Protein AF-0000000078525673 (afdb_homodimer)

Nearest PDB structures (foldseek):
  7bpu-assembly2_B  TM=7.284E-01  e=9.288E-07  Methanocaldococcus jannaschii DSM 2661
  8djm-assembly1_B  TM=7.743E-01  e=5.820E-06  Cricetulus griseus
  4tq6-assembly2_B  TM=6.697E-01  e=2.592E-05  Archaeoglobus fulgidus DSM 4304
  4tq5-assembly1_A  TM=7.007E-01  e=2.010E-04  Archaeoglobus fulgidus DSM 4304
  7bpu-assembly2_B  TM=7.283E-01  e=8.105E-07  Methanocaldococcus jannaschii DSM 2661

Secondary structure (DSSP, 8-state):
-HHHHHHHTGGGGHHHHHHHHHHHHHHHHTT----HHHHHHHHHHHHHHHHHHHHHHHHHHHHHS-PPPSS-HHHHHHHHHHHHHHHHHHHHHHHHHS-HHHHHHHHHHHHHHHHHHSSSS-GGGSTTHHHHHIIIIIIIHHHHHHHHHSPTTSSEEEEE-SSEEEEEEEHHHHHHHHHHHHHHHHHHHHHHHHHHHHTHHHHHHTT---HHHHHTTHHHHHHHHHHHHHHHHHHHHHHTTSS-GGGGGGGGGHHHHHHHHHHHHH---HHHHHHHHHHHHHHHHHHHHHHHHHHHHH-/-HHHHHHHTGGGGHHHHHHHHHHHHHHHHTT----HHHHHHHHHHHHHHHHHHHHHHHHHHHHHS-PPPSS-HHHHHHHHHHHHHHHHHHHHHHHHHS-HHHHHHHHHHHHHHHHHHSSSS-GGGSTTHHHHHIIIIIIIHHHHHHHHHSPTTSSEEEEE-SSEEEEEEEHHHHHHHHHHHHHHHHHHHHHHHHHHHHTHHHHHHTT---HHHHHTTHHHHHHHHHHHHHHHHHHHHHHTTSS-GGGGGGGGGHHHHHHHHHHHHH---HHHHHHHHHHHHHHHHHHHHHHHHHHHHH-

Solvent-accessible surface area (backbone atoms only — not comparable to full-atom values): 29750 Å² total; per-residue (Å²): 105,68,55,52,41,60,48,30,42,62,81,65,45,53,59,54,47,49,36,46,51,30,38,52,21,46,33,48,44,67,70,44,68,74,54,61,66,60,49,50,36,48,50,52,15,53,53,34,36,52,35,23,40,39,30,48,36,50,60,53,40,30,75,73,69,68,44,81,65,83,46,60,66,72,56,45,50,49,51,36,50,50,32,40,52,53,17,48,54,35,43,51,51,42,17,71,75,64,40,68,65,50,39,52,52,50,47,46,51,54,51,48,46,48,37,32,56,40,70,98,72,23,39,58,43,31,55,51,31,34,58,50,48,6,43,53,32,16,40,48,44,29,45,53,54,46,58,76,40,44,67,86,57,55,44,46,44,78,45,76,58,91,58,35,39,34,38,36,38,27,43,63,52,45,50,51,49,51,36,72,26,34,40,40,19,32,36,46,16,35,36,47,46,45,51,43,54,38,37,42,72,64,31,52,77,71,73,32,51,35,50,37,70,76,44,48,80,51,34,59,52,52,51,48,47,38,57,54,47,26,53,53,35,47,53,47,30,32,75,72,63,76,39,53,75,62,41,58,62,44,58,63,49,51,58,64,42,50,53,40,48,52,51,32,70,74,44,56,44,55,95,76,29,40,61,43,37,54,49,40,32,49,52,52,43,47,35,48,26,49,29,37,36,51,40,28,69,76,98,104,69,55,53,41,60,48,30,41,62,78,66,45,54,59,54,47,50,36,45,50,30,37,51,21,45,33,48,44,65,70,44,69,74,55,64,66,61,49,50,35,48,48,51,15,53,52,35,35,52,35,21,40,39,30,48,36,49,59,53,39,30,77,72,71,70,45,83,67,87,47,61,68,71,55,47,50,50,51,34,50,50,32,41,50,53,17,47,53,34,44,52,50,42,18,70,75,66,40,67,66,51,40,52,54,51,47,47,51,52,51,50,45,48,37,32,56,40,69,98,74,23,39,58,43,31,55,51,32,35,59,50,49,7,42,55,33,16,39,47,44,27,45,54,53,45,58,74,40,43,66,86,58,56,44,46,43,78,46,75,58,91,56,33,40,35,37,36,38,26,42,63,51,45,51,50,48,50,34,72,25,35,40,40,18,32,35,46,17,36,36,47,46,45,52,44,53,37,38,42,72,64,29,52,75,70,72,33,51,34,48,38,69,76,45,48,80,50,35,58,53,50,52,49,46,37,55,52,49,28,52,53,35,46,52,47,29,33,74,71,62,75,41,54,76,63,39,58,62,44,58,62,50,50,58,64,42,50,53,40,46,54,50,31,70,76,42,58,43,55,94,74,28,39,61,43,37,54,49,40,32,50,53,53,43,46,35,47,28,48,29,37,36,51,39,28,69,75,97

Structure (mmCIF, N/CA/C/O backbone):
data_AF-0000000078525673-model_v1
#
loop_
_entity.id
_entity.type
_entity.pdbx_description
1 polymer 'Ubiquinone biosynthesis protein UbiA'
#
loop_
_atom_site.group_PDB
_atom_site.id
_atom_site.type_symbol
_atom_site.label_atom_id
_atom_site.label_alt_id
_atom_site.label_comp_id
_atom_site.label_asym_id
_atom_site.label_entity_id
_atom_site.label_seq_id
_atom_site.pdbx_PDB_ins_code
_atom_site.Cartn_x
_atom_site.Cartn_y
_atom_site.Cartn_z
_atom_site.occupancy
_atom_site.B_iso_or_equiv
_atom_site.auth_seq_id
_atom_site.auth_comp_id
_atom_site.auth_asym_id
_atom_site.auth_atom_id
_atom_site.pdbx_PDB_model_num
ATOM 1 N N . MET A 1 1 ? -6.973 -37.656 10.141 1 72.75 1 MET A N 1
ATOM 2 C CA . MET A 1 1 ? -6.18 -37.281 8.984 1 72.75 1 MET A CA 1
ATOM 3 C C . MET A 1 1 ? -7.074 -36.781 7.848 1 72.75 1 MET A C 1
ATOM 5 O O . MET A 1 1 ? -6.855 -35.719 7.289 1 72.75 1 MET A O 1
ATOM 9 N N . LYS A 1 2 ? -8.016 -37.625 7.539 1 72.88 2 LYS A N 1
ATOM 10 C CA . LYS A 1 2 ? -8.922 -37.25 6.457 1 72.88 2 LYS A CA 1
ATOM 11 C C . LYS A 1 2 ? -9.625 -35.938 6.77 1 72.88 2 LYS A C 1
ATOM 13 O O . LYS A 1 2 ? -9.734 -35.062 5.902 1 72.88 2 LYS A O 1
ATOM 18 N N . LYS A 1 3 ? -10.039 -35.812 7.934 1 75 3 LYS A N 1
ATOM 19 C CA . LYS A 1 3 ? -10.742 -34.594 8.352 1 75 3 LYS A CA 1
ATOM 20 C C . LYS A 1 3 ? -9.836 -33.375 8.242 1 75 3 LYS A C 1
ATOM 22 O O . LYS A 1 3 ? -10.281 -32.281 7.84 1 75 3 LYS A O 1
ATOM 27 N N . PHE A 1 4 ? -8.672 -33.656 8.555 1 80.31 4 PHE A N 1
ATOM 28 C CA . PHE A 1 4 ? -7.695 -32.594 8.484 1 80.31 4 PHE A CA 1
ATOM 29 C C . PHE A 1 4 ? -7.477 -32.156 7.047 1 80.31 4 PHE A C 1
ATOM 31 O O . PHE A 1 4 ? -7.441 -30.953 6.754 1 80.31 4 PHE A O 1
ATOM 38 N N . LEU A 1 5 ? -7.348 -33.125 6.223 1 77.5 5 LEU A N 1
ATOM 39 C CA . LEU A 1 5 ? -7.117 -32.844 4.809 1 77.5 5 LEU A CA 1
ATOM 40 C C . LEU A 1 5 ? -8.305 -32.094 4.199 1 77.5 5 LEU A C 1
ATOM 42 O O . LEU A 1 5 ? -8.125 -31.234 3.342 1 77.5 5 LEU A O 1
ATOM 46 N N . GLU A 1 6 ? -9.398 -32.469 4.645 1 73.56 6 GLU A N 1
ATOM 47 C CA . GLU A 1 6 ? -10.602 -31.781 4.184 1 73.56 6 GLU A CA 1
ATOM 48 C C . GLU A 1 6 ? -10.68 -30.359 4.742 1 73.56 6 GLU A C 1
ATOM 50 O O . GLU A 1 6 ? -10.984 -29.422 4.008 1 73.56 6 GLU A O 1
ATOM 55 N N . PHE A 1 7 ? -10.359 -30.281 5.941 1 76.31 7 PHE A N 1
ATOM 56 C CA . PHE A 1 7 ? -10.414 -29 6.633 1 76.31 7 PHE A CA 1
ATOM 57 C C . PHE A 1 7 ? -9.422 -28.016 6.031 1 76.31 7 PHE A C 1
ATOM 59 O O . PHE A 1 7 ? -9.719 -26.812 5.91 1 76.31 7 PHE A O 1
ATOM 66 N N . THR A 1 8 ? -8.359 -28.562 5.562 1 78 8 THR A N 1
ATOM 67 C CA . THR A 1 8 ? -7.301 -27.703 5.039 1 78 8 THR A CA 1
ATOM 68 C C . THR A 1 8 ? -7.289 -27.734 3.516 1 78 8 THR A C 1
ATOM 70 O O . THR A 1 8 ? -6.5 -27.016 2.885 1 78 8 THR A O 1
ATOM 73 N N . GLU A 1 9 ? -8.047 -28.422 2.871 1 75.38 9 GLU A N 1
ATOM 74 C CA . GLU A 1 9 ? -8.188 -28.547 1.424 1 75.38 9 GLU A CA 1
ATOM 75 C C . GLU A 1 9 ? -6.824 -28.75 0.758 1 75.38 9 GLU A C 1
ATOM 77 O O . GLU A 1 9 ? -6.418 -27.938 -0.083 1 75.38 9 GLU A O 1
ATOM 82 N N . ILE A 1 10 ? -6.246 -29.75 1.002 1 74.94 10 ILE A N 1
ATOM 83 C CA . ILE A 1 10 ? -4.883 -30.047 0.576 1 74.94 10 ILE A CA 1
ATOM 84 C C . ILE A 1 10 ? -4.801 -30.016 -0.949 1 74.94 10 ILE A C 1
ATOM 86 O O . ILE A 1 10 ? -3.746 -29.719 -1.513 1 74.94 10 ILE A O 1
ATOM 90 N N . ARG A 1 11 ? -5.855 -30.141 -1.593 1 69.44 11 ARG A N 1
ATOM 91 C CA . ARG A 1 11 ? -5.887 -30.188 -3.051 1 69.44 11 ARG A CA 1
ATOM 92 C C . ARG A 1 11 ? -5.645 -28.797 -3.645 1 69.44 11 ARG A C 1
ATOM 94 O O . ARG A 1 11 ? -5.172 -28.672 -4.773 1 69.44 11 ARG A O 1
ATOM 101 N N . THR A 1 12 ? -5.895 -27.891 -2.922 1 76.06 12 THR A N 1
ATOM 102 C CA . THR A 1 12 ? -5.785 -26.531 -3.428 1 76.06 12 THR A CA 1
ATOM 103 C C . THR A 1 12 ? -4.383 -25.969 -3.184 1 76.06 12 THR A C 1
ATOM 105 O O . THR A 1 12 ? -4.074 -24.859 -3.596 1 76.06 12 THR A O 1
ATOM 108 N N . LYS A 1 13 ? -3.539 -26.828 -2.607 1 88.75 13 LYS A N 1
ATOM 109 C CA . LYS A 1 13 ? -2.211 -26.359 -2.227 1 88.75 13 LYS A CA 1
ATOM 110 C C . LYS A 1 13 ? -1.258 -26.375 -3.418 1 88.75 13 LYS A C 1
ATOM 112 O O . LYS A 1 13 ? -0.112 -25.938 -3.311 1 88.75 13 LYS A O 1
ATOM 117 N N . ILE A 1 14 ? -1.783 -26.75 -4.516 1 89.38 14 ILE A N 1
ATOM 118 C CA . ILE A 1 14 ? -0.993 -26.781 -5.738 1 89.38 14 ILE A CA 1
ATOM 119 C C . ILE A 1 14 ? -0.55 -25.359 -6.098 1 89.38 14 ILE A C 1
ATOM 121 O O . ILE A 1 14 ? 0.515 -25.172 -6.688 1 89.38 14 ILE A O 1
ATOM 125 N N . THR A 1 15 ? -1.274 -24.344 -5.668 1 90.69 15 THR A N 1
ATOM 126 C CA . THR A 1 15 ? -0.985 -22.953 -6.004 1 90.69 15 THR A CA 1
ATOM 127 C C . THR A 1 15 ? 0.237 -22.453 -5.238 1 90.69 15 THR A C 1
ATOM 129 O O . THR A 1 15 ? 0.893 -21.5 -5.664 1 90.69 15 THR A O 1
ATOM 132 N N . SER A 1 16 ? 0.536 -23.062 -4.176 1 94.62 16 SER A N 1
ATOM 133 C CA . SER A 1 16 ? 1.76 -22.703 -3.461 1 94.62 16 SER A CA 1
ATOM 134 C C . SER A 1 16 ? 2.9 -23.656 -3.818 1 94.62 16 SER A C 1
ATOM 136 O O . SER A 1 16 ? 4.051 -23.234 -3.932 1 94.62 16 SER A O 1
ATOM 138 N N . LEU A 1 17 ? 2.627 -24.859 -4.109 1 96 17 LEU A N 1
ATOM 139 C CA . LEU A 1 17 ? 3.637 -25.891 -4.328 1 96 17 LEU A CA 1
ATOM 140 C C . LEU A 1 17 ? 4.301 -25.719 -5.688 1 96 17 LEU A C 1
ATOM 142 O O . LEU A 1 17 ? 5.527 -25.797 -5.801 1 96 17 LEU A O 1
ATOM 146 N N . LEU A 1 18 ? 3.543 -25.484 -6.648 1 97.19 18 LEU A N 1
ATOM 147 C CA . LEU A 1 18 ? 4.102 -25.469 -7.996 1 97.19 18 LEU A CA 1
ATOM 148 C C . LEU A 1 18 ? 5.047 -24.281 -8.172 1 97.19 18 LEU A C 1
ATOM 150 O O . LEU A 1 18 ? 6.145 -24.422 -8.719 1 97.19 18 LEU A O 1
ATOM 154 N N . PRO A 1 19 ? 4.672 -23.078 -7.707 1 97.88 19 PRO A N 1
ATOM 155 C CA . PRO A 1 19 ? 5.641 -21.984 -7.781 1 97.88 19 PRO A CA 1
ATOM 156 C C . PRO A 1 19 ? 6.922 -22.266 -6.996 1 97.88 19 PRO A C 1
ATOM 158 O O . PRO A 1 19 ? 8.008 -21.844 -7.398 1 97.88 19 PRO A O 1
ATOM 161 N N . PHE A 1 20 ? 6.801 -22.922 -5.93 1 98.06 20 PHE A N 1
ATOM 162 C CA . PHE A 1 20 ? 7.961 -23.344 -5.148 1 98.06 20 PHE A CA 1
ATOM 163 C C . PHE A 1 20 ? 8.867 -24.25 -5.965 1 98.06 20 PHE A C 1
ATOM 165 O O . PHE A 1 20 ? 10.062 -24 -6.086 1 98.06 20 PHE A O 1
ATOM 172 N N . PHE A 1 21 ? 8.258 -25.25 -6.586 1 98.25 21 PHE A N 1
ATOM 173 C CA . PHE A 1 21 ? 9.031 -26.203 -7.379 1 98.25 21 PHE A CA 1
ATOM 174 C C . PHE A 1 21 ? 9.586 -25.531 -8.633 1 98.25 21 PHE A C 1
ATOM 176 O O . PHE A 1 21 ? 10.68 -25.875 -9.086 1 98.25 21 PHE A O 1
ATOM 183 N N . MET A 1 22 ? 8.844 -24.641 -9.164 1 98.5 22 MET A N 1
ATOM 184 C CA . MET A 1 22 ? 9.344 -23.906 -10.32 1 98.5 22 MET A CA 1
ATOM 185 C C . MET A 1 22 ? 10.602 -23.125 -9.969 1 98.5 22 MET A C 1
ATOM 187 O O . MET A 1 22 ? 11.547 -23.078 -10.758 1 98.5 22 MET A O 1
ATOM 191 N N . SER A 1 23 ? 10.609 -22.531 -8.805 1 98.5 23 SER A N 1
ATOM 192 C CA . SER A 1 23 ? 11.766 -21.781 -8.344 1 98.5 23 SER A CA 1
ATOM 193 C C . SER A 1 23 ? 12.969 -22.688 -8.133 1 98.5 23 SER A C 1
ATOM 195 O O . SER A 1 23 ? 14.102 -22.328 -8.453 1 98.5 23 SER A O 1
ATOM 197 N N . LEU A 1 24 ? 12.695 -23.875 -7.613 1 98.19 24 LEU A N 1
ATOM 198 C CA . LEU A 1 24 ? 13.758 -24.859 -7.453 1 98.19 24 LEU A CA 1
ATOM 199 C C . LEU A 1 24 ? 14.32 -25.281 -8.812 1 98.19 24 LEU A C 1
ATOM 201 O O . LEU A 1 24 ? 15.539 -25.391 -8.969 1 98.19 24 LEU A O 1
ATOM 205 N N . ALA A 1 25 ? 13.438 -25.5 -9.727 1 98.31 25 ALA A N 1
ATOM 206 C CA . ALA A 1 25 ? 13.859 -25.859 -11.086 1 98.31 25 ALA A CA 1
ATOM 207 C C . ALA A 1 25 ? 14.711 -24.75 -11.703 1 98.31 25 ALA A C 1
ATOM 209 O O . ALA A 1 25 ? 15.703 -25.031 -12.383 1 98.31 25 ALA A O 1
ATOM 210 N N . TYR A 1 26 ? 14.336 -23.547 -11.453 1 98.38 26 TYR A N 1
ATOM 211 C CA . TYR A 1 26 ? 15.07 -22.422 -12.008 1 98.38 26 TYR A CA 1
ATOM 212 C C . TYR A 1 26 ? 16.469 -22.344 -11.406 1 98.38 26 TYR A C 1
ATOM 214 O O . TYR A 1 26 ? 17.438 -22.062 -12.117 1 98.38 26 TYR A O 1
ATOM 222 N N . LEU A 1 27 ? 16.594 -22.516 -10.086 1 98.25 27 LEU A N 1
ATOM 223 C CA . LEU A 1 27 ? 17.891 -22.531 -9.438 1 98.25 27 LEU A CA 1
ATOM 224 C C . LEU A 1 27 ? 18.766 -23.641 -10.008 1 98.25 27 LEU A C 1
ATOM 226 O O . LEU A 1 27 ? 19.969 -23.438 -10.227 1 98.25 27 LEU A O 1
ATOM 230 N N . PHE A 1 28 ? 18.125 -24.75 -10.281 1 97.62 28 PHE A N 1
ATOM 231 C CA . PHE A 1 28 ? 18.828 -25.875 -10.891 1 97.62 28 PHE A CA 1
ATOM 232 C C . PHE A 1 28 ? 19.281 -25.516 -12.297 1 97.62 28 PHE A C 1
ATOM 234 O O . PHE A 1 28 ? 20.438 -25.75 -12.656 1 97.62 28 PHE A O 1
ATOM 241 N N . TYR A 1 29 ? 18.422 -24.938 -13.055 1 97.38 29 TYR A N 1
ATOM 242 C CA . TYR A 1 29 ? 18.719 -24.516 -14.414 1 97.38 29 TYR A CA 1
ATOM 243 C C . TYR A 1 29 ? 19.891 -23.531 -14.438 1 97.38 29 TYR A C 1
ATOM 245 O O . TYR A 1 29 ? 20.75 -23.609 -15.32 1 97.38 29 TYR A O 1
ATOM 253 N N . ARG A 1 30 ? 19.969 -22.703 -13.438 1 96.19 30 ARG A N 1
ATOM 254 C CA . ARG A 1 30 ? 21 -21.688 -13.367 1 96.19 30 ARG A CA 1
ATOM 255 C C . ARG A 1 30 ? 22.25 -22.203 -12.664 1 96.19 30 ARG A C 1
ATOM 257 O O . ARG A 1 30 ? 23.188 -21.453 -12.43 1 96.19 30 ARG A O 1
ATOM 264 N N . ARG A 1 31 ? 22.25 -23.438 -12.25 1 96.5 31 ARG A N 1
ATOM 265 C CA . ARG A 1 31 ? 23.344 -24.078 -11.539 1 96.5 31 ARG A CA 1
ATOM 266 C C . ARG A 1 31 ? 23.672 -23.328 -10.25 1 96.5 31 ARG A C 1
ATOM 268 O O . ARG A 1 31 ? 24.859 -23.156 -9.914 1 96.5 31 ARG A O 1
ATOM 275 N N . GLN A 1 32 ? 22.656 -22.766 -9.688 1 96.25 32 GLN A N 1
ATOM 276 C CA . GLN A 1 32 ? 22.797 -22.078 -8.406 1 96.25 32 GLN A CA 1
ATOM 277 C C . GLN A 1 32 ? 22.641 -23.047 -7.242 1 96.25 32 GLN A C 1
ATOM 279 O O . GLN A 1 32 ? 21.609 -23.734 -7.137 1 96.25 32 GLN A O 1
ATOM 284 N N . PRO A 1 33 ? 23.688 -23.125 -6.406 1 96.75 33 PRO A N 1
ATOM 285 C CA . PRO A 1 33 ? 23.531 -24.016 -5.242 1 96.75 33 PRO A CA 1
ATOM 286 C C . PRO A 1 33 ? 22.359 -23.594 -4.348 1 96.75 33 PRO A C 1
ATOM 288 O O . PRO A 1 33 ? 22.125 -22.406 -4.164 1 96.75 33 PRO A O 1
ATOM 291 N N . VAL A 1 34 ? 21.688 -24.594 -3.803 1 97.62 34 VAL A N 1
ATOM 292 C CA . VAL A 1 34 ? 20.516 -24.359 -2.961 1 97.62 34 VAL A CA 1
ATOM 293 C C . VAL A 1 34 ? 20.891 -24.594 -1.495 1 97.62 34 VAL A C 1
ATOM 295 O O . VAL A 1 34 ? 21.453 -25.625 -1.15 1 97.62 34 VAL A O 1
ATOM 298 N N . ASN A 1 35 ? 20.656 -23.578 -0.648 1 98 35 ASN A N 1
ATOM 299 C CA . ASN A 1 35 ? 20.766 -23.781 0.793 1 98 35 ASN A CA 1
ATOM 300 C C . ASN A 1 35 ? 19.609 -24.625 1.324 1 98 35 ASN A C 1
ATOM 302 O O . ASN A 1 35 ? 18.484 -24.141 1.452 1 98 35 ASN A O 1
ATOM 306 N N . ALA A 1 36 ? 19.875 -25.891 1.687 1 97.69 36 ALA A N 1
ATOM 307 C CA . ALA A 1 36 ? 18.844 -26.859 2.061 1 97.69 36 ALA A CA 1
ATOM 308 C C . ALA A 1 36 ? 18.109 -26.422 3.324 1 97.69 36 ALA A C 1
ATOM 310 O O . ALA A 1 36 ? 16.891 -26.562 3.424 1 97.69 36 ALA A O 1
ATOM 311 N N . GLU A 1 37 ? 18.828 -25.891 4.234 1 97.81 37 GLU A N 1
ATOM 312 C CA . GLU A 1 37 ? 18.219 -25.469 5.496 1 97.81 37 GLU A CA 1
ATOM 313 C C . GLU A 1 37 ? 17.188 -24.359 5.273 1 97.81 37 GLU A C 1
ATOM 315 O O . GLU A 1 37 ? 16.031 -24.484 5.695 1 97.81 37 GLU A O 1
ATOM 320 N N . ARG A 1 38 ? 17.625 -23.312 4.582 1 97.81 38 ARG A N 1
ATOM 321 C CA . ARG A 1 38 ? 16.719 -22.203 4.32 1 97.81 38 ARG A CA 1
ATOM 322 C C . ARG A 1 38 ? 15.523 -22.641 3.486 1 97.81 38 ARG A C 1
ATOM 324 O O . ARG A 1 38 ? 14.391 -22.234 3.742 1 97.81 38 ARG A O 1
ATOM 331 N N . THR A 1 39 ? 15.812 -23.484 2.562 1 98.31 39 THR A N 1
ATOM 332 C CA . THR A 1 39 ? 14.773 -23.938 1.648 1 98.31 39 THR A CA 1
ATOM 333 C C . THR A 1 39 ? 13.742 -24.797 2.385 1 98.31 39 THR A C 1
ATOM 335 O O . THR A 1 39 ? 12.531 -24.625 2.189 1 98.31 39 THR A O 1
ATOM 338 N N . ILE A 1 40 ? 14.156 -25.656 3.215 1 98.25 40 ILE A N 1
ATOM 339 C CA . ILE A 1 40 ? 13.258 -26.516 3.973 1 98.25 40 ILE A CA 1
ATOM 340 C C . ILE A 1 40 ? 12.461 -25.688 4.973 1 98.25 40 ILE A C 1
ATOM 342 O O . ILE A 1 40 ? 11.25 -25.891 5.129 1 98.25 40 ILE A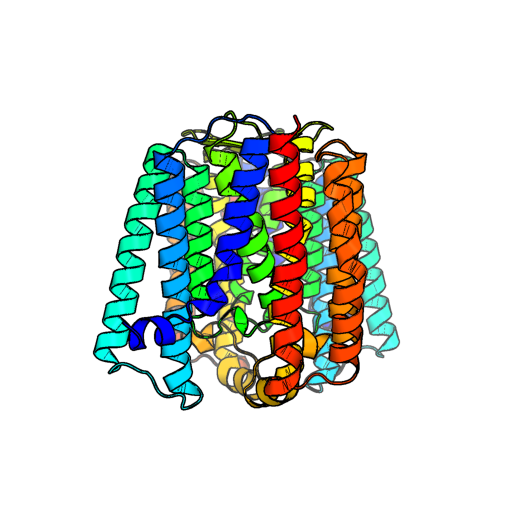 O 1
ATOM 346 N N . LEU A 1 41 ? 13.102 -24.766 5.66 1 98.25 41 LEU A N 1
ATOM 347 C CA . LEU A 1 41 ? 12.406 -23.875 6.582 1 98.25 41 LEU A CA 1
ATOM 348 C C . LEU A 1 41 ? 11.32 -23.094 5.859 1 98.25 41 LEU A C 1
ATOM 350 O O . LEU A 1 41 ? 10.195 -22.969 6.363 1 98.25 41 LEU A O 1
ATOM 354 N N . PHE A 1 42 ? 11.734 -22.594 4.703 1 98.31 42 PHE A N 1
ATOM 355 C CA . PHE A 1 42 ? 10.766 -21.812 3.936 1 98.31 42 PHE A CA 1
ATOM 356 C C . PHE A 1 42 ? 9.594 -22.688 3.512 1 98.31 42 PHE A C 1
ATOM 358 O O . PHE A 1 42 ? 8.43 -22.297 3.678 1 98.31 42 PHE A O 1
ATOM 365 N N . PHE A 1 43 ? 9.867 -23.844 3.004 1 98.19 43 PHE A N 1
ATOM 366 C CA . PHE A 1 43 ? 8.836 -24.75 2.527 1 98.19 43 PHE A CA 1
ATOM 367 C C . PHE A 1 43 ? 7.859 -25.094 3.646 1 98.19 43 PHE A C 1
ATOM 369 O O . PHE A 1 43 ? 6.641 -25 3.469 1 98.19 43 PHE A O 1
ATOM 376 N N . CYS A 1 44 ? 8.367 -25.453 4.723 1 98.12 44 CYS A N 1
ATOM 377 C CA . CYS A 1 44 ? 7.523 -25.859 5.844 1 98.12 44 CYS A CA 1
ATOM 378 C C . CYS A 1 44 ? 6.68 -24.688 6.336 1 98.12 44 CYS A C 1
ATOM 380 O O . CYS A 1 44 ? 5.48 -24.844 6.574 1 98.12 44 CYS A O 1
ATOM 382 N N . SER A 1 45 ? 7.273 -23.547 6.445 1 97.94 45 SER A N 1
ATOM 383 C CA . SER A 1 45 ? 6.555 -22.359 6.906 1 97.94 45 SER A CA 1
ATOM 384 C C . SER A 1 45 ? 5.441 -21.984 5.934 1 97.94 45 SER A C 1
ATOM 386 O O . SER A 1 45 ? 4.289 -21.797 6.34 1 97.94 45 SER A O 1
ATOM 388 N N . MET A 1 46 ? 5.848 -21.922 4.688 1 96.44 46 MET A N 1
ATOM 389 C CA . MET A 1 46 ? 4.875 -21.5 3.686 1 96.44 46 MET A CA 1
ATOM 390 C C . MET A 1 46 ? 3.732 -22.5 3.578 1 96.44 46 MET A C 1
ATOM 392 O O . MET A 1 46 ? 2.566 -22.109 3.484 1 96.44 46 MET A O 1
ATOM 396 N N . PHE A 1 47 ? 4.047 -23.766 3.588 1 95.81 47 PHE A N 1
ATOM 397 C CA . PHE A 1 47 ? 3.047 -24.812 3.424 1 95.81 47 PHE A CA 1
ATOM 398 C C . PHE A 1 47 ? 2.098 -24.844 4.613 1 95.81 47 PHE A C 1
ATOM 400 O O . PHE A 1 47 ? 0.877 -24.875 4.441 1 95.81 47 PHE A O 1
ATOM 407 N N . LEU A 1 48 ? 2.625 -24.812 5.777 1 95.62 48 LEU A N 1
ATOM 408 C CA . LEU A 1 48 ? 1.803 -24.828 6.984 1 95.62 48 LEU A CA 1
ATOM 409 C C . LEU A 1 48 ? 0.948 -23.562 7.074 1 95.62 48 LEU A C 1
ATOM 411 O O . LEU A 1 48 ? -0.201 -23.625 7.52 1 95.62 48 LEU A O 1
ATOM 415 N N . PHE A 1 49 ? 1.51 -22.5 6.715 1 95.38 49 PHE A N 1
ATOM 416 C CA . PHE A 1 49 ? 0.742 -21.25 6.758 1 95.38 49 PHE A CA 1
ATOM 417 C C . PHE A 1 49 ? -0.388 -21.281 5.738 1 95.38 49 PHE A C 1
ATOM 419 O O . PHE A 1 49 ? -1.478 -20.766 5.996 1 95.38 49 PHE A O 1
ATOM 426 N N . ASP A 1 50 ? -0.036 -21.797 4.609 1 93.44 50 ASP A N 1
ATOM 427 C CA . ASP A 1 50 ? -1.076 -21.953 3.598 1 93.44 50 ASP A CA 1
ATOM 428 C C . ASP A 1 50 ? -2.238 -22.797 4.129 1 93.44 50 ASP A C 1
ATOM 430 O O . ASP A 1 50 ? -3.404 -22.453 3.916 1 93.44 50 ASP A O 1
ATOM 434 N N . LEU A 1 51 ? -1.976 -23.828 4.789 1 92.38 51 LEU A N 1
ATOM 435 C CA . LEU A 1 51 ? -2.996 -24.656 5.434 1 92.38 51 LEU A CA 1
ATOM 436 C C . LEU A 1 51 ? -3.777 -23.844 6.461 1 92.38 51 LEU A C 1
ATOM 438 O O . LEU A 1 51 ? -4.996 -23.984 6.586 1 92.38 51 LEU A O 1
ATOM 442 N N . THR A 1 52 ? -3.088 -23 7.184 1 92.44 52 THR A N 1
ATOM 443 C CA . THR A 1 52 ? -3.697 -22.156 8.203 1 92.44 52 THR A CA 1
ATOM 444 C C . THR A 1 52 ? -4.766 -21.25 7.59 1 92.44 52 THR A C 1
ATOM 446 O O . THR A 1 52 ? -5.891 -21.188 8.094 1 92.44 52 THR A O 1
ATOM 449 N N . THR A 1 53 ? -4.391 -20.625 6.523 1 89.69 53 THR A N 1
ATOM 450 C CA . THR A 1 53 ? -5.301 -19.656 5.91 1 89.69 53 THR A CA 1
ATOM 451 C C . THR A 1 53 ? -6.551 -20.359 5.387 1 89.69 53 THR A C 1
ATOM 453 O O . THR A 1 53 ? -7.66 -19.828 5.504 1 89.69 53 THR A O 1
ATOM 456 N N . THR A 1 54 ? -6.391 -21.531 4.852 1 85.56 54 THR A N 1
ATOM 457 C CA . THR A 1 54 ? -7.531 -22.312 4.383 1 85.56 54 THR A CA 1
ATOM 458 C C . THR A 1 54 ? -8.406 -22.75 5.555 1 85.56 54 THR A C 1
ATOM 460 O O . THR A 1 54 ? -9.641 -22.703 5.469 1 85.56 54 THR A O 1
ATOM 463 N N . ALA A 1 55 ? -7.801 -23.141 6.551 1 87.62 55 ALA A N 1
ATOM 464 C CA . ALA A 1 55 ? -8.531 -23.547 7.75 1 87.62 55 ALA A CA 1
ATOM 465 C C . ALA A 1 55 ? -9.32 -22.391 8.328 1 87.62 55 ALA A C 1
ATOM 467 O O . ALA A 1 55 ? -10.469 -22.547 8.75 1 87.62 55 ALA A O 1
ATOM 468 N N . ILE A 1 56 ? -8.719 -21.266 8.344 1 86.69 56 ILE A N 1
ATOM 469 C CA . ILE A 1 56 ? -9.406 -20.062 8.82 1 86.69 56 ILE A CA 1
ATOM 470 C C . ILE A 1 56 ? -10.633 -19.781 7.961 1 86.69 56 ILE A C 1
ATOM 472 O O . ILE A 1 56 ? -11.719 -19.531 8.484 1 86.69 56 ILE A O 1
ATOM 476 N N . ASN A 1 57 ? -10.445 -19.828 6.727 1 80.56 57 ASN A N 1
ATOM 477 C CA . ASN A 1 57 ? -11.539 -19.594 5.793 1 80.56 57 ASN A CA 1
ATOM 478 C C . ASN A 1 57 ? -12.711 -20.547 6.047 1 80.56 57 ASN A C 1
ATOM 480 O O . ASN A 1 57 ? -13.859 -20.109 6.121 1 80.56 57 ASN A O 1
ATOM 484 N N . ASN A 1 58 ? -12.422 -21.75 6.211 1 79.75 58 ASN A N 1
ATOM 485 C CA . ASN A 1 58 ? -13.453 -22.75 6.449 1 79.75 58 ASN A CA 1
ATOM 486 C C . ASN A 1 58 ? -14.117 -22.562 7.809 1 79.75 58 ASN A C 1
ATOM 488 O O . ASN A 1 58 ? -15.32 -22.781 7.949 1 79.75 58 ASN A O 1
ATOM 492 N N . TYR A 1 59 ? -13.328 -22.172 8.719 1 83.56 59 TYR A N 1
ATOM 493 C CA . TYR A 1 59 ? -13.852 -21.906 10.055 1 83.56 59 TYR A CA 1
ATOM 494 C C . TYR A 1 59 ? -14.844 -20.75 10.031 1 83.56 59 TYR A C 1
ATOM 496 O O . TYR A 1 59 ? -15.914 -20.828 10.648 1 83.56 59 TYR A O 1
ATOM 504 N N . ILE A 1 60 ? -14.609 -19.75 9.305 1 77.06 60 ILE A N 1
ATOM 505 C CA . ILE A 1 60 ? -15.445 -18.547 9.242 1 77.06 60 ILE A CA 1
ATOM 506 C C . ILE A 1 60 ? -16.672 -18.828 8.391 1 77.06 60 ILE A C 1
ATOM 508 O O . ILE A 1 60 ? -17.781 -18.375 8.719 1 77.06 60 ILE A O 1
ATOM 512 N N . ASP A 1 61 ? -16.469 -19.531 7.328 1 71.81 61 ASP A N 1
ATOM 513 C CA . ASP A 1 61 ? -17.562 -19.812 6.41 1 71.81 61 ASP A CA 1
ATOM 514 C C . ASP A 1 61 ? -18.656 -20.625 7.102 1 71.81 61 ASP A C 1
ATOM 516 O O . ASP A 1 61 ? -19.828 -20.531 6.742 1 71.81 61 ASP A O 1
ATOM 520 N N . THR A 1 62 ? -18.328 -21.438 7.957 1 70.81 62 THR A N 1
ATOM 521 C CA . THR A 1 62 ? -19.344 -22.219 8.664 1 70.81 62 THR A CA 1
ATOM 522 C C . THR A 1 62 ? -20.234 -21.312 9.508 1 70.81 62 THR A C 1
ATOM 524 O O . THR A 1 62 ? -21.375 -21.656 9.797 1 70.81 62 THR A O 1
ATOM 527 N N . LYS A 1 63 ? -19.781 -20.219 9.891 1 63 63 LYS A N 1
ATOM 528 C CA . LYS A 1 63 ? -20.578 -19.281 10.664 1 63 63 LYS A CA 1
ATOM 529 C C . LYS A 1 63 ? -21.531 -18.5 9.758 1 63 63 LYS A C 1
ATOM 531 O O . LYS A 1 63 ? -22.625 -18.125 10.18 1 63 63 LYS A O 1
ATOM 536 N N . THR A 1 64 ? -21.141 -18.422 8.469 1 58.12 64 THR A N 1
ATOM 537 C CA . THR A 1 64 ? -21.891 -17.484 7.625 1 58.12 64 THR A CA 1
ATOM 538 C C . THR A 1 64 ? -22.766 -18.25 6.633 1 58.12 64 THR A C 1
ATOM 540 O O . THR A 1 64 ? -23.828 -17.75 6.23 1 58.12 64 THR A O 1
ATOM 543 N N . ASN A 1 65 ? -22.266 -19.375 6.121 1 58.69 65 ASN A N 1
ATOM 544 C CA . ASN A 1 65 ? -22.969 -20.016 5.02 1 58.69 65 ASN A CA 1
ATOM 545 C C . ASN A 1 65 ? -23.516 -21.391 5.418 1 58.69 65 ASN A C 1
ATOM 547 O O . ASN A 1 65 ? -24 -22.141 4.57 1 58.69 65 ASN A O 1
ATOM 551 N N . GLY A 1 66 ? -23.422 -21.656 6.664 1 61.91 66 GLY A N 1
ATOM 552 C CA . GLY A 1 66 ? -24.016 -22.891 7.133 1 61.91 66 GLY A CA 1
ATOM 553 C C . GLY A 1 66 ? -23.203 -24.125 6.75 1 61.91 66 GLY A C 1
ATOM 554 O O . GLY A 1 66 ? -23.734 -25.234 6.742 1 61.91 66 GLY A O 1
ATOM 555 N N . GLN A 1 67 ? -22.078 -23.859 6.316 1 64.19 67 GLN A N 1
ATOM 556 C CA . GLN A 1 67 ? -21.266 -25.031 6 1 64.19 67 GLN A CA 1
ATOM 557 C C . GLN A 1 67 ? -20.844 -25.766 7.27 1 64.19 67 GLN A C 1
ATOM 559 O O . GLN A 1 67 ? -20.812 -25.188 8.352 1 64.19 67 GLN A O 1
ATOM 564 N N . GLU A 1 68 ? -20.672 -27.109 7.109 1 72.19 68 GLU A N 1
ATOM 565 C CA . GLU A 1 68 ? -20.328 -27.922 8.273 1 72.19 68 GLU A CA 1
ATOM 566 C C . GLU A 1 68 ? -18.828 -28.078 8.422 1 72.19 68 GLU A C 1
ATOM 568 O O . GLU A 1 68 ? -18.109 -28.266 7.434 1 72.19 68 GLU A O 1
ATOM 573 N N . LEU A 1 69 ? -18.422 -27.859 9.656 1 79.12 69 LEU A N 1
ATOM 574 C CA . LEU A 1 69 ? -17.016 -28.125 10.008 1 79.12 69 LEU A CA 1
ATOM 575 C C . LEU A 1 69 ? -16.797 -29.594 10.305 1 79.12 69 LEU A C 1
ATOM 577 O O . LEU A 1 69 ? -17.641 -30.234 10.945 1 79.12 69 LEU A O 1
ATOM 581 N N . PRO A 1 70 ? -15.656 -30.156 9.742 1 79.06 70 PRO A N 1
ATOM 582 C CA . PRO A 1 70 ? -15.344 -31.547 10.078 1 79.06 70 PRO A CA 1
ATOM 583 C C . PRO A 1 70 ? -14.961 -31.719 11.547 1 79.06 70 PRO A C 1
ATOM 585 O O . PRO A 1 70 ? -14.938 -32.844 12.039 1 79.06 70 PRO A O 1
ATOM 588 N N . TYR A 1 71 ? -14.648 -30.688 12.242 1 85.19 71 TYR A N 1
ATOM 589 C CA . TYR A 1 71 ? -14.273 -30.688 13.656 1 85.19 71 TYR A CA 1
ATOM 590 C C . TYR A 1 71 ? -15.219 -29.812 14.469 1 85.19 71 TYR A C 1
ATOM 592 O O . TYR A 1 71 ? -15.828 -28.875 13.945 1 85.19 71 TYR A O 1
ATOM 600 N N . PRO A 1 72 ? -15.289 -30.375 15.734 1 84.38 72 PRO A N 1
ATOM 601 C CA . PRO A 1 72 ? -15.93 -29.391 16.609 1 84.38 72 PRO A CA 1
ATOM 602 C C . PRO A 1 72 ? -15.219 -28.031 16.594 1 84.38 72 PRO A C 1
ATOM 604 O O . PRO A 1 72 ? -14.008 -27.969 16.375 1 84.38 72 PRO A O 1
ATOM 607 N N . ARG A 1 73 ? -15.906 -27 16.828 1 86.75 73 ARG A N 1
ATOM 608 C CA . ARG A 1 73 ? -15.414 -25.641 16.672 1 86.75 73 ARG A CA 1
ATOM 609 C C . ARG A 1 73 ? -14.188 -25.391 17.531 1 86.75 73 ARG A C 1
ATOM 611 O O . ARG A 1 73 ? -13.234 -24.734 17.109 1 86.75 73 ARG A O 1
ATOM 618 N N . GLY A 1 74 ? -14.219 -25.906 18.719 1 89.69 74 GLY A N 1
ATOM 619 C CA . GLY A 1 74 ? -13.078 -25.75 19.594 1 89.69 74 GLY A CA 1
ATOM 620 C C . GLY A 1 74 ? -11.812 -26.375 19.062 1 89.69 74 GLY A C 1
ATOM 621 O O . GLY A 1 74 ? -10.734 -25.781 19.125 1 89.69 74 GLY A O 1
ATOM 622 N N . ARG A 1 75 ? -11.922 -27.516 18.5 1 89.44 75 ARG A N 1
ATOM 623 C CA . ARG A 1 75 ? -10.789 -28.25 17.938 1 89.44 75 ARG A CA 1
ATOM 624 C C . ARG A 1 75 ? -10.305 -27.578 16.656 1 89.44 75 ARG A C 1
ATOM 626 O O . ARG A 1 75 ? -9.094 -27.531 16.391 1 89.44 75 ARG A O 1
ATOM 633 N N . ALA A 1 76 ? -11.25 -27.203 15.891 1 90.56 76 ALA A N 1
ATOM 634 C CA . ALA A 1 76 ? -10.898 -26.5 14.664 1 90.56 76 ALA A CA 1
ATOM 635 C C . ALA A 1 76 ? -10.055 -25.266 14.961 1 90.56 76 ALA A C 1
ATOM 637 O O . ALA A 1 76 ? -9.055 -25.016 14.289 1 90.56 76 ALA A O 1
ATOM 638 N N . LYS A 1 77 ? -10.461 -24.547 15.969 1 92.12 77 LYS A N 1
ATOM 639 C CA . LYS A 1 77 ? -9.734 -23.359 16.375 1 92.12 77 LYS A CA 1
ATOM 640 C C . LYS A 1 77 ? -8.328 -23.703 16.859 1 92.12 77 LYS A C 1
ATOM 642 O O . LYS A 1 77 ? -7.367 -23 16.547 1 92.12 77 LYS A O 1
ATOM 647 N N . LEU A 1 78 ? -8.211 -24.75 17.578 1 93.56 78 LEU A N 1
ATOM 648 C CA . LEU A 1 78 ? -6.914 -25.188 18.094 1 93.56 78 LEU A CA 1
ATOM 649 C C . LEU A 1 78 ? -5.973 -25.547 16.953 1 93.56 78 LEU A C 1
ATOM 651 O O . LEU A 1 78 ? -4.781 -25.234 17 1 93.56 78 LEU A O 1
ATOM 655 N N . ILE A 1 79 ? -6.512 -26.234 16 1 93.31 79 ILE A N 1
ATOM 656 C CA . ILE A 1 79 ? -5.723 -26.625 14.836 1 93.31 79 ILE A CA 1
ATOM 657 C C . ILE A 1 79 ? -5.195 -25.375 14.125 1 93.31 79 ILE A C 1
ATOM 659 O O . ILE A 1 79 ? -4.023 -25.328 13.742 1 93.31 79 ILE A O 1
ATOM 663 N N . ILE A 1 80 ? -6.039 -24.422 14.016 1 93.31 80 ILE A N 1
ATOM 664 C CA . ILE A 1 80 ? -5.668 -23.172 13.359 1 93.31 80 ILE A CA 1
ATOM 665 C C . ILE A 1 80 ? -4.539 -22.484 14.141 1 93.31 80 ILE A C 1
ATOM 667 O O . ILE A 1 80 ? -3.535 -22.078 13.555 1 93.31 80 ILE A O 1
ATOM 671 N N . TYR A 1 81 ? -4.648 -22.469 15.43 1 95.44 81 TYR A N 1
ATOM 672 C CA . TYR A 1 81 ? -3.645 -21.812 16.266 1 95.44 81 TYR A CA 1
ATOM 673 C C . TYR A 1 81 ? -2.32 -22.562 16.203 1 95.44 81 TYR A C 1
ATOM 675 O O . TYR A 1 81 ? -1.251 -21.953 16.172 1 95.44 81 TYR A O 1
ATOM 683 N N . LEU A 1 82 ? -2.393 -23.812 16.188 1 96.19 82 LEU A N 1
ATOM 684 C CA . LEU A 1 82 ? -1.185 -24.625 16.141 1 96.19 82 LEU A CA 1
ATOM 685 C C . LEU A 1 82 ? -0.47 -24.453 14.797 1 96.19 82 LEU A C 1
ATOM 687 O O . LEU A 1 82 ? 0.748 -24.266 14.758 1 96.19 82 LEU A O 1
ATOM 691 N N . LEU A 1 83 ? -1.22 -24.547 13.75 1 95.94 83 LEU A N 1
ATOM 692 C CA . LEU A 1 83 ? -0.638 -24.375 12.422 1 95.94 83 LEU A CA 1
ATOM 693 C C . LEU A 1 83 ? -0.034 -22.984 12.273 1 95.94 83 LEU A C 1
ATOM 695 O O . LEU A 1 83 ? 1.076 -22.844 11.758 1 95.94 83 LEU A O 1
ATOM 699 N N . PHE A 1 84 ? -0.741 -22.047 12.797 1 95.88 84 PHE A N 1
ATOM 700 C CA . PHE A 1 84 ? -0.278 -20.672 12.727 1 95.88 84 PHE A CA 1
ATOM 701 C C . PHE A 1 84 ? 0.984 -20.484 13.562 1 95.88 84 PHE A C 1
ATOM 703 O O . PHE A 1 84 ? 1.948 -19.859 13.109 1 95.88 84 PHE A O 1
ATOM 710 N N . GLY A 1 85 ? 0.952 -20.938 14.742 1 97.44 85 GLY A N 1
ATOM 711 C CA . GLY A 1 85 ? 2.096 -20.812 15.633 1 97.44 85 GLY A CA 1
ATOM 712 C C . GLY A 1 85 ? 3.35 -21.469 15.078 1 97.44 85 GLY A C 1
ATOM 713 O O . GLY A 1 85 ? 4.418 -20.844 15.055 1 97.44 85 GLY A O 1
ATOM 714 N N . VAL A 1 86 ? 3.211 -22.688 14.578 1 97.94 86 VAL A N 1
ATOM 715 C CA . VAL A 1 86 ? 4.359 -23.422 14.062 1 97.94 86 VAL A CA 1
ATOM 716 C C . VAL A 1 86 ? 4.891 -22.734 12.805 1 97.94 86 VAL A C 1
ATOM 718 O O . VAL A 1 86 ? 6.102 -22.547 12.656 1 97.94 86 VAL A O 1
ATOM 721 N N . SER A 1 87 ? 4.039 -22.391 11.906 1 97.81 87 SER A N 1
ATOM 722 C CA . SER A 1 87 ? 4.469 -21.719 10.688 1 97.81 87 SER A CA 1
ATOM 723 C C . SER A 1 87 ? 5.156 -20.391 10.992 1 97.81 87 SER A C 1
ATOM 725 O O . SER A 1 87 ? 6.133 -20.016 10.344 1 97.81 87 SER A O 1
ATOM 727 N N . SER A 1 88 ? 4.688 -19.656 12.031 1 97.69 88 SER A N 1
ATOM 728 C CA . SER A 1 88 ? 5.273 -18.375 12.414 1 97.69 88 SER A CA 1
ATOM 729 C C . SER A 1 88 ? 6.672 -18.562 12.992 1 97.69 88 SER A C 1
ATOM 731 O O . SER A 1 88 ? 7.59 -17.812 12.664 1 97.69 88 SER A O 1
ATOM 733 N N . VAL A 1 89 ? 6.781 -19.531 13.82 1 98.12 89 VAL A N 1
ATOM 734 C CA . VAL A 1 89 ? 8.086 -19.812 14.422 1 98.12 89 VAL A CA 1
ATOM 735 C C . VAL A 1 89 ? 9.086 -20.188 13.328 1 98.12 89 VAL A C 1
ATOM 737 O O . VAL A 1 89 ? 10.219 -19.703 13.328 1 98.12 89 VAL A O 1
ATOM 740 N N . LEU A 1 90 ? 8.672 -21.031 12.422 1 98.31 90 LEU A N 1
ATOM 741 C CA . LEU A 1 90 ? 9.531 -21.422 11.312 1 98.31 90 LEU A CA 1
ATOM 742 C C . LEU A 1 90 ? 9.883 -20.219 10.453 1 98.31 90 LEU A C 1
ATOM 744 O O . LEU A 1 90 ? 11.039 -20.062 10.039 1 98.31 90 LEU A O 1
ATOM 748 N N . GLY A 1 91 ? 8.914 -19.375 10.211 1 97.81 91 GLY A N 1
ATOM 749 C CA . GLY A 1 91 ? 9.148 -18.156 9.438 1 97.81 91 GLY A CA 1
ATOM 750 C C . GLY A 1 91 ? 10.094 -17.188 10.109 1 97.81 91 GLY A C 1
ATOM 751 O O . GLY A 1 91 ? 10.977 -16.625 9.461 1 97.81 91 GLY A O 1
ATOM 752 N N . ILE A 1 92 ? 9.953 -17.031 11.391 1 97.94 92 ILE A N 1
ATOM 753 C CA . ILE A 1 92 ? 10.82 -16.141 12.148 1 97.94 92 ILE A CA 1
ATOM 754 C C . ILE A 1 92 ? 12.234 -16.703 12.203 1 97.94 92 ILE A C 1
ATOM 756 O O . ILE A 1 92 ? 13.211 -15.969 12.102 1 97.94 92 ILE A O 1
ATOM 760 N N . THR A 1 93 ? 12.328 -18 12.344 1 98.06 93 THR A N 1
ATOM 761 C CA . THR A 1 93 ? 13.625 -18.656 12.312 1 98.06 93 THR A CA 1
ATOM 762 C C . THR A 1 93 ? 14.305 -18.453 10.961 1 98.06 93 THR A C 1
ATOM 764 O O . THR A 1 93 ? 15.508 -18.172 10.906 1 98.06 93 THR A O 1
ATOM 767 N N . LEU A 1 94 ? 13.562 -18.547 9.938 1 97.94 94 LEU A N 1
ATOM 768 C CA . LEU A 1 94 ? 14.094 -18.312 8.594 1 97.94 94 LEU A CA 1
ATOM 769 C C . LEU A 1 94 ? 14.602 -16.875 8.461 1 97.94 94 LEU A C 1
ATOM 771 O O . LEU A 1 94 ? 15.672 -16.641 7.902 1 97.94 94 LEU A O 1
ATOM 775 N N . ALA A 1 95 ? 13.812 -15.969 8.953 1 97.12 95 ALA A N 1
ATOM 776 C CA . ALA A 1 95 ? 14.203 -14.562 8.898 1 97.12 95 ALA A CA 1
ATOM 777 C C . ALA A 1 95 ? 15.508 -14.32 9.656 1 97.12 95 ALA A C 1
ATOM 779 O O . ALA A 1 95 ? 16.359 -13.555 9.203 1 97.12 95 ALA A O 1
ATOM 780 N N . TYR A 1 96 ? 15.625 -14.992 10.773 1 96.56 96 TYR A N 1
ATOM 781 C CA . TYR A 1 96 ? 16.828 -14.867 11.586 1 96.56 96 TYR A CA 1
ATOM 782 C C . TYR A 1 96 ? 18.047 -15.414 10.836 1 96.56 96 TYR A C 1
ATOM 784 O O . TYR A 1 96 ? 19.156 -14.875 10.953 1 96.56 96 TYR A O 1
ATOM 792 N N . ARG A 1 97 ? 17.859 -16.438 10.008 1 96.19 97 ARG A N 1
ATOM 793 C CA . ARG A 1 97 ? 18.938 -17.109 9.281 1 96.19 97 ARG A CA 1
ATOM 794 C C . ARG A 1 97 ? 19.234 -16.391 7.965 1 96.19 97 ARG A C 1
ATOM 796 O O . ARG A 1 97 ? 20.188 -16.734 7.266 1 96.19 97 ARG A O 1
ATOM 803 N N . THR A 1 98 ? 18.484 -15.461 7.613 1 95.56 98 THR A N 1
ATOM 804 C CA . THR A 1 98 ? 18.672 -14.734 6.363 1 95.56 98 THR A CA 1
ATOM 805 C C . THR A 1 98 ? 18.844 -13.242 6.621 1 95.56 98 THR A C 1
ATOM 807 O O . THR A 1 98 ? 19.938 -12.805 7.016 1 95.56 98 THR A O 1
ATOM 810 N N . ASP A 1 99 ? 17.719 -12.375 6.516 1 95.62 99 ASP A N 1
ATOM 811 C CA . ASP A 1 99 ? 17.922 -10.953 6.746 1 95.62 99 ASP A CA 1
ATOM 812 C C . ASP A 1 99 ? 16.578 -10.234 6.891 1 95.62 99 ASP A C 1
ATOM 814 O O . ASP A 1 99 ? 15.531 -10.875 7.004 1 95.62 99 ASP A O 1
ATOM 818 N N . LEU A 1 100 ? 16.625 -8.984 6.945 1 94.88 100 LEU A N 1
ATOM 819 C CA . LEU A 1 100 ? 15.477 -8.133 7.238 1 94.88 100 LEU A CA 1
ATOM 820 C C . LEU A 1 100 ? 14.453 -8.188 6.105 1 94.88 100 LEU A C 1
ATOM 822 O O . LEU A 1 100 ? 13.25 -8.078 6.348 1 94.88 100 LEU A O 1
ATOM 826 N N . VAL A 1 101 ? 14.883 -8.367 4.938 1 96.12 101 VAL A N 1
ATOM 827 C CA . VAL A 1 101 ? 13.992 -8.43 3.785 1 96.12 101 VAL A CA 1
ATOM 828 C C . VAL A 1 101 ? 13.055 -9.633 3.926 1 96.12 101 VAL A C 1
ATOM 830 O O . VAL A 1 101 ? 11.844 -9.508 3.723 1 96.12 101 VAL A O 1
ATOM 833 N N . VAL A 1 102 ? 13.578 -10.727 4.312 1 97.25 102 VAL A N 1
ATOM 834 C CA . VAL A 1 102 ? 12.797 -11.945 4.492 1 97.25 102 VAL A CA 1
ATOM 835 C C . VAL A 1 102 ? 11.82 -11.758 5.648 1 97.25 102 VAL A C 1
ATOM 837 O O . VAL A 1 102 ? 10.672 -12.203 5.578 1 97.25 102 VAL A O 1
ATOM 840 N N . LEU A 1 103 ? 12.25 -11.086 6.676 1 96.88 103 LEU A N 1
ATOM 841 C CA . LEU A 1 103 ? 11.375 -10.812 7.809 1 96.88 103 LEU A CA 1
ATOM 842 C C . LEU A 1 103 ? 10.188 -9.953 7.387 1 96.88 103 LEU A C 1
ATOM 844 O O . LEU A 1 103 ? 9.039 -10.281 7.688 1 96.88 103 LEU A O 1
ATOM 848 N N . LEU A 1 104 ? 10.484 -8.938 6.684 1 96.31 104 LEU A N 1
ATOM 849 C CA . LEU A 1 104 ? 9.445 -7.988 6.309 1 96.31 104 LEU A CA 1
ATOM 850 C C . LEU A 1 104 ? 8.492 -8.594 5.285 1 96.31 104 LEU A C 1
ATOM 852 O O . LEU A 1 104 ? 7.27 -8.516 5.438 1 96.31 104 LEU A O 1
ATOM 856 N N . LEU A 1 105 ? 9.062 -9.164 4.277 1 96.19 105 LEU A N 1
ATOM 857 C CA . LEU A 1 105 ? 8.227 -9.75 3.236 1 96.19 105 LEU A CA 1
ATOM 858 C C . LEU A 1 105 ? 7.477 -10.969 3.76 1 96.19 105 LEU A C 1
ATOM 860 O O . LEU A 1 105 ? 6.305 -11.172 3.436 1 96.19 105 LEU A O 1
ATOM 864 N N . GLY A 1 106 ? 8.18 -11.805 4.5 1 95.69 106 GLY A N 1
ATOM 865 C CA . GLY A 1 106 ? 7.488 -12.898 5.156 1 95.69 106 GLY A CA 1
ATOM 866 C C . GLY A 1 106 ? 6.379 -12.438 6.078 1 95.69 106 GLY A C 1
ATOM 867 O O . GLY A 1 106 ? 5.277 -12.992 6.062 1 95.69 106 GLY A O 1
ATOM 868 N N . GLY A 1 107 ? 6.66 -11.469 6.855 1 96 107 GLY A N 1
ATOM 869 C CA . GLY A 1 107 ? 5.645 -10.883 7.719 1 96 107 GLY A CA 1
ATOM 870 C C . GLY A 1 107 ? 4.445 -10.359 6.953 1 96 107 GLY A C 1
ATOM 871 O O . GLY A 1 107 ? 3.301 -10.547 7.371 1 96 107 GLY A O 1
ATOM 872 N N . LEU A 1 108 ? 4.742 -9.703 5.91 1 94.94 108 LEU A N 1
ATOM 873 C CA . LEU A 1 108 ? 3.67 -9.203 5.059 1 94.94 108 LEU A CA 1
ATOM 874 C C . LEU A 1 108 ? 2.809 -10.344 4.535 1 94.94 108 LEU A C 1
ATOM 876 O O . LEU A 1 108 ? 1.581 -10.234 4.48 1 94.94 108 LEU A O 1
ATOM 880 N N . CYS A 1 109 ? 3.436 -11.359 4.113 1 94.31 109 CYS A N 1
ATOM 881 C CA . CYS A 1 109 ? 2.697 -12.523 3.625 1 94.31 109 CYS A CA 1
ATOM 882 C C . CYS A 1 109 ? 1.801 -13.094 4.715 1 94.31 109 CYS A C 1
ATOM 884 O O . CYS A 1 109 ? 0.646 -13.445 4.457 1 94.31 109 CYS A O 1
ATOM 886 N N . PHE A 1 110 ? 2.312 -13.156 5.914 1 93.56 110 PHE A N 1
ATOM 887 C CA . PHE A 1 110 ? 1.52 -13.656 7.027 1 93.56 110 PHE A CA 1
ATOM 888 C C . PHE A 1 110 ? 0.348 -12.727 7.32 1 93.56 110 PHE A C 1
ATOM 890 O O . PHE A 1 110 ? -0.784 -13.188 7.496 1 93.56 110 PHE A O 1
ATOM 897 N N . LEU A 1 111 ? 0.633 -11.484 7.324 1 92.06 111 LEU A N 1
ATOM 898 C CA . LEU A 1 111 ? -0.395 -10.492 7.629 1 92.06 111 LEU A CA 1
ATOM 899 C C . LEU A 1 111 ? -1.501 -10.516 6.578 1 92.06 111 LEU A C 1
ATOM 901 O O . LEU A 1 111 ? -2.684 -10.602 6.922 1 92.06 111 LEU A O 1
ATOM 905 N N . CYS A 1 112 ? -1.086 -10.453 5.387 1 89.19 112 CYS A N 1
ATOM 906 C CA . CYS A 1 112 ? -2.059 -10.43 4.301 1 89.19 112 CYS A CA 1
ATOM 907 C C . CYS A 1 112 ? -2.789 -11.766 4.195 1 89.19 112 CYS A C 1
ATOM 909 O O . CYS A 1 112 ? -3.961 -11.805 3.814 1 89.19 112 CYS A O 1
ATOM 911 N N . GLY A 1 113 ? -2.129 -12.82 4.512 1 87.25 113 GLY A N 1
ATOM 912 C CA . GLY A 1 113 ? -2.793 -14.117 4.523 1 87.25 113 GLY A CA 1
ATOM 913 C C . GLY A 1 113 ? -3.936 -14.188 5.52 1 87.25 113 GLY A C 1
ATOM 914 O O . GLY A 1 113 ? -5.012 -14.703 5.199 1 87.25 113 GLY A O 1
ATOM 915 N N . VAL A 1 114 ? -3.688 -13.625 6.609 1 86.38 114 VAL A N 1
ATOM 916 C CA . VAL A 1 114 ? -4.707 -13.633 7.652 1 86.38 114 VAL A CA 1
ATOM 917 C C . VAL A 1 114 ? -5.852 -12.695 7.266 1 86.38 114 VAL A C 1
ATOM 919 O O . VAL A 1 114 ? -7.023 -13.078 7.324 1 86.38 114 VAL A O 1
ATOM 922 N N . PHE A 1 115 ? -5.535 -11.562 6.719 1 83.62 115 PHE A N 1
ATOM 923 C CA . PHE A 1 115 ? -6.559 -10.562 6.434 1 83.62 115 PHE A CA 1
ATOM 924 C C . PHE A 1 115 ? -7.246 -10.859 5.105 1 83.62 115 PHE A C 1
ATOM 926 O O . PHE A 1 115 ? -8.312 -10.305 4.816 1 83.62 115 PHE A O 1
ATOM 933 N N . TYR A 1 116 ? -6.664 -11.602 4.477 1 80.44 116 TYR A N 1
ATOM 934 C CA . TYR A 1 116 ? -7.293 -12.031 3.234 1 80.44 116 TYR A CA 1
ATOM 935 C C . TYR A 1 116 ? -8.578 -12.805 3.512 1 80.44 116 TYR A C 1
ATOM 937 O O . TYR A 1 116 ? -9.57 -12.656 2.793 1 80.44 116 TYR A O 1
ATOM 945 N N . THR A 1 117 ? -8.523 -13.539 4.559 1 77.38 117 THR A N 1
ATOM 946 C CA . THR A 1 117 ? -9.625 -14.469 4.797 1 77.38 117 THR A CA 1
ATOM 947 C C . THR A 1 117 ? -10.406 -14.078 6.047 1 77.38 117 THR A C 1
ATOM 949 O O . THR A 1 117 ? -11.586 -14.414 6.18 1 77.38 117 THR A O 1
ATOM 952 N N . TRP A 1 118 ? -9.703 -13.383 6.895 1 75.25 118 TRP A N 1
ATOM 953 C CA . TRP A 1 118 ? -10.32 -13.07 8.18 1 75.25 118 TRP A CA 1
ATOM 954 C C . TRP A 1 118 ? -10.508 -11.57 8.344 1 75.25 118 TRP A C 1
ATOM 956 O O . TRP A 1 118 ? -9.734 -10.773 7.793 1 75.25 118 TRP A O 1
ATOM 966 N N . GLY A 1 119 ? -11.492 -11.164 9.117 1 66.94 119 GLY A N 1
ATOM 967 C CA . GLY A 1 119 ? -11.734 -9.766 9.422 1 66.94 119 GLY A CA 1
ATOM 968 C C . GLY A 1 119 ? -13.133 -9.305 9.047 1 66.94 119 GLY A C 1
ATOM 969 O O . GLY A 1 119 ? -13.914 -10.078 8.477 1 66.94 119 GLY A O 1
ATOM 970 N N . PRO A 1 120 ? -13.508 -8.117 9.43 1 65.06 120 PRO A N 1
ATOM 971 C CA . PRO A 1 120 ? -14.844 -7.605 9.141 1 65.06 120 PRO A CA 1
ATOM 972 C C . PRO A 1 120 ? -15.133 -7.512 7.645 1 65.06 120 PRO A C 1
ATOM 974 O O . PRO A 1 120 ? -16.266 -7.766 7.215 1 65.06 120 PRO A O 1
ATOM 977 N N . VAL A 1 121 ? -14.078 -7.113 6.922 1 66 121 VAL A N 1
ATOM 978 C CA . VAL A 1 121 ? -14.195 -7.098 5.469 1 66 121 VAL A CA 1
ATOM 979 C C . VAL A 1 121 ? -12.961 -7.75 4.844 1 66 121 VAL A C 1
ATOM 981 O O . VAL A 1 121 ? -12.031 -7.059 4.426 1 66 121 VAL A O 1
ATOM 984 N N . PRO A 1 122 ? -13.094 -9.031 4.824 1 71.56 122 PRO A N 1
ATOM 985 C CA . PRO A 1 122 ? -11.93 -9.734 4.27 1 71.56 122 PRO A CA 1
ATOM 986 C C . PRO A 1 122 ? -11.57 -9.258 2.863 1 71.56 122 PRO A C 1
ATOM 988 O O . PRO A 1 122 ? -12.461 -8.938 2.07 1 71.56 122 PRO A O 1
ATOM 991 N N . ILE A 1 123 ? -10.297 -9.25 2.584 1 69.62 123 ILE A N 1
ATOM 992 C CA . ILE A 1 123 ? -9.781 -8.805 1.294 1 69.62 123 ILE A CA 1
ATOM 993 C C . ILE A 1 123 ? -10.391 -9.648 0.176 1 69.62 123 ILE A C 1
ATOM 995 O O . ILE A 1 123 ? -10.641 -9.148 -0.921 1 6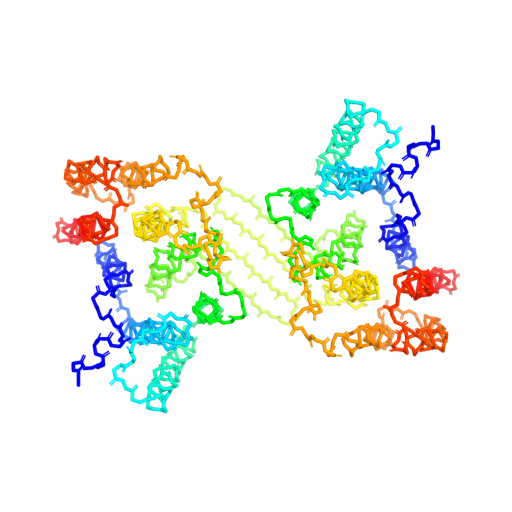9.62 123 ILE A O 1
ATOM 999 N N . SER A 1 124 ? -10.656 -10.875 0.446 1 69.56 124 SER A N 1
ATOM 1000 C CA . SER A 1 124 ? -11.203 -11.797 -0.538 1 69.56 124 SER A CA 1
ATOM 1001 C C . SER A 1 124 ? -12.594 -11.367 -0.987 1 69.56 124 SER A C 1
ATOM 1003 O O . SER A 1 124 ? -13.078 -11.805 -2.033 1 69.56 124 SER A O 1
ATOM 1005 N N . ARG A 1 125 ? -13.18 -10.492 -0.231 1 69.75 125 ARG A N 1
ATOM 1006 C CA . ARG A 1 125 ? -14.539 -10.047 -0.546 1 69.75 125 ARG A CA 1
ATOM 1007 C C . ARG A 1 125 ? -14.516 -8.742 -1.332 1 69.75 125 ARG A C 1
ATOM 1009 O O . ARG A 1 125 ? -15.562 -8.211 -1.706 1 69.75 125 ARG A O 1
ATOM 1016 N N . LEU A 1 126 ? -13.297 -8.336 -1.567 1 72.31 126 LEU A N 1
ATOM 1017 C CA . LEU A 1 126 ? -13.086 -7.098 -2.303 1 72.31 126 LEU A CA 1
ATOM 1018 C C . LEU A 1 126 ? -12.547 -7.379 -3.701 1 72.31 126 LEU A C 1
ATOM 1020 O O . LEU A 1 126 ? -12.117 -8.492 -3.992 1 72.31 126 LEU A O 1
ATOM 1024 N N . PRO A 1 127 ? -12.641 -6.434 -4.578 1 77 127 PRO A N 1
ATOM 1025 C CA . PRO A 1 127 ? -12.156 -6.637 -5.941 1 77 127 PRO A CA 1
ATOM 1026 C C . PRO A 1 127 ? -10.641 -6.812 -6.008 1 77 127 PRO A C 1
ATOM 1028 O O . PRO A 1 127 ? -10.086 -7.086 -7.078 1 77 127 PRO A O 1
ATOM 1031 N N . LEU A 1 128 ? -10 -6.957 -4.926 1 82.38 128 LEU A N 1
ATOM 1032 C CA . LEU A 1 128 ? -8.539 -7.031 -4.883 1 82.38 128 LEU A CA 1
ATOM 1033 C C . LEU A 1 128 ? -8.078 -8.469 -4.676 1 82.38 128 LEU A C 1
ATOM 1035 O O . LEU A 1 128 ? -6.875 -8.75 -4.73 1 82.38 128 LEU A O 1
ATOM 1039 N N . GLY A 1 129 ? -8.922 -9.32 -4.59 1 85.06 129 GLY A N 1
ATOM 1040 C CA . GLY A 1 129 ? -8.57 -10.695 -4.273 1 85.06 129 GLY A CA 1
ATOM 1041 C C . GLY A 1 129 ? -7.707 -11.352 -5.332 1 85.06 129 GLY A C 1
ATOM 1042 O O . GLY A 1 129 ? -6.746 -12.055 -5.012 1 85.06 129 GLY A O 1
ATOM 1043 N N . GLU A 1 130 ? -8.031 -11.141 -6.559 1 90.69 130 GLU A N 1
ATOM 1044 C CA . GLU A 1 130 ? -7.301 -11.742 -7.672 1 90.69 130 GLU A CA 1
ATOM 1045 C C . GLU A 1 130 ? -5.855 -11.258 -7.715 1 90.69 130 GLU A C 1
ATOM 1047 O O . GLU A 1 130 ? -4.934 -12.055 -7.875 1 90.69 130 GLU A O 1
ATOM 1052 N N . ILE A 1 131 ? -5.719 -10.039 -7.465 1 91.56 131 ILE A N 1
ATOM 1053 C CA . ILE A 1 131 ? -4.387 -9.445 -7.516 1 91.56 131 ILE A CA 1
ATOM 1054 C C . ILE A 1 131 ? -3.551 -9.945 -6.34 1 91.56 131 ILE A C 1
ATOM 1056 O O . ILE A 1 131 ? -2.395 -10.344 -6.516 1 91.56 131 ILE A O 1
ATOM 1060 N N . PHE A 1 132 ? -4.105 -9.945 -5.203 1 90.81 132 PHE A N 1
ATOM 1061 C CA . PHE A 1 132 ? -3.396 -10.359 -4 1 90.81 132 PHE A CA 1
ATOM 1062 C C . PHE A 1 132 ? -3.008 -11.836 -4.082 1 90.81 132 PHE A C 1
ATOM 1064 O O . PHE A 1 132 ? -1.867 -12.195 -3.787 1 90.81 132 PHE A O 1
ATOM 1071 N N . SER A 1 133 ? -3.887 -12.641 -4.477 1 90.81 133 SER A N 1
ATOM 1072 C CA . SER A 1 133 ? -3.572 -14.062 -4.57 1 90.81 133 SER A CA 1
ATOM 1073 C C . SER A 1 133 ? -2.465 -14.32 -5.586 1 90.81 133 SER A C 1
ATOM 1075 O O . SER A 1 133 ? -1.531 -15.078 -5.316 1 90.81 133 SER A O 1
ATOM 1077 N N . GLY A 1 134 ? -2.604 -13.664 -6.711 1 94.94 134 GLY A N 1
ATOM 1078 C CA . GLY A 1 134 ? -1.577 -13.805 -7.73 1 94.94 134 GLY A CA 1
ATOM 1079 C C . GLY A 1 134 ? -0.206 -13.352 -7.262 1 94.94 134 GLY A C 1
ATOM 1080 O O . GLY A 1 134 ? 0.793 -14.031 -7.512 1 94.94 134 GLY A O 1
ATOM 1081 N N . LEU A 1 135 ? -0.169 -12.312 -6.594 1 95.88 135 LEU A N 1
ATOM 1082 C CA . LEU A 1 135 ? 1.095 -11.75 -6.137 1 95.88 135 LEU A CA 1
ATOM 1083 C C . LEU A 1 135 ? 1.703 -12.602 -5.027 1 95.88 135 LEU A C 1
ATOM 1085 O O . LEU A 1 135 ? 2.896 -12.906 -5.059 1 95.88 135 LEU A O 1
ATOM 1089 N N . PHE A 1 136 ? 0.981 -13 -4.148 1 94.12 136 PHE A N 1
ATOM 1090 C CA . PHE A 1 136 ? 1.503 -13.664 -2.961 1 94.12 136 PHE A CA 1
ATOM 1091 C C . PHE A 1 136 ? 1.892 -15.102 -3.27 1 94.12 136 PHE A C 1
ATOM 1093 O O . PHE A 1 136 ? 2.939 -15.578 -2.826 1 94.12 136 PHE A O 1
ATOM 1100 N N . TYR A 1 137 ? 1.068 -15.734 -4.031 1 95.06 137 TYR A N 1
ATOM 1101 C CA . TYR A 1 137 ? 1.407 -17.109 -4.406 1 95.06 137 TYR A CA 1
ATOM 1102 C C . TYR A 1 137 ? 2.373 -17.125 -5.586 1 95.06 137 TYR A C 1
ATOM 1104 O O . TYR A 1 137 ? 3.393 -17.812 -5.551 1 95.06 137 TYR A O 1
ATOM 1112 N N . GLY A 1 138 ? 2.055 -16.312 -6.512 1 97.38 138 GLY A N 1
ATOM 1113 C CA . GLY A 1 138 ? 2.75 -16.422 -7.785 1 97.38 138 GLY A CA 1
ATOM 1114 C C . GLY A 1 138 ? 4.062 -15.656 -7.812 1 97.38 138 GLY A C 1
ATOM 1115 O O . GLY A 1 138 ? 4.973 -16 -8.57 1 97.38 138 GLY A O 1
ATOM 1116 N N . LEU A 1 139 ? 4.176 -14.664 -7.043 1 98.12 139 LEU A N 1
ATOM 1117 C CA . LEU A 1 139 ? 5.371 -13.828 -7.109 1 98.12 139 LEU A CA 1
ATOM 1118 C C . LEU A 1 139 ? 6.215 -13.992 -5.852 1 98.12 139 LEU A C 1
ATOM 1120 O O . LEU A 1 139 ? 7.41 -14.281 -5.934 1 98.12 139 LEU A O 1
ATOM 1124 N N . PHE A 1 140 ? 5.668 -13.883 -4.723 1 97.75 140 PHE A N 1
ATOM 1125 C CA . PHE A 1 140 ? 6.449 -13.758 -3.496 1 97.75 140 PHE A CA 1
ATOM 1126 C C . PHE A 1 140 ? 7.074 -15.102 -3.119 1 97.75 140 PHE A C 1
ATOM 1128 O O . PHE A 1 140 ? 8.172 -15.148 -2.564 1 97.75 140 PHE A O 1
ATOM 1135 N N . ILE A 1 141 ? 6.371 -16.172 -3.434 1 97.5 141 ILE A N 1
ATOM 1136 C CA . ILE A 1 141 ? 6.961 -17.469 -3.152 1 97.5 141 ILE A CA 1
ATOM 1137 C C . ILE A 1 141 ? 8.227 -17.656 -3.988 1 97.5 141 ILE A C 1
ATOM 1139 O O . ILE A 1 141 ? 9.312 -17.875 -3.445 1 97.5 141 ILE A O 1
ATOM 1143 N N . PRO A 1 142 ? 8.133 -17.484 -5.254 1 98.44 142 PRO A N 1
ATOM 1144 C CA . PRO A 1 142 ? 9.359 -17.594 -6.047 1 98.44 142 PRO A CA 1
ATOM 1145 C C . PRO A 1 142 ? 10.398 -16.531 -5.672 1 98.44 142 PRO A C 1
ATOM 1147 O O . PRO A 1 142 ? 11.602 -16.828 -5.664 1 98.44 142 PRO A O 1
ATOM 1150 N N . PHE A 1 143 ? 10 -15.391 -5.379 1 98.44 143 PHE A N 1
ATOM 1151 C CA . PHE A 1 143 ? 10.945 -14.336 -5.004 1 98.44 143 PHE A CA 1
ATOM 1152 C C . PHE A 1 143 ? 11.742 -14.742 -3.773 1 98.44 143 PHE A C 1
ATOM 1154 O O . PHE A 1 143 ? 12.977 -14.648 -3.77 1 98.44 143 PHE A O 1
ATOM 1161 N N . LEU A 1 144 ? 11.07 -15.141 -2.781 1 98 144 LEU A N 1
ATOM 1162 C CA . LEU A 1 144 ? 11.75 -15.484 -1.536 1 98 144 LEU A CA 1
ATOM 1163 C C . LEU A 1 144 ? 12.68 -16.672 -1.736 1 98 144 LEU A C 1
ATOM 1165 O O . LEU A 1 144 ? 13.789 -16.703 -1.191 1 98 144 LEU A O 1
ATOM 1169 N N . MET A 1 145 ? 12.242 -17.625 -2.549 1 97.81 145 MET A N 1
ATOM 1170 C CA . MET A 1 145 ? 13.07 -18.781 -2.871 1 97.81 145 MET A CA 1
ATOM 1171 C C . MET A 1 145 ? 14.352 -18.359 -3.58 1 97.81 145 MET A C 1
ATOM 1173 O O . MET A 1 145 ? 15.445 -18.766 -3.197 1 97.81 145 MET A O 1
ATOM 1177 N N . LEU A 1 146 ? 14.227 -17.531 -4.523 1 98.19 146 LEU A N 1
ATOM 1178 C CA . LEU A 1 146 ? 15.391 -17.109 -5.289 1 98.19 146 LEU A CA 1
ATOM 1179 C C . LEU A 1 146 ? 16.234 -16.125 -4.48 1 98.19 146 LEU A C 1
ATOM 1181 O O . LEU A 1 146 ? 17.469 -16.188 -4.52 1 98.19 146 LEU A O 1
ATOM 1185 N N . TYR A 1 147 ? 15.578 -15.266 -3.74 1 97.88 147 TYR A N 1
ATOM 1186 C CA . TYR A 1 147 ? 16.266 -14.258 -2.932 1 97.88 147 TYR A CA 1
ATOM 1187 C C . TYR A 1 147 ? 17.188 -14.914 -1.916 1 97.88 147 TYR A C 1
ATOM 1189 O O . TYR A 1 147 ? 18.328 -14.484 -1.741 1 97.88 147 TYR A O 1
ATOM 1197 N N . MET A 1 148 ? 16.766 -15.938 -1.314 1 97.06 148 MET A N 1
ATOM 1198 C CA . MET A 1 148 ? 17.531 -16.531 -0.225 1 97.06 148 MET A CA 1
ATOM 1199 C C . MET A 1 148 ? 18.609 -17.469 -0.765 1 97.06 148 MET A C 1
ATOM 1201 O O . MET A 1 148 ? 19.531 -17.844 -0.037 1 97.06 148 MET A O 1
ATOM 1205 N N . ASN A 1 149 ? 18.453 -17.859 -2.045 1 97.69 149 ASN A N 1
ATOM 1206 C CA . ASN A 1 149 ? 19.391 -18.859 -2.562 1 97.69 149 ASN A CA 1
ATOM 1207 C C . ASN A 1 149 ? 20.344 -18.25 -3.582 1 97.69 149 ASN A C 1
ATOM 1209 O O . ASN A 1 149 ? 21.391 -18.828 -3.889 1 97.69 149 ASN A O 1
ATOM 1213 N N . MET A 1 150 ? 20.047 -17.125 -4.102 1 96.75 150 MET A N 1
ATOM 1214 C CA . MET A 1 150 ? 20.938 -16.438 -5.035 1 96.75 150 MET A CA 1
ATOM 1215 C C . MET A 1 150 ? 21.891 -15.5 -4.293 1 96.75 150 MET A C 1
ATOM 1217 O O . MET A 1 150 ? 21.688 -15.219 -3.109 1 96.75 150 MET A O 1
ATOM 1221 N N . PRO A 1 151 ? 22.984 -15.008 -4.977 1 96 151 PRO A N 1
ATOM 1222 C CA . PRO A 1 151 ? 23.906 -14.102 -4.305 1 96 151 PRO A CA 1
ATOM 1223 C C . PRO A 1 151 ? 23.219 -12.852 -3.75 1 96 151 PRO A C 1
ATOM 1225 O O . PRO A 1 151 ? 22.312 -12.32 -4.383 1 96 151 PRO A O 1
ATOM 1228 N N . SER A 1 152 ? 23.703 -12.477 -2.623 1 93.81 152 SER A N 1
ATOM 1229 C CA . SER A 1 152 ? 23.141 -11.305 -1.967 1 93.81 152 SER A CA 1
ATOM 1230 C C . SER A 1 152 ? 23.156 -10.086 -2.885 1 93.81 152 SER A C 1
ATOM 1232 O O . SER A 1 152 ? 24.156 -9.844 -3.568 1 93.81 152 SER A O 1
ATOM 1234 N N . GLY A 1 153 ? 22.062 -9.445 -2.9 1 94.94 153 GLY A N 1
ATOM 1235 C CA . GLY A 1 153 ? 22.016 -8.211 -3.666 1 94.94 153 GLY A CA 1
ATOM 1236 C C . GLY A 1 153 ? 21.531 -8.414 -5.094 1 94.94 153 GLY A C 1
ATOM 1237 O O . GLY A 1 153 ? 21.438 -7.453 -5.863 1 94.94 153 GLY A O 1
ATOM 1238 N N . THR A 1 154 ? 21.234 -9.648 -5.434 1 96.38 154 THR A N 1
ATOM 1239 C CA . THR A 1 154 ? 20.828 -9.93 -6.805 1 96.38 154 THR A CA 1
ATOM 1240 C C . THR A 1 154 ? 19.578 -9.125 -7.176 1 96.38 154 THR A C 1
ATOM 1242 O O . THR A 1 154 ? 19.547 -8.461 -8.219 1 96.38 154 THR A O 1
ATOM 1245 N N . PHE A 1 155 ? 18.625 -9.117 -6.324 1 97.38 155 PHE A N 1
ATOM 1246 C CA . PHE A 1 155 ? 17.359 -8.461 -6.641 1 97.38 155 PHE A CA 1
ATOM 1247 C C . PHE A 1 155 ? 17.281 -7.094 -5.965 1 97.38 155 PHE A C 1
ATOM 1249 O O . PHE A 1 155 ? 16.953 -6.094 -6.605 1 97.38 155 PHE A O 1
ATOM 1256 N N . LEU A 1 156 ? 17.547 -7.078 -4.727 1 97 156 LEU A N 1
ATOM 1257 C CA . LEU A 1 156 ? 17.422 -5.855 -3.941 1 97 156 LEU A CA 1
ATOM 1258 C C . LEU A 1 156 ? 18.328 -5.898 -2.715 1 97 156 LEU A C 1
ATOM 1260 O O . LEU A 1 156 ? 18.797 -6.969 -2.328 1 97 156 LEU A O 1
ATOM 1264 N N . THR A 1 157 ? 18.609 -4.773 -2.193 1 95.25 157 THR A N 1
ATOM 1265 C CA . THR A 1 157 ? 19.344 -4.613 -0.938 1 95.25 157 THR A CA 1
ATOM 1266 C C . THR A 1 157 ? 18.609 -3.637 -0.017 1 95.25 157 THR A C 1
ATOM 1268 O O . THR A 1 157 ? 18.094 -2.609 -0.47 1 95.25 157 THR A O 1
ATOM 1271 N N . LEU A 1 158 ? 18.438 -3.982 1.175 1 95.94 158 LEU A N 1
ATOM 1272 C CA . LEU A 1 158 ? 17.891 -3.129 2.221 1 95.94 158 LEU A CA 1
ATOM 1273 C C . LEU A 1 158 ? 18.875 -2.975 3.373 1 95.94 158 LEU A C 1
ATOM 1275 O O . LEU A 1 158 ? 19.297 -3.965 3.971 1 95.94 158 LEU A O 1
ATOM 1279 N N . ALA A 1 159 ? 19.297 -1.8 3.57 1 94.69 159 ALA A N 1
ATOM 1280 C CA . ALA A 1 159 ? 20.188 -1.484 4.684 1 94.69 159 ALA A CA 1
ATOM 1281 C C . ALA A 1 159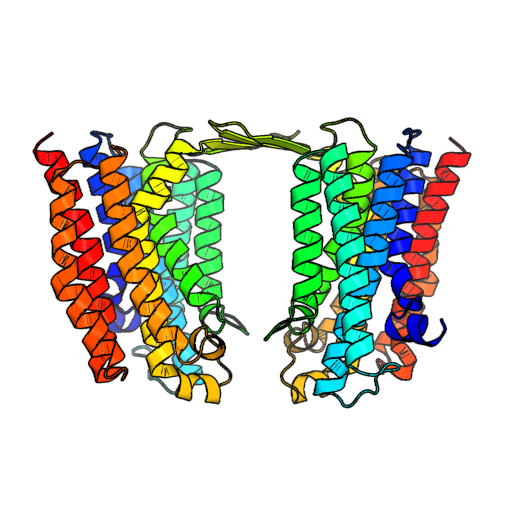 ? 19.531 -0.484 5.637 1 94.69 159 ALA A C 1
ATOM 1283 O O . ALA A 1 159 ? 19.016 0.547 5.203 1 94.69 159 ALA A O 1
ATOM 1284 N N . VAL A 1 160 ? 19.5 -0.869 6.855 1 94.25 160 VAL A N 1
ATOM 1285 C CA . VAL A 1 160 ? 18.938 0 7.879 1 94.25 160 VAL A CA 1
ATOM 1286 C C . VAL A 1 160 ? 19.984 0.287 8.953 1 94.25 160 VAL A C 1
ATOM 1288 O O . VAL A 1 160 ? 20.594 -0.636 9.5 1 94.25 160 VAL A O 1
ATOM 1291 N N . ASP A 1 161 ? 20.25 1.478 9.219 1 92.44 161 ASP A N 1
ATOM 1292 C CA . ASP A 1 161 ? 21.094 1.898 10.344 1 92.44 161 ASP A CA 1
ATOM 1293 C C . ASP A 1 161 ? 20.406 3.002 11.148 1 92.44 161 ASP A C 1
ATOM 1295 O O . ASP A 1 161 ? 19.219 3.291 10.938 1 92.44 161 ASP A O 1
ATOM 1299 N N . TRP A 1 162 ? 21 3.455 12.078 1 91.12 162 TRP A N 1
ATOM 1300 C CA . TRP A 1 162 ? 20.391 4.43 12.977 1 91.12 162 TRP A CA 1
ATOM 1301 C C . TRP A 1 162 ? 20.125 5.742 12.25 1 91.12 162 TRP A C 1
ATOM 1303 O O . TRP A 1 162 ? 19.297 6.547 12.695 1 91.12 162 TRP A O 1
ATOM 1313 N N . HIS A 1 163 ? 20.734 5.898 11.133 1 92.94 163 HIS A N 1
ATOM 1314 C CA . HIS A 1 163 ? 20.656 7.195 10.469 1 92.94 163 HIS A CA 1
ATOM 1315 C C . HIS A 1 163 ? 19.734 7.141 9.258 1 92.94 163 HIS A C 1
ATOM 1317 O O . HIS A 1 163 ? 19.078 8.133 8.922 1 92.94 163 HIS A O 1
ATOM 1323 N N . SER A 1 164 ? 19.781 5.961 8.57 1 95.81 164 SER A N 1
ATOM 1324 C CA . SER A 1 164 ? 19.031 5.938 7.316 1 95.81 164 SER A CA 1
ATOM 1325 C C . SER A 1 164 ? 18.562 4.523 6.988 1 95.81 164 SER A C 1
ATOM 1327 O O . SER A 1 164 ? 19.062 3.549 7.547 1 95.81 164 SER A O 1
ATOM 1329 N N . ILE A 1 165 ? 17.547 4.457 6.18 1 96.5 165 ILE A N 1
ATOM 1330 C CA . ILE A 1 165 ? 17.094 3.248 5.5 1 96.5 165 ILE A CA 1
ATOM 1331 C C . ILE A 1 165 ? 17.422 3.336 4.012 1 96.5 165 ILE A C 1
ATOM 1333 O O . ILE A 1 165 ? 17.031 4.281 3.334 1 96.5 165 ILE A O 1
ATOM 1337 N N . GLN A 1 166 ? 18.188 2.426 3.572 1 96.44 166 GLN A N 1
ATOM 1338 C CA . GLN A 1 166 ? 18.594 2.404 2.174 1 96.44 166 GLN A CA 1
ATOM 1339 C C . GLN A 1 166 ? 18.031 1.185 1.452 1 96.44 166 GLN A C 1
ATOM 1341 O O . GLN A 1 166 ? 18.219 0.052 1.904 1 96.44 166 GLN A O 1
ATOM 1346 N N . PHE A 1 167 ? 17.406 1.434 0.381 1 96.69 167 PHE A N 1
ATOM 1347 C CA . PHE A 1 167 ? 16.812 0.396 -0.449 1 96.69 167 PHE A CA 1
ATOM 1348 C C . PHE A 1 167 ? 17.297 0.501 -1.887 1 96.69 167 PHE A C 1
ATOM 1350 O O . PHE A 1 167 ? 17.234 1.571 -2.494 1 96.69 167 PHE A O 1
ATOM 1357 N N . VAL A 1 168 ? 17.828 -0.548 -2.396 1 96.44 168 VAL A N 1
ATOM 1358 C CA . VAL A 1 168 ? 18.281 -0.606 -3.781 1 96.44 168 VAL A CA 1
ATOM 1359 C C . VAL A 1 168 ? 17.594 -1.76 -4.504 1 96.44 168 VAL A C 1
ATOM 1361 O O . VAL A 1 168 ? 17.641 -2.906 -4.051 1 96.44 168 VAL A O 1
ATOM 1364 N N . LEU A 1 169 ? 16.922 -1.501 -5.57 1 97.44 169 LEU A N 1
ATOM 1365 C CA . LEU A 1 169 ? 16.281 -2.502 -6.418 1 97.44 169 LEU A CA 1
ATOM 1366 C C . LEU A 1 169 ? 16.984 -2.605 -7.766 1 97.44 169 LEU A C 1
ATOM 1368 O O . LEU A 1 169 ? 17.094 -1.616 -8.5 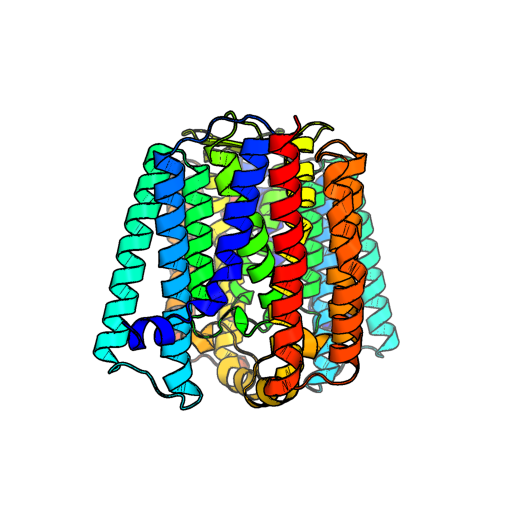1 97.44 169 LEU A O 1
ATOM 1372 N N . ASN A 1 170 ? 17.484 -3.775 -8.047 1 97.81 170 ASN A N 1
ATOM 1373 C CA . ASN A 1 170 ? 18.094 -4 -9.352 1 97.81 170 ASN A CA 1
ATOM 1374 C C . ASN A 1 170 ? 17.047 -4.316 -10.414 1 97.81 170 ASN A C 1
ATOM 1376 O O . ASN A 1 170 ? 16.297 -5.289 -10.281 1 97.81 170 ASN A O 1
ATOM 1380 N N . ILE A 1 171 ? 17.016 -3.584 -11.438 1 96.56 171 ILE A N 1
ATOM 1381 C CA . ILE A 1 171 ? 15.922 -3.557 -12.398 1 96.56 171 ILE A CA 1
ATOM 1382 C C . ILE A 1 171 ? 15.938 -4.836 -13.234 1 96.56 171 ILE A C 1
ATOM 1384 O O . ILE A 1 171 ? 14.898 -5.492 -13.391 1 96.56 171 ILE A O 1
ATOM 1388 N N . VAL A 1 172 ? 17.016 -5.223 -13.773 1 96.62 172 VAL A N 1
ATOM 1389 C CA . VAL A 1 172 ? 17.094 -6.352 -14.703 1 96.62 172 VAL A CA 1
ATOM 1390 C C . VAL A 1 172 ? 16.703 -7.641 -13.977 1 96.62 172 VAL A C 1
ATOM 1392 O O . VAL A 1 172 ? 15.828 -8.375 -14.438 1 96.62 172 VAL A O 1
ATOM 1395 N N . PRO A 1 173 ? 17.281 -7.898 -12.805 1 97.38 173 PRO A N 1
ATOM 1396 C CA . PRO A 1 173 ? 16.875 -9.102 -12.078 1 97.38 173 PRO A CA 1
ATOM 1397 C C . PRO A 1 173 ? 15.398 -9.07 -11.68 1 97.38 173 PRO A C 1
ATOM 1399 O O . PRO A 1 173 ? 14.711 -10.094 -11.75 1 97.38 173 PRO A O 1
ATOM 1402 N N . ALA A 1 174 ? 14.945 -7.938 -11.273 1 97.69 174 ALA A N 1
ATOM 1403 C CA . ALA A 1 174 ? 13.547 -7.801 -10.898 1 97.69 174 ALA A CA 1
ATOM 1404 C C . ALA A 1 174 ? 12.633 -8.047 -12.094 1 97.69 174 ALA A C 1
ATOM 1406 O O . ALA A 1 174 ? 11.609 -8.742 -11.977 1 97.69 174 ALA A O 1
ATOM 1407 N N . PHE A 1 175 ? 12.961 -7.512 -13.156 1 97.19 175 PHE A N 1
ATOM 1408 C CA . PHE A 1 175 ? 12.188 -7.695 -14.375 1 97.19 175 PHE A CA 1
ATOM 1409 C C . PHE A 1 175 ? 12.203 -9.156 -14.82 1 97.19 175 PHE A C 1
ATOM 1411 O O . PHE A 1 175 ? 11.172 -9.688 -15.242 1 97.19 175 PHE A O 1
ATOM 1418 N N . SER A 1 176 ? 13.297 -9.773 -14.75 1 97.81 176 SER A N 1
ATOM 1419 C CA . SER A 1 176 ? 13.43 -11.188 -15.078 1 97.81 176 SER A CA 1
ATOM 1420 C C . SER A 1 176 ? 12.539 -12.047 -14.18 1 97.81 176 SER A C 1
ATOM 1422 O O . SER A 1 176 ? 11.914 -13 -14.648 1 97.81 176 SER A O 1
ATOM 1424 N N . LEU A 1 177 ? 12.516 -11.672 -12.945 1 98.44 177 LEU A N 1
ATOM 1425 C CA . LEU A 1 177 ? 11.672 -12.391 -11.992 1 98.44 177 LEU A CA 1
ATOM 1426 C C . LEU A 1 177 ? 10.203 -12.258 -12.359 1 98.44 177 LEU A C 1
ATOM 1428 O O . LEU A 1 177 ? 9.445 -13.227 -12.305 1 98.44 177 LEU A O 1
ATOM 1432 N N . LEU A 1 178 ? 9.836 -11.086 -12.719 1 98.19 178 LEU A N 1
ATOM 1433 C CA . LEU A 1 178 ? 8.445 -10.836 -13.094 1 98.19 178 LEU A CA 1
ATOM 1434 C C . LEU A 1 178 ? 8.055 -11.656 -14.32 1 98.19 178 LEU A C 1
ATOM 1436 O O . LEU A 1 178 ? 6.961 -12.219 -14.375 1 98.19 178 LEU A O 1
ATOM 1440 N N . LEU A 1 179 ? 8.93 -11.711 -15.25 1 98.25 179 LEU A N 1
ATOM 1441 C CA . LEU A 1 179 ? 8.664 -12.5 -16.453 1 98.25 179 LEU A CA 1
ATOM 1442 C C . LEU A 1 179 ? 8.594 -13.984 -16.125 1 98.25 179 LEU A C 1
ATOM 1444 O O . LEU A 1 179 ? 7.684 -14.688 -16.578 1 98.25 179 LEU A O 1
ATOM 1448 N N . LEU A 1 180 ? 9.508 -14.414 -15.32 1 98.06 180 LEU A N 1
ATOM 1449 C CA . LEU A 1 180 ? 9.578 -15.812 -14.922 1 98.06 180 LEU A CA 1
ATOM 1450 C C . LEU A 1 180 ? 8.297 -16.234 -14.195 1 98.06 180 LEU A C 1
ATOM 1452 O O . LEU A 1 180 ? 7.812 -17.344 -14.383 1 98.06 180 LEU A O 1
ATOM 1456 N N . THR A 1 181 ? 7.723 -15.297 -13.406 1 98.56 181 THR A N 1
ATOM 1457 C CA . THR A 1 181 ? 6.652 -15.68 -12.492 1 98.56 181 THR A CA 1
ATOM 1458 C C . THR A 1 181 ? 5.297 -15.219 -13.031 1 98.56 181 THR A C 1
ATOM 1460 O O . THR A 1 181 ? 4.277 -15.359 -12.352 1 98.56 181 THR A O 1
ATOM 1463 N N . ALA A 1 182 ? 5.27 -14.688 -14.219 1 98.56 182 ALA A N 1
ATOM 1464 C CA . ALA A 1 182 ? 4.012 -14.227 -14.797 1 98.56 182 ALA A CA 1
ATOM 1465 C C . ALA A 1 182 ? 2.994 -15.367 -14.875 1 98.56 182 ALA A C 1
ATOM 1467 O O . ALA A 1 182 ? 1.802 -15.156 -14.641 1 98.56 182 ALA A O 1
ATOM 1468 N N . GLY A 1 183 ? 3.441 -16.547 -15.227 1 98.12 183 GLY A N 1
ATOM 1469 C CA . GLY A 1 183 ? 2.576 -17.719 -15.305 1 98.12 183 GLY A CA 1
ATOM 1470 C C . GLY A 1 183 ? 1.829 -17.984 -14.016 1 98.12 183 GLY A C 1
ATOM 1471 O O . GLY A 1 183 ? 0.603 -17.875 -13.961 1 98.12 183 GLY A O 1
ATOM 1472 N N . PRO A 1 184 ? 2.568 -18.281 -13.008 1 98.25 184 PRO A N 1
ATOM 1473 C CA . PRO A 1 184 ? 1.892 -18.562 -11.734 1 98.25 184 PRO A CA 1
ATOM 1474 C C . PRO A 1 184 ? 1.1 -17.359 -11.219 1 98.25 184 PRO A C 1
ATOM 1476 O O . PRO A 1 184 ? 0.055 -17.531 -10.586 1 98.25 184 PRO A O 1
ATOM 1479 N N . ILE A 1 185 ? 1.539 -16.109 -11.438 1 98.31 185 ILE A N 1
ATOM 1480 C CA . ILE A 1 185 ? 0.799 -14.93 -11.008 1 98.31 185 ILE A CA 1
ATOM 1481 C C . ILE A 1 185 ? -0.571 -14.906 -11.68 1 98.31 185 ILE A C 1
ATOM 1483 O O . ILE A 1 185 ? -1.602 -14.875 -11.008 1 98.31 185 ILE A O 1
ATOM 1487 N N . CYS A 1 186 ? -0.577 -14.977 -12.953 1 98.31 186 CYS A N 1
ATOM 1488 C CA . CYS A 1 186 ? -1.797 -14.836 -13.742 1 98.31 186 CYS A CA 1
ATOM 1489 C C . CYS A 1 186 ? -2.705 -16.047 -13.562 1 98.31 186 CYS A C 1
ATOM 1491 O O . CYS A 1 186 ? -3.922 -15.898 -13.422 1 98.31 186 CYS A O 1
ATOM 1493 N N . ALA A 1 187 ? -2.152 -17.219 -13.594 1 97.62 187 ALA A N 1
ATOM 1494 C CA . ALA A 1 187 ? -2.959 -18.438 -13.484 1 97.62 187 ALA A CA 1
ATOM 1495 C C . ALA A 1 187 ? -3.617 -18.531 -12.109 1 97.62 187 ALA A C 1
ATOM 1497 O O . ALA A 1 187 ? -4.754 -19 -11.992 1 97.62 187 ALA A O 1
ATOM 1498 N N . THR A 1 188 ? -2.906 -18.109 -11.062 1 95.94 188 THR A N 1
ATOM 1499 C CA . THR A 1 188 ? -3.506 -18.094 -9.734 1 95.94 188 THR A CA 1
ATOM 1500 C C . THR A 1 188 ? -4.637 -17.062 -9.664 1 95.94 188 THR A C 1
ATOM 1502 O O . THR A 1 188 ? -5.723 -17.359 -9.172 1 95.94 188 THR A O 1
ATOM 1505 N N . ALA A 1 189 ? -4.348 -15.914 -10.141 1 95.94 189 ALA A N 1
ATOM 1506 C CA . ALA A 1 189 ? -5.379 -14.875 -10.195 1 95.94 189 ALA A CA 1
ATOM 1507 C C . ALA A 1 189 ? -6.613 -15.375 -10.938 1 95.94 189 ALA A C 1
ATOM 1509 O O . ALA A 1 189 ? -7.746 -15.062 -10.555 1 95.94 189 ALA A O 1
ATOM 1510 N N . ASN A 1 190 ? -6.434 -16.141 -11.938 1 96.81 190 ASN A N 1
ATOM 1511 C CA . ASN A 1 190 ? -7.527 -16.609 -12.773 1 96.81 190 ASN A CA 1
ATOM 1512 C C . ASN A 1 190 ? -8.367 -17.656 -12.047 1 96.81 190 ASN A C 1
ATOM 1514 O O . ASN A 1 190 ? -9.57 -17.781 -12.305 1 96.81 190 ASN A O 1
ATOM 1518 N N . ILE A 1 191 ? -7.719 -18.438 -11.25 1 93.62 191 ILE A N 1
ATOM 1519 C CA . ILE A 1 191 ? -8.508 -19.359 -10.445 1 93.62 191 ILE A CA 1
ATOM 1520 C C . ILE A 1 191 ? -9.508 -18.578 -9.594 1 93.62 191 ILE A C 1
ATOM 1522 O O . ILE A 1 191 ? -10.688 -18.922 -9.547 1 93.62 191 ILE A O 1
ATOM 1526 N N . MET A 1 192 ? -9.023 -17.578 -9.008 1 91.25 192 MET A N 1
ATOM 1527 C CA . MET A 1 192 ? -9.891 -16.766 -8.172 1 91.25 192 MET A CA 1
ATOM 1528 C C . MET A 1 192 ? -10.945 -16.047 -9.023 1 91.25 192 MET A C 1
ATOM 1530 O O . MET A 1 192 ? -12.109 -15.969 -8.633 1 91.25 192 MET A O 1
ATOM 1534 N N . LEU A 1 193 ? -10.531 -15.547 -10.094 1 94.5 193 LEU A N 1
ATOM 1535 C CA . LEU A 1 193 ? -11.461 -14.859 -10.984 1 94.5 193 LEU A CA 1
ATOM 1536 C C . LEU A 1 193 ? -12.562 -15.797 -11.453 1 94.5 193 LEU A C 1
ATOM 1538 O O . LEU A 1 193 ? -13.734 -15.422 -11.477 1 94.5 193 LEU A O 1
ATOM 1542 N N . ALA A 1 194 ? -12.211 -16.984 -11.836 1 94.69 194 ALA A N 1
ATOM 1543 C CA . ALA A 1 194 ? -13.188 -17.984 -12.25 1 94.69 194 ALA A CA 1
ATOM 1544 C C . ALA A 1 194 ? -14.18 -18.281 -11.133 1 94.69 194 ALA A C 1
ATOM 1546 O O . ALA A 1 194 ? -15.383 -18.359 -11.367 1 94.69 194 ALA A O 1
ATOM 1547 N N . ASN A 1 195 ? -13.609 -18.438 -9.969 1 89.94 195 ASN A N 1
ATOM 1548 C CA . ASN A 1 195 ? -14.445 -18.672 -8.797 1 89.94 195 ASN A CA 1
ATOM 1549 C C . ASN A 1 195 ? -15.461 -17.547 -8.609 1 89.94 195 ASN A C 1
ATOM 1551 O O . ASN A 1 195 ? -16.656 -17.797 -8.406 1 89.94 195 ASN A O 1
ATOM 1555 N N . ASN A 1 196 ? -15 -16.359 -8.727 1 90 196 ASN A N 1
ATOM 1556 C CA . ASN A 1 196 ? -15.844 -15.188 -8.5 1 90 196 ASN A CA 1
ATOM 1557 C C . ASN A 1 196 ? -16.844 -14.984 -9.633 1 90 196 ASN A C 1
ATOM 1559 O O . ASN A 1 196 ? -17.953 -14.516 -9.406 1 90 196 ASN A O 1
ATOM 1563 N N . ILE A 1 197 ? -16.453 -15.297 -10.828 1 93.75 197 ILE A N 1
ATOM 1564 C CA . ILE A 1 197 ? -17.359 -15.219 -11.961 1 93.75 197 ILE A CA 1
ATOM 1565 C C . ILE A 1 197 ? -18.516 -16.203 -11.766 1 93.75 197 ILE A C 1
ATOM 1567 O O . ILE A 1 197 ? -19.688 -15.836 -11.938 1 93.75 197 ILE A O 1
ATOM 1571 N N . CYS A 1 198 ? -18.234 -17.375 -11.367 1 92.62 198 CYS A N 1
ATOM 1572 C CA . CYS A 1 198 ? -19.234 -18.406 -11.156 1 92.62 198 CYS A CA 1
ATOM 1573 C C . CYS A 1 198 ? -20.188 -18.031 -10.023 1 92.62 198 CYS A C 1
ATOM 1575 O O . CYS A 1 198 ? -21.375 -18.328 -10.078 1 92.62 198 CYS A O 1
ATOM 1577 N N . ASP A 1 199 ? -19.672 -17.328 -9.055 1 88.5 199 ASP A N 1
ATOM 1578 C CA . ASP A 1 199 ? -20.422 -17.062 -7.832 1 88.5 199 ASP A CA 1
ATOM 1579 C C . ASP A 1 199 ? -20.984 -15.641 -7.832 1 88.5 199 ASP A C 1
ATOM 1581 O O . ASP A 1 199 ? -21.438 -15.141 -6.801 1 88.5 199 ASP A O 1
ATOM 1585 N N . LEU A 1 200 ? -20.906 -15 -8.93 1 90.56 200 LEU A N 1
ATOM 1586 C CA . LEU A 1 200 ? -21.203 -13.578 -9 1 90.56 200 LEU A CA 1
ATOM 1587 C C . LEU A 1 200 ? -22.562 -13.273 -8.391 1 90.56 200 LEU A C 1
ATOM 1589 O O . LEU A 1 200 ? -22.688 -12.422 -7.512 1 90.56 200 LEU A O 1
ATOM 1593 N N . GLU A 1 201 ? -23.656 -13.969 -8.773 1 89.25 201 GLU A N 1
ATOM 1594 C CA . GLU A 1 201 ? -25.016 -13.719 -8.289 1 89.25 201 GLU A CA 1
ATOM 1595 C C . GLU A 1 201 ? -25.109 -13.969 -6.789 1 89.25 201 GLU A C 1
ATOM 1597 O O . GLU A 1 201 ? -25.688 -13.156 -6.055 1 89.25 201 GLU A O 1
ATOM 1602 N N . LYS A 1 202 ? -24.562 -15.055 -6.398 1 83.75 202 LYS A N 1
ATOM 1603 C CA . LYS A 1 202 ? -24.562 -15.383 -4.98 1 83.75 202 LYS A CA 1
ATOM 1604 C C . LYS A 1 202 ? -23.797 -14.344 -4.168 1 83.75 202 LYS A C 1
ATOM 1606 O O . LYS A 1 202 ? -24.203 -13.977 -3.068 1 83.75 202 LYS A O 1
ATOM 1611 N N . ASP A 1 203 ? -22.703 -13.891 -4.656 1 81.62 203 ASP A N 1
ATOM 1612 C CA . ASP A 1 203 ? -21.844 -12.914 -3.992 1 81.62 203 ASP A CA 1
ATOM 1613 C C . ASP A 1 203 ? -22.578 -11.594 -3.787 1 81.62 203 ASP A C 1
ATOM 1615 O O . ASP A 1 203 ? -22.5 -10.992 -2.711 1 81.62 203 ASP A O 1
ATOM 1619 N N . ILE A 1 204 ? -23.266 -11.164 -4.73 1 81 204 ILE A N 1
ATOM 1620 C CA . ILE A 1 204 ? -23.984 -9.898 -4.672 1 81 204 ILE A CA 1
ATOM 1621 C C . ILE A 1 204 ? -25.031 -9.961 -3.562 1 81 204 ILE A C 1
ATOM 1623 O O . ILE A 1 204 ? -25.219 -8.992 -2.816 1 81 204 ILE A O 1
ATOM 1627 N N . THR A 1 205 ? -25.688 -11.062 -3.434 1 81.31 205 THR A N 1
ATOM 1628 C CA . THR A 1 205 ? -26.766 -11.219 -2.461 1 81.31 205 THR A CA 1
ATOM 1629 C C . THR A 1 205 ? -26.234 -11.094 -1.037 1 81.31 205 THR A C 1
ATOM 1631 O O . THR A 1 205 ? -26.969 -10.703 -0.126 1 81.31 205 THR A O 1
ATOM 1634 N N . VAL A 1 206 ? -24.984 -11.391 -0.92 1 73.81 206 VAL A N 1
ATOM 1635 C CA . VAL A 1 206 ? -24.438 -11.367 0.436 1 73.81 206 VAL A CA 1
ATOM 1636 C C . VAL A 1 206 ? -23.531 -10.164 0.61 1 73.81 206 VAL A C 1
ATOM 1638 O O . VAL A 1 206 ? -22.734 -10.117 1.551 1 73.81 206 VAL A O 1
ATOM 1641 N N . GLY A 1 207 ? -23.484 -9.258 -0.327 1 71.12 207 GLY A N 1
ATOM 1642 C CA . GLY A 1 207 ? -22.766 -8.008 -0.206 1 71.12 207 GLY A CA 1
ATOM 1643 C C . GLY A 1 207 ? -21.281 -8.141 -0.538 1 71.12 207 GLY A C 1
ATOM 1644 O O . GLY A 1 207 ? -20.453 -7.387 -0.017 1 71.12 207 GLY A O 1
ATOM 1645 N N . ARG A 1 208 ? -21 -9.172 -1.234 1 75.44 208 ARG A N 1
ATOM 1646 C CA . ARG A 1 208 ? -19.641 -9.375 -1.723 1 75.44 208 ARG A CA 1
ATOM 1647 C C . ARG A 1 208 ? -19.469 -8.82 -3.133 1 75.44 208 ARG A C 1
ATOM 1649 O O . ARG A 1 208 ? -20.141 -9.273 -4.066 1 75.44 208 ARG A O 1
ATOM 1656 N N . TYR A 1 209 ? -18.562 -7.852 -3.229 1 80.06 209 TYR A N 1
ATOM 1657 C CA . TYR A 1 209 ? -18.375 -7.203 -4.52 1 80.06 209 TYR A CA 1
ATOM 1658 C C . TYR A 1 209 ? -16.969 -7.438 -5.047 1 80.06 209 TYR A C 1
ATOM 1660 O O . TYR A 1 209 ? -16.062 -6.613 -4.836 1 80.06 209 TYR A O 1
ATOM 1668 N N . THR A 1 210 ? -16.922 -8.461 -5.797 1 85.56 210 THR A N 1
ATOM 1669 C CA . THR A 1 210 ? -15.625 -8.875 -6.34 1 85.56 210 THR A CA 1
ATOM 1670 C C . THR A 1 210 ? -15.414 -8.281 -7.73 1 85.56 210 THR A C 1
ATOM 1672 O O . THR A 1 210 ? -16.188 -7.441 -8.18 1 85.56 210 THR A O 1
ATOM 1675 N N . LEU A 1 211 ? -14.375 -8.602 -8.383 1 86.31 211 LEU A N 1
ATOM 1676 C CA . LEU A 1 211 ? -13.945 -7.992 -9.641 1 86.31 211 LEU A CA 1
ATOM 1677 C C . LEU A 1 211 ? -15.008 -8.18 -10.719 1 86.31 211 LEU A C 1
ATOM 1679 O O . LEU A 1 211 ? -15.297 -7.246 -11.477 1 86.31 211 LEU A O 1
ATOM 1683 N N . PRO A 1 212 ? -15.594 -9.359 -10.812 1 90.12 212 PRO A N 1
ATOM 1684 C CA . PRO A 1 212 ? -16.609 -9.547 -11.852 1 90.12 212 PRO A CA 1
ATOM 1685 C C . PRO A 1 212 ? -17.797 -8.594 -11.695 1 90.12 212 PRO A C 1
ATOM 1687 O O . PRO A 1 212 ? -18.453 -8.242 -12.688 1 90.12 212 PRO A O 1
ATOM 1690 N N . TYR A 1 213 ? -18.094 -8.25 -10.492 1 86.75 213 TYR A N 1
ATOM 1691 C CA . TYR A 1 213 ? -19.156 -7.285 -10.258 1 86.75 213 TYR A CA 1
ATOM 1692 C C . TYR A 1 213 ? -18.875 -5.973 -10.984 1 86.75 213 TYR A C 1
ATOM 1694 O O . TYR A 1 213 ? -19.781 -5.375 -11.57 1 86.75 213 TYR A O 1
ATOM 1702 N N . PHE A 1 214 ? -17.703 -5.574 -11.008 1 82.56 214 PHE A N 1
ATOM 1703 C CA . PHE A 1 214 ? -17.328 -4.281 -11.578 1 82.56 214 PHE A CA 1
ATOM 1704 C C . PHE A 1 214 ? -17.078 -4.398 -13.07 1 82.56 214 PHE A C 1
ATOM 1706 O O . PHE A 1 214 ? -17.312 -3.449 -13.828 1 82.56 214 PHE A O 1
ATOM 1713 N N . PHE A 1 215 ? -16.594 -5.504 -13.461 1 89.38 215 PHE A N 1
ATOM 1714 C CA . PHE A 1 215 ? -16.219 -5.68 -14.859 1 89.38 215 PHE A CA 1
ATOM 1715 C C . PHE A 1 215 ? -17.406 -6.184 -15.68 1 89.38 215 PHE A C 1
ATOM 1717 O O . PHE A 1 215 ? -17.406 -6.074 -16.906 1 89.38 215 PHE A O 1
ATOM 1724 N N . GLY A 1 216 ? -18.406 -6.781 -15.039 1 88.25 216 GLY A N 1
ATOM 1725 C CA . GLY A 1 216 ? -19.547 -7.352 -15.75 1 88.25 216 GLY A CA 1
ATOM 1726 C C . GLY A 1 216 ? -19.141 -8.406 -16.766 1 88.25 216 GLY A C 1
ATOM 1727 O O . GLY A 1 216 ? -18.406 -9.336 -16.438 1 88.25 216 GLY A O 1
ATOM 1728 N N . LYS A 1 217 ? -19.547 -8.18 -18 1 86.5 217 LYS A N 1
ATOM 1729 C CA . LYS A 1 217 ? -19.312 -9.148 -19.062 1 86.5 217 LYS A CA 1
ATOM 1730 C C . LYS A 1 217 ? -17.844 -9.156 -19.469 1 86.5 217 LYS A C 1
ATOM 1732 O O . LYS A 1 217 ? -17.344 -10.141 -20.031 1 86.5 217 LYS A O 1
ATOM 1737 N N . ASN A 1 218 ? -17.203 -8.102 -19.109 1 93.75 218 ASN A N 1
ATOM 1738 C CA . ASN A 1 218 ? -15.797 -8 -19.469 1 93.75 218 ASN A CA 1
ATOM 1739 C C . ASN A 1 218 ? -14.93 -8.898 -18.578 1 93.75 218 ASN A C 1
ATOM 1741 O O . ASN A 1 218 ? -13.75 -9.102 -18.875 1 93.75 218 ASN A O 1
ATOM 1745 N N . ALA A 1 219 ? -15.469 -9.438 -17.578 1 94.62 219 ALA A N 1
ATOM 1746 C CA . ALA A 1 219 ? -14.727 -10.328 -16.688 1 94.62 219 ALA A CA 1
ATOM 1747 C C . ALA A 1 219 ? -14.219 -11.555 -17.438 1 94.62 219 ALA A C 1
ATOM 1749 O O . ALA A 1 219 ? -13.109 -12.031 -17.188 1 94.62 219 ALA A O 1
ATOM 1750 N N . LEU A 1 220 ? -14.961 -12.016 -18.359 1 96.38 220 LEU A N 1
ATOM 1751 C CA . LEU A 1 220 ? -14.57 -13.18 -19.141 1 96.38 220 LEU A CA 1
ATOM 1752 C C . LEU A 1 220 ? -13.398 -12.844 -20.062 1 96.38 220 LEU A C 1
ATOM 1754 O O . LEU A 1 220 ? -12.547 -13.695 -20.328 1 96.38 220 LEU A O 1
ATOM 1758 N N . GLY A 1 221 ? -13.414 -11.648 -20.547 1 96.81 221 GLY A N 1
ATOM 1759 C CA . GLY A 1 221 ? -12.281 -11.195 -21.344 1 96.81 221 GLY A CA 1
ATOM 1760 C C . GLY A 1 221 ? -10.992 -11.109 -20.547 1 96.81 221 GLY A C 1
ATOM 1761 O O . GLY A 1 221 ? -9.922 -11.477 -21.031 1 96.81 221 GLY A O 1
ATOM 1762 N N . VAL A 1 222 ? -11.156 -10.602 -19.344 1 96.56 222 VAL A N 1
ATOM 1763 C CA . VAL A 1 222 ? -10 -10.531 -18.453 1 96.56 222 VAL A CA 1
ATOM 1764 C C . VAL A 1 222 ? -9.492 -11.938 -18.141 1 96.56 222 VAL A C 1
ATOM 1766 O O . VAL A 1 222 ? -8.289 -12.18 -18.125 1 96.56 222 VAL A O 1
ATOM 1769 N N . PHE A 1 223 ? -10.422 -12.828 -17.938 1 97.31 223 PHE A N 1
ATOM 1770 C CA . PHE A 1 223 ? -10.117 -14.227 -17.672 1 97.31 223 PHE A CA 1
ATOM 1771 C C . PHE A 1 223 ? -9.273 -14.812 -18.797 1 97.31 223 PHE A C 1
ATOM 1773 O O . PHE A 1 223 ? -8.211 -15.383 -18.562 1 97.31 223 PHE A O 1
ATOM 1780 N N . ALA A 1 224 ? -9.68 -14.594 -19.938 1 98 224 ALA A N 1
ATOM 1781 C CA . ALA A 1 224 ? -8.945 -15.086 -21.109 1 98 224 ALA A CA 1
ATOM 1782 C C . ALA A 1 224 ? -7.613 -14.352 -21.266 1 98 224 ALA A C 1
ATOM 1784 O O . ALA A 1 224 ? -6.578 -14.977 -21.516 1 98 224 ALA A O 1
ATOM 1785 N N . GLY A 1 225 ? -7.629 -13.117 -21.141 1 98 225 GLY A N 1
ATOM 1786 C CA . GLY A 1 225 ? -6.449 -12.281 -21.312 1 98 225 GLY A CA 1
ATOM 1787 C C . GLY A 1 225 ? -5.312 -12.656 -20.391 1 98 225 GLY A C 1
ATOM 1788 O O . GLY A 1 225 ? -4.148 -12.656 -20.781 1 98 225 GLY A O 1
ATOM 1789 N N . LEU A 1 226 ? -5.621 -12.938 -19.203 1 97.88 226 LEU A N 1
ATOM 1790 C CA . LEU A 1 226 ? -4.605 -13.297 -18.219 1 97.88 226 LEU A CA 1
ATOM 1791 C C . LEU A 1 226 ? -3.863 -14.562 -18.641 1 97.88 226 LEU A C 1
ATOM 1793 O O . LEU A 1 226 ? -2.654 -14.672 -18.422 1 97.88 226 LEU A O 1
ATOM 1797 N N . TYR A 1 227 ? -4.578 -15.484 -19.203 1 98.31 227 TYR A N 1
ATOM 1798 C CA . TYR A 1 227 ? -3.912 -16.688 -19.672 1 98.31 227 TYR A CA 1
ATOM 1799 C C . TYR A 1 227 ? -3.006 -16.375 -20.859 1 98.31 227 TYR A C 1
ATOM 1801 O O . TYR A 1 227 ? -1.869 -16.859 -20.922 1 98.31 227 TYR A O 1
ATOM 1809 N N . TYR A 1 228 ? -3.475 -15.609 -21.75 1 98.31 228 TYR A N 1
ATOM 1810 C CA . TYR A 1 228 ? -2.695 -15.336 -22.953 1 98.31 228 TYR A CA 1
ATOM 1811 C C . TYR A 1 228 ? -1.445 -14.523 -22.609 1 98.31 228 TYR A C 1
ATOM 1813 O O . TYR A 1 228 ? -0.399 -14.703 -23.25 1 98.31 228 TYR A O 1
ATOM 1821 N N . ILE A 1 229 ? -1.526 -13.664 -21.688 1 97.94 229 ILE A N 1
ATOM 1822 C CA . ILE A 1 229 ? -0.374 -12.883 -21.25 1 97.94 229 ILE A CA 1
ATOM 1823 C C . ILE A 1 229 ? 0.716 -13.812 -20.734 1 97.94 229 ILE A C 1
ATOM 1825 O O . ILE A 1 229 ? 1.907 -13.531 -20.891 1 97.94 229 ILE A O 1
ATOM 1829 N N . THR A 1 230 ? 0.346 -14.883 -20.094 1 98 230 THR A N 1
ATOM 1830 C CA . THR A 1 230 ? 1.318 -15.844 -19.578 1 98 230 THR A CA 1
ATOM 1831 C C . THR A 1 230 ? 2.178 -16.406 -20.703 1 98 230 THR A C 1
ATOM 1833 O O . THR A 1 230 ? 3.385 -16.594 -20.547 1 98 230 THR A O 1
ATOM 1836 N N . TYR A 1 231 ? 1.582 -16.641 -21.828 1 98.38 231 TYR A N 1
ATOM 1837 C CA . TYR A 1 231 ? 2.316 -17.203 -22.953 1 98.38 231 TYR A CA 1
ATOM 1838 C C . TYR A 1 231 ? 3.213 -16.156 -23.609 1 98.38 231 TYR A C 1
ATOM 1840 O O . TYR A 1 231 ? 4.336 -16.453 -24.016 1 98.38 231 TYR A O 1
ATOM 1848 N N . LEU A 1 232 ? 2.721 -14.969 -23.656 1 98.19 232 LEU A N 1
ATOM 1849 C CA . LEU A 1 232 ? 3.525 -13.883 -24.188 1 98.19 232 LEU A CA 1
ATOM 1850 C C . LEU A 1 232 ? 4.762 -13.641 -23.328 1 98.19 232 LEU A C 1
ATOM 1852 O O . LEU A 1 232 ? 5.871 -13.5 -23.859 1 98.19 232 LEU A O 1
ATOM 1856 N N . THR A 1 233 ? 4.578 -13.57 -22.078 1 98.25 233 THR A N 1
ATOM 1857 C CA . THR A 1 233 ? 5.691 -13.312 -21.156 1 98.25 233 THR A CA 1
ATOM 1858 C C . THR A 1 233 ? 6.664 -14.492 -21.156 1 98.25 233 THR A C 1
ATOM 1860 O O . THR A 1 233 ? 7.871 -14.305 -20.984 1 98.25 233 THR A O 1
ATOM 1863 N N . TRP A 1 234 ? 6.125 -15.672 -21.297 1 98.25 234 TRP A N 1
ATOM 1864 C CA . TRP A 1 234 ? 6.969 -16.859 -21.359 1 98.25 234 TRP A CA 1
ATOM 1865 C C . TRP A 1 234 ? 7.867 -16.828 -22.594 1 98.25 234 TRP A C 1
ATOM 1867 O O . TRP A 1 234 ? 9.07 -17.062 -22.5 1 98.25 234 TRP A O 1
ATOM 1877 N N . ALA A 1 235 ? 7.32 -16.469 -23.734 1 98.44 235 ALA A N 1
ATOM 1878 C CA . ALA A 1 235 ? 8.094 -16.312 -24.953 1 98.44 235 ALA A CA 1
ATOM 1879 C C . ALA A 1 235 ? 9.141 -15.211 -24.812 1 98.44 235 ALA A C 1
ATOM 1881 O O . ALA A 1 235 ? 10.281 -15.359 -25.25 1 98.44 235 ALA A O 1
ATOM 1882 N N . ALA A 1 236 ? 8.766 -14.195 -24.203 1 98.31 236 ALA A N 1
ATOM 1883 C CA . ALA A 1 236 ? 9.68 -13.078 -23.984 1 98.31 236 ALA A CA 1
ATOM 1884 C C . ALA A 1 236 ? 10.844 -13.492 -23.078 1 98.31 236 ALA A C 1
ATOM 1886 O O . ALA A 1 236 ? 11.977 -13.055 -23.281 1 98.31 236 ALA A O 1
ATOM 1887 N N . SER A 1 237 ? 10.57 -14.312 -22.094 1 98.25 237 SER A N 1
ATOM 1888 C CA . SER A 1 237 ? 11.609 -14.781 -21.188 1 98.25 237 SER A CA 1
ATOM 1889 C C . SER A 1 237 ? 12.68 -15.578 -21.922 1 98.25 237 SER A C 1
ATOM 1891 O O . SER A 1 237 ? 13.867 -15.469 -21.609 1 98.25 237 SER A O 1
ATOM 1893 N N . VAL A 1 238 ? 12.258 -16.328 -22.859 1 97.94 238 VAL A N 1
ATOM 1894 C CA . VAL A 1 238 ? 13.211 -17.094 -23.656 1 97.94 238 VAL A CA 1
ATOM 1895 C C . VAL A 1 238 ? 13.961 -16.156 -24.609 1 97.94 238 VAL A C 1
ATOM 1897 O O . VAL A 1 238 ? 15.188 -16.234 -24.719 1 97.94 238 VAL A O 1
ATOM 1900 N N . ALA A 1 239 ? 13.266 -15.242 -25.219 1 98.06 239 ALA A N 1
ATOM 1901 C CA . ALA A 1 239 ? 13.859 -14.297 -26.156 1 98.06 239 ALA A CA 1
ATOM 1902 C C . ALA A 1 239 ? 14.914 -13.438 -25.484 1 98.06 239 ALA A C 1
ATOM 1904 O O . ALA A 1 239 ? 15.922 -13.078 -26.094 1 98.06 239 ALA A O 1
ATOM 1905 N N . LEU A 1 240 ? 14.758 -13.18 -24.25 1 97.5 240 LEU A N 1
ATOM 1906 C CA . LEU A 1 240 ? 15.656 -12.297 -23.516 1 97.5 240 LEU A CA 1
ATOM 1907 C C . LEU A 1 240 ? 16.781 -13.086 -22.844 1 97.5 240 LEU A C 1
ATOM 1909 O O . LEU A 1 240 ? 17.609 -12.523 -22.125 1 97.5 240 LEU A O 1
ATOM 1913 N N . GLY A 1 241 ? 16.734 -14.406 -22.984 1 96.69 241 GLY A N 1
ATOM 1914 C CA . GLY A 1 241 ? 17.812 -15.25 -22.484 1 96.69 241 GLY A CA 1
ATOM 1915 C C . GLY A 1 241 ? 17.656 -15.625 -21.031 1 96.69 241 GLY A C 1
ATOM 1916 O O . GLY A 1 241 ? 18.594 -16.156 -20.422 1 96.69 241 GLY A O 1
ATOM 1917 N N . ILE A 1 242 ? 16.516 -15.305 -20.5 1 96.81 242 ILE A N 1
ATOM 1918 C CA . ILE A 1 242 ? 16.25 -15.656 -19.109 1 96.81 242 ILE A CA 1
ATOM 1919 C C . ILE A 1 242 ? 16.047 -17.156 -19 1 96.81 242 ILE A C 1
ATOM 1921 O O . ILE A 1 242 ? 16.516 -17.781 -18.031 1 96.81 242 ILE A O 1
ATOM 1925 N N . LEU A 1 243 ? 15.383 -17.719 -19.953 1 97.81 243 LEU A N 1
ATOM 1926 C CA . LEU A 1 243 ? 15.109 -19.141 -20 1 97.81 243 LEU A CA 1
ATOM 1927 C C . LEU A 1 243 ? 15.695 -19.781 -21.25 1 97.81 243 LEU A C 1
ATOM 1929 O O . LEU A 1 243 ? 15.953 -19.078 -22.234 1 97.81 243 LEU A O 1
ATOM 1933 N N . SER A 1 244 ? 15.883 -21.094 -21.234 1 97.44 244 SER A N 1
ATOM 1934 C CA . SER A 1 244 ? 16.406 -21.859 -22.359 1 97.44 244 SER A CA 1
ATOM 1935 C C . SER A 1 244 ? 15.359 -21.984 -23.469 1 97.44 244 SER A C 1
ATOM 1937 O O . SER A 1 244 ? 14.156 -21.953 -23.203 1 97.44 244 SER A O 1
ATOM 1939 N N . PRO A 1 245 ? 15.781 -22.156 -24.703 1 97.19 245 PRO A N 1
ATOM 1940 C CA . PRO A 1 245 ? 14.852 -22.391 -25.797 1 97.19 245 PRO A CA 1
ATOM 1941 C C . PRO A 1 245 ? 14 -23.656 -25.594 1 97.19 245 PRO A C 1
ATOM 1943 O O . PRO A 1 245 ? 12.898 -23.75 -26.141 1 97.19 245 PRO A O 1
ATOM 1946 N N . ILE A 1 246 ? 14.422 -24.594 -24.797 1 97.38 246 ILE A N 1
ATOM 1947 C CA . ILE A 1 246 ? 13.664 -25.812 -24.453 1 97.38 246 ILE A CA 1
ATOM 1948 C C . ILE A 1 246 ? 12.328 -25.422 -23.844 1 97.38 246 ILE A C 1
ATOM 1950 O O . ILE A 1 246 ? 11.328 -26.125 -24.031 1 97.38 246 ILE A O 1
ATOM 1954 N N . CYS A 1 247 ? 12.336 -24.281 -23.203 1 98 247 CYS A N 1
ATOM 1955 C CA . CYS A 1 247 ? 11.141 -23.844 -22.484 1 98 247 CYS A CA 1
ATOM 1956 C C . CYS A 1 247 ? 10.039 -23.438 -23.453 1 98 247 CYS A C 1
ATOM 1958 O O . CYS A 1 247 ? 8.875 -23.328 -23.062 1 98 247 CYS A O 1
ATOM 1960 N N . LEU A 1 248 ? 10.383 -23.266 -24.734 1 98 248 LEU A N 1
ATOM 1961 C CA . LEU A 1 248 ? 9.375 -22.938 -25.734 1 98 248 LEU A CA 1
ATOM 1962 C C . LEU A 1 248 ? 8.383 -24.094 -25.906 1 98 248 LEU A C 1
ATOM 1964 O O . LEU A 1 248 ? 7.273 -23.875 -26.391 1 98 248 LEU A O 1
ATOM 1968 N N . LEU A 1 249 ? 8.703 -25.297 -25.469 1 97.75 249 LEU A N 1
ATOM 1969 C CA . LEU A 1 249 ? 7.816 -26.453 -25.547 1 97.75 249 LEU A CA 1
ATOM 1970 C C . LEU A 1 249 ? 6.551 -26.219 -24.719 1 97.75 249 LEU A C 1
ATOM 1972 O O . LEU A 1 249 ? 5.484 -26.734 -25.062 1 97.75 249 LEU A O 1
ATOM 1976 N N . ALA A 1 250 ? 6.711 -25.438 -23.719 1 97.94 250 ALA A N 1
ATOM 1977 C CA . ALA A 1 250 ? 5.566 -25.188 -22.844 1 97.94 250 ALA A CA 1
ATOM 1978 C C . ALA A 1 250 ? 4.508 -24.359 -23.562 1 97.94 250 ALA A C 1
ATOM 1980 O O . ALA A 1 250 ? 3.35 -24.312 -23.141 1 97.94 250 ALA A O 1
ATOM 1981 N N . LEU A 1 251 ? 4.875 -23.703 -24.672 1 98.19 251 LEU A N 1
ATOM 1982 C CA . LEU A 1 251 ? 3.928 -22.891 -25.422 1 98.19 251 LEU A CA 1
ATOM 1983 C C . LEU A 1 251 ? 2.863 -23.766 -26.078 1 98.19 251 LEU A C 1
ATOM 1985 O O . LEU A 1 251 ? 1.77 -23.281 -26.391 1 98.19 251 LEU A O 1
ATOM 1989 N N . LEU A 1 252 ? 3.09 -25.031 -26.234 1 98 252 LEU A N 1
ATOM 1990 C CA . LEU A 1 252 ? 2.148 -25.953 -26.859 1 98 252 LEU A CA 1
ATOM 1991 C C . LEU A 1 252 ? 0.909 -26.141 -25.984 1 98 252 LEU A C 1
ATOM 1993 O O . LEU A 1 252 ? -0.147 -26.547 -26.484 1 98 252 LEU A O 1
ATOM 1997 N N . THR A 1 253 ? 1.078 -25.828 -24.75 1 98.5 253 THR A N 1
ATOM 1998 C CA . THR A 1 253 ? -0.046 -26 -23.828 1 98.5 253 THR A CA 1
ATOM 1999 C C . THR A 1 253 ? -1.144 -24.984 -24.125 1 98.5 253 THR A C 1
ATOM 2001 O O . THR A 1 253 ? -2.246 -25.078 -23.578 1 98.5 253 THR A O 1
ATOM 2004 N N . ILE A 1 254 ? -0.875 -24.062 -25.016 1 98.38 254 ILE A N 1
ATOM 2005 C CA . ILE A 1 254 ? -1.868 -23.047 -25.375 1 98.38 254 ILE A CA 1
ATOM 2006 C C . ILE A 1 254 ? -3.096 -23.734 -25.984 1 98.38 254 ILE A C 1
ATOM 2008 O O . ILE A 1 254 ? -4.215 -23.219 -25.875 1 98.38 254 ILE A O 1
ATOM 2012 N N . ILE A 1 255 ? -2.953 -24.844 -26.594 1 98.31 255 ILE A N 1
ATOM 2013 C CA . ILE A 1 255 ? -4.031 -25.547 -27.281 1 98.31 255 ILE A CA 1
ATOM 2014 C C . ILE A 1 255 ? -5.062 -26.031 -26.25 1 98.31 255 ILE A C 1
ATOM 2016 O O . ILE A 1 255 ? -6.219 -25.594 -26.281 1 98.31 255 ILE A O 1
ATOM 2020 N N . PRO A 1 256 ? -4.66 -26.859 -25.266 1 98.5 256 PRO A N 1
ATOM 2021 C CA . PRO A 1 256 ? -5.66 -27.281 -24.281 1 98.5 256 PRO A CA 1
ATOM 2022 C C . PRO A 1 256 ? -6.16 -26.109 -23.438 1 98.5 256 PRO A C 1
ATOM 2024 O O . PRO A 1 256 ? -7.32 -26.109 -23.016 1 98.5 256 PRO A O 1
ATOM 2027 N N . VAL A 1 257 ? -5.336 -25.172 -23.109 1 98.69 257 VAL A N 1
ATOM 2028 C CA . VAL A 1 257 ? -5.73 -24.047 -22.281 1 98.69 257 VAL A CA 1
ATOM 2029 C C . VAL A 1 257 ? -6.781 -23.203 -23.016 1 98.69 257 VAL A C 1
ATOM 2031 O O . VAL A 1 257 ? -7.777 -22.797 -22.422 1 98.69 257 VAL A O 1
ATOM 2034 N N . HIS A 1 258 ? -6.543 -22.984 -24.328 1 98.44 258 HIS A N 1
ATOM 2035 C CA . HIS A 1 258 ? -7.516 -22.234 -25.125 1 98.44 258 HIS A CA 1
ATOM 2036 C C . HIS A 1 258 ? -8.859 -22.953 -25.172 1 98.44 258 HIS A C 1
ATOM 2038 O O . HIS A 1 258 ? -9.914 -22.328 -25.078 1 98.44 258 HIS A O 1
ATOM 2044 N N . LYS A 1 259 ? -8.828 -24.234 -25.328 1 98.44 259 LYS A N 1
ATOM 2045 C CA . LYS A 1 259 ? -10.062 -25.031 -25.312 1 98.44 259 LYS A CA 1
ATOM 2046 C C . LYS A 1 259 ? -10.812 -24.844 -24 1 98.44 259 LYS A C 1
ATOM 2048 O O . LYS A 1 259 ? -12.031 -24.672 -23.984 1 98.44 259 LYS A O 1
ATOM 2053 N N . ASN A 1 260 ? -10.062 -24.891 -22.891 1 98.5 260 ASN A N 1
ATOM 2054 C CA . ASN A 1 260 ? -10.672 -24.703 -21.578 1 98.5 260 ASN A CA 1
ATOM 2055 C C . ASN A 1 260 ? -11.25 -23.312 -21.422 1 98.5 260 ASN A C 1
ATOM 2057 O O . ASN A 1 260 ? -12.289 -23.125 -20.781 1 98.5 260 ASN A O 1
ATOM 2061 N N . ILE A 1 261 ? -10.531 -22.328 -21.969 1 98.25 261 ILE A N 1
ATOM 2062 C CA . ILE A 1 261 ? -11.016 -20.953 -21.922 1 98.25 261 ILE A CA 1
ATOM 2063 C C . ILE A 1 261 ? -12.367 -20.844 -22.625 1 98.25 261 ILE A C 1
ATOM 2065 O O . ILE A 1 261 ? -13.312 -20.266 -22.094 1 98.25 261 ILE A O 1
ATOM 2069 N N . CYS A 1 262 ? -12.5 -21.453 -23.828 1 97.94 262 CYS A N 1
ATOM 2070 C CA . CYS A 1 262 ? -13.727 -21.422 -24.609 1 97.94 262 CYS A CA 1
ATOM 2071 C C . CYS A 1 262 ? -14.859 -22.141 -23.891 1 97.94 262 CYS A C 1
ATOM 2073 O O . CYS A 1 262 ? -15.992 -21.656 -23.875 1 97.94 262 CYS A O 1
ATOM 2075 N N . ARG A 1 263 ? -14.539 -23.219 -23.328 1 97.69 263 ARG A N 1
ATOM 2076 C CA . ARG A 1 263 ? -15.547 -23.969 -22.594 1 97.69 263 ARG A CA 1
ATOM 2077 C C . ARG A 1 263 ? -16.062 -23.172 -21.406 1 97.69 263 ARG A C 1
ATOM 2079 O O . ARG A 1 263 ? -17.266 -23.156 -21.141 1 97.69 263 ARG A O 1
ATOM 2086 N N . PHE A 1 264 ? -15.188 -22.578 -20.672 1 97.56 264 PHE A N 1
ATOM 2087 C CA . PHE A 1 264 ? -15.586 -21.781 -19.516 1 97.56 264 PHE A CA 1
ATOM 2088 C C . PHE A 1 264 ? -16.406 -20.578 -19.938 1 97.56 264 PHE A C 1
ATOM 2090 O O . PHE A 1 264 ? -17.375 -20.203 -19.266 1 97.56 264 PHE A O 1
ATOM 2097 N N . ARG A 1 265 ? -15.992 -19.953 -21.062 1 95.94 265 ARG A N 1
ATOM 2098 C CA . ARG A 1 265 ? -16.719 -18.781 -21.578 1 95.94 265 ARG A CA 1
ATOM 2099 C C . ARG A 1 265 ? -18.141 -19.172 -21.984 1 95.94 265 ARG A C 1
ATOM 2101 O O . ARG A 1 265 ? -19.062 -18.375 -21.812 1 95.94 265 ARG A O 1
ATOM 2108 N N . ALA A 1 266 ? -18.281 -20.359 -22.531 1 95.38 266 ALA A N 1
ATOM 2109 C CA . ALA A 1 266 ? -19.594 -20.828 -22.984 1 95.38 266 ALA A CA 1
ATOM 2110 C C . ALA A 1 266 ? -20.531 -21.062 -21.797 1 95.38 266 ALA A C 1
ATOM 2112 O O . ALA A 1 266 ? -21.719 -20.75 -21.875 1 95.38 266 ALA A O 1
ATOM 2113 N N . GLU A 1 267 ? -19.938 -21.688 -20.781 1 94.19 267 GLU A N 1
ATOM 2114 C CA . GLU A 1 267 ? -20.688 -21.953 -19.547 1 94.19 267 GLU A CA 1
ATOM 2115 C C . GLU A 1 267 ? -19.797 -21.828 -18.312 1 94.19 267 GLU A C 1
ATOM 2117 O O . GLU A 1 267 ? -18.781 -22.531 -18.203 1 94.19 267 GLU A O 1
ATOM 2122 N N . HIS A 1 268 ? -20.156 -20.922 -17.422 1 92.62 268 HIS A N 1
ATOM 2123 C CA . HIS A 1 268 ? -19.344 -20.734 -16.234 1 92.62 268 HIS A CA 1
ATOM 2124 C C . HIS A 1 268 ? -20.172 -20.969 -14.961 1 92.62 268 HIS A C 1
ATOM 2126 O O . HIS A 1 268 ? -20.469 -20.031 -14.227 1 92.62 268 HIS A O 1
ATOM 2132 N N . ILE A 1 269 ? -20.438 -22.234 -14.797 1 91.19 269 ILE A N 1
ATOM 2133 C CA . ILE A 1 269 ? -21.109 -22.781 -13.633 1 91.19 269 ILE A CA 1
ATOM 2134 C C . ILE A 1 269 ? -20.094 -23.406 -12.688 1 91.19 269 ILE A C 1
ATOM 2136 O O . ILE A 1 269 ? -19.281 -24.234 -13.102 1 91.19 269 ILE A O 1
ATOM 2140 N N . LYS A 1 270 ? -20.109 -23.078 -11.5 1 88.5 270 LYS A N 1
ATOM 2141 C CA . LYS A 1 270 ? -19.125 -23.438 -10.492 1 88.5 270 LYS A CA 1
ATOM 2142 C C . LYS A 1 270 ? -18.875 -24.938 -10.477 1 88.5 270 LYS A C 1
ATOM 2144 O O . LYS A 1 270 ? -17.719 -25.391 -10.594 1 88.5 270 LYS A O 1
ATOM 2149 N N . GLU A 1 271 ? -19.906 -25.734 -10.414 1 88.12 271 GLU A N 1
ATOM 2150 C CA . GLU A 1 271 ? -19.812 -27.188 -10.25 1 88.12 271 GLU A CA 1
ATOM 2151 C C . GLU A 1 271 ? -19.312 -27.844 -11.531 1 88.12 271 GLU A C 1
ATOM 2153 O O . GLU A 1 271 ? -18.766 -28.953 -11.5 1 88.12 271 GLU A O 1
ATOM 2158 N N . LYS A 1 272 ? -19.391 -27.156 -12.641 1 91.94 272 LYS A N 1
ATOM 2159 C CA . LYS A 1 272 ? -19.109 -27.812 -13.922 1 91.94 272 LYS A CA 1
ATOM 2160 C C . LYS A 1 272 ? -17.812 -27.297 -14.531 1 91.94 272 LYS A C 1
ATOM 2162 O O . LYS A 1 272 ? -17.016 -28.078 -15.047 1 91.94 272 LYS A O 1
ATOM 2167 N N . THR A 1 273 ? -17.609 -25.953 -14.414 1 94.38 273 THR A N 1
ATOM 2168 C CA . THR A 1 273 ? -16.562 -25.438 -15.281 1 94.38 273 THR A CA 1
ATOM 2169 C C . THR A 1 273 ? -15.484 -24.719 -14.461 1 94.38 273 THR A C 1
ATOM 2171 O O . THR A 1 273 ? -14.422 -24.375 -14.992 1 94.38 273 THR A O 1
ATOM 2174 N N . PHE A 1 274 ? -15.688 -24.547 -13.219 1 92.44 274 PHE A N 1
ATOM 2175 C CA . PHE A 1 274 ? -14.641 -23.953 -12.383 1 92.44 274 PHE A CA 1
ATOM 2176 C C . PHE A 1 274 ? -13.367 -24.797 -12.438 1 92.44 274 PHE A C 1
ATOM 2178 O O . PHE A 1 274 ? -12.266 -24.25 -12.438 1 92.44 274 PHE A O 1
ATOM 2185 N N . VAL A 1 275 ? -13.492 -26.094 -12.5 1 93.12 275 VAL A N 1
ATOM 2186 C CA . VAL A 1 275 ? -12.383 -27.031 -12.477 1 93.12 275 VAL A CA 1
ATOM 2187 C C . VAL A 1 275 ? -11.453 -26.766 -13.656 1 93.12 275 VAL A C 1
ATOM 2189 O O . VAL A 1 275 ? -10.258 -27.047 -13.594 1 93.12 275 VAL A O 1
ATOM 2192 N N . LEU A 1 276 ? -11.961 -26.188 -14.695 1 96.25 276 LEU A N 1
ATOM 2193 C CA . LEU A 1 276 ? -11.164 -25.891 -15.883 1 96.25 276 LEU A CA 1
ATOM 2194 C C . LEU A 1 276 ? -10.07 -24.875 -15.562 1 96.25 276 LEU A C 1
ATOM 2196 O O . LEU A 1 276 ? -8.984 -24.922 -16.141 1 96.25 276 LEU A O 1
ATOM 2200 N N . SER A 1 277 ? -10.383 -23.938 -14.648 1 95.94 277 SER A N 1
ATOM 2201 C CA . SER A 1 277 ? -9.375 -22.953 -14.25 1 95.94 277 SER A CA 1
ATOM 2202 C C . SER A 1 277 ? -8.242 -23.609 -13.461 1 95.94 277 SER A C 1
ATOM 2204 O O . SER A 1 277 ? -7.082 -23.234 -13.609 1 95.94 277 SER A O 1
ATOM 2206 N N . VAL A 1 278 ? -8.547 -24.562 -12.688 1 94 278 VAL A N 1
ATOM 2207 C CA . VAL A 1 278 ? -7.551 -25.312 -11.922 1 94 278 VAL A CA 1
ATOM 2208 C C . VAL A 1 278 ? -6.699 -26.156 -12.875 1 94 278 VAL A C 1
ATOM 2210 O O . VAL A 1 278 ? -5.477 -26.203 -12.742 1 94 278 VAL A O 1
ATOM 2213 N N . GLN A 1 279 ? -7.363 -26.75 -13.781 1 96.5 279 GLN A N 1
ATOM 2214 C CA . GLN A 1 279 ? -6.656 -27.531 -14.797 1 96.5 279 GLN A CA 1
ATOM 2215 C C . GLN A 1 279 ? -5.68 -26.656 -15.578 1 96.5 279 GLN A C 1
ATOM 2217 O O . GLN A 1 279 ? -4.531 -27.031 -15.805 1 96.5 279 GLN A O 1
ATOM 2222 N N . ASN A 1 280 ? -6.168 -25.531 -15.969 1 98.06 280 ASN A N 1
ATOM 2223 C CA . ASN A 1 280 ? -5.305 -24.609 -16.688 1 98.06 280 ASN A CA 1
ATOM 2224 C C . ASN A 1 280 ? -4.082 -24.219 -15.867 1 98.06 280 ASN A C 1
ATOM 2226 O O . ASN A 1 280 ? -2.98 -24.094 -16.406 1 98.06 280 ASN A O 1
ATOM 2230 N N . TYR A 1 281 ? -4.309 -24 -14.586 1 97.44 281 TYR A N 1
ATOM 2231 C CA . TYR A 1 281 ? -3.189 -23.672 -13.711 1 97.44 281 TYR A CA 1
ATOM 2232 C C . TYR A 1 281 ? -2.139 -24.781 -13.742 1 97.44 281 TYR A C 1
ATOM 2234 O O . TYR A 1 281 ? -0.949 -24.5 -13.93 1 97.44 281 TYR A O 1
ATOM 2242 N N . ILE A 1 282 ? -2.557 -26 -13.625 1 97.25 282 ILE A N 1
ATOM 2243 C CA . ILE A 1 282 ? -1.658 -27.141 -13.594 1 97.25 282 ILE A CA 1
ATOM 2244 C C . ILE A 1 282 ? -0.951 -27.297 -14.938 1 97.25 282 ILE A C 1
ATOM 2246 O O . ILE A 1 282 ? 0.258 -27.531 -14.984 1 97.25 282 ILE A O 1
ATOM 2250 N N . ILE A 1 283 ? -1.681 -27.141 -15.961 1 98.19 283 ILE A N 1
ATOM 2251 C CA . ILE A 1 283 ? -1.138 -27.281 -17.297 1 98.19 283 ILE A CA 1
ATOM 2252 C C . ILE A 1 283 ? -0.068 -26.234 -17.547 1 98.19 283 ILE A C 1
ATOM 2254 O O . ILE A 1 283 ? 1.039 -26.547 -18 1 98.19 283 ILE A O 1
ATOM 2258 N N . ILE A 1 284 ? -0.365 -25.016 -17.234 1 98.25 284 ILE A N 1
ATOM 2259 C CA . ILE A 1 284 ? 0.528 -23.906 -17.547 1 98.25 284 ILE A CA 1
ATOM 2260 C C . ILE A 1 284 ? 1.744 -23.953 -16.625 1 98.25 284 ILE A C 1
ATOM 2262 O O . ILE A 1 284 ? 2.879 -24.094 -17.094 1 98.25 284 ILE A O 1
ATOM 2266 N N . VAL A 1 285 ? 1.54 -23.891 -15.32 1 98.25 285 VAL A N 1
ATOM 2267 C CA . VAL A 1 285 ? 2.633 -23.781 -14.359 1 98.25 285 VAL A CA 1
ATOM 2268 C C . VAL A 1 285 ? 3.385 -25.109 -14.266 1 98.25 285 VAL A C 1
ATOM 2270 O O . VAL A 1 285 ? 4.605 -25.125 -14.094 1 98.25 285 VAL A O 1
ATOM 2273 N N . GLY A 1 286 ? 2.658 -26.219 -14.375 1 98.19 286 GLY A N 1
ATOM 2274 C CA . GLY A 1 286 ? 3.311 -27.516 -14.43 1 98.19 286 GLY A CA 1
ATOM 2275 C C . GLY A 1 286 ? 4.266 -27.656 -15.602 1 98.19 286 GLY A C 1
ATOM 2276 O O . GLY A 1 286 ? 5.402 -28.094 -15.438 1 98.19 286 GLY A O 1
ATOM 2277 N N . ALA A 1 287 ? 3.762 -27.297 -16.766 1 98.44 287 ALA A N 1
ATOM 2278 C CA . ALA A 1 287 ? 4.598 -27.375 -17.953 1 98.44 287 ALA A CA 1
ATOM 2279 C C . ALA A 1 287 ? 5.801 -26.438 -17.844 1 98.44 287 ALA A C 1
ATOM 2281 O O . ALA A 1 287 ? 6.91 -26.797 -18.25 1 98.44 287 ALA A O 1
ATOM 2282 N N . GLN A 1 288 ? 5.574 -25.281 -17.344 1 98.31 288 GLN A N 1
ATOM 2283 C CA . GLN A 1 288 ? 6.668 -24.328 -17.141 1 98.31 288 GLN A CA 1
ATOM 2284 C C . GLN A 1 288 ? 7.719 -24.891 -16.188 1 98.31 288 GLN A C 1
ATOM 2286 O O . GLN A 1 288 ? 8.914 -24.828 -16.484 1 98.31 288 GLN A O 1
ATOM 2291 N N . THR A 1 289 ? 7.285 -25.438 -15.148 1 98.44 289 THR A N 1
ATOM 2292 C CA . THR A 1 289 ? 8.18 -26.047 -14.172 1 98.44 289 THR A CA 1
ATOM 2293 C C . THR A 1 289 ? 8.977 -27.188 -14.797 1 98.44 289 THR A C 1
ATOM 2295 O O . THR A 1 289 ? 10.195 -27.25 -14.648 1 98.44 289 THR A O 1
ATOM 2298 N N . LEU A 1 290 ? 8.273 -28 -15.508 1 98.12 290 LEU A N 1
ATOM 2299 C CA . LEU A 1 290 ? 8.898 -29.172 -16.125 1 98.12 290 LEU A CA 1
ATOM 2300 C C . LEU A 1 290 ? 9.93 -28.75 -17.156 1 98.12 290 LEU A C 1
ATOM 2302 O O . LEU A 1 290 ? 11.023 -29.297 -17.203 1 98.12 290 LEU A O 1
ATOM 2306 N N . THR A 1 291 ? 9.57 -27.844 -18 1 98.19 291 THR A N 1
ATOM 2307 C CA . THR A 1 291 ? 10.469 -27.469 -19.078 1 98.19 291 THR A CA 1
ATOM 2308 C C . THR A 1 291 ? 11.688 -26.719 -18.531 1 98.19 291 THR A C 1
ATOM 2310 O O . THR A 1 291 ? 12.789 -26.844 -19.062 1 98.19 291 THR A O 1
ATOM 2313 N N . ILE A 1 292 ? 11.547 -25.953 -17.5 1 98.38 292 ILE A N 1
ATOM 2314 C CA . ILE A 1 292 ? 12.688 -25.328 -16.859 1 98.38 292 ILE A CA 1
ATOM 2315 C C . ILE A 1 292 ? 13.609 -26.406 -16.281 1 98.38 292 ILE A C 1
ATOM 2317 O O . ILE A 1 292 ? 14.828 -26.328 -16.438 1 98.38 292 ILE A O 1
ATOM 2321 N N . PHE A 1 293 ? 12.992 -27.375 -15.617 1 97.88 293 PHE A N 1
ATOM 2322 C CA . PHE A 1 293 ? 13.758 -28.469 -15.047 1 97.88 293 PHE A CA 1
ATOM 2323 C C . PHE A 1 293 ? 14.547 -29.203 -16.125 1 97.88 293 PHE A C 1
ATOM 2325 O O . PHE A 1 293 ? 15.734 -29.484 -15.961 1 97.88 293 PHE A O 1
ATOM 2332 N N . LEU A 1 294 ? 13.883 -29.469 -17.234 1 97.56 294 LEU A N 1
ATOM 2333 C CA . LEU A 1 294 ? 14.523 -30.156 -18.359 1 97.56 294 LEU A CA 1
ATOM 2334 C C . LEU A 1 294 ? 15.695 -29.328 -18.891 1 97.56 294 LEU A C 1
ATOM 2336 O O . LEU A 1 294 ? 16.719 -29.891 -19.297 1 97.56 294 LEU A O 1
ATOM 2340 N N . SER A 1 295 ? 15.469 -28.094 -18.906 1 97 295 SER A N 1
ATOM 2341 C CA . SER A 1 295 ? 16.547 -27.203 -19.359 1 97 295 SER A CA 1
ATOM 2342 C C . SER A 1 295 ? 17.781 -27.359 -18.484 1 97 295 SER A C 1
ATOM 2344 O O . SER A 1 295 ? 18.906 -27.203 -18.953 1 97 295 SER A O 1
ATOM 2346 N N . GLY A 1 296 ? 17.609 -27.562 -17.219 1 95 296 GLY A N 1
ATOM 2347 C CA . GLY A 1 296 ? 18.719 -27.766 -16.312 1 95 296 GLY A CA 1
ATOM 2348 C C . GLY A 1 296 ? 19.469 -29.062 -16.547 1 95 296 GLY A C 1
ATOM 2349 O O . GLY A 1 296 ? 20.641 -29.188 -16.203 1 95 296 GLY A O 1
ATOM 2350 N N . LEU A 1 297 ? 18.781 -30.062 -17.109 1 93.75 297 LEU A N 1
ATOM 2351 C CA . LEU A 1 297 ? 19.391 -31.359 -17.391 1 93.75 297 LEU A CA 1
ATOM 2352 C C . LEU A 1 297 ? 20.281 -31.281 -18.625 1 93.75 297 LEU A C 1
ATOM 2354 O O . LEU A 1 297 ? 21.266 -32 -18.734 1 93.75 297 LEU A O 1
ATOM 2358 N N . PHE A 1 298 ? 19.922 -30.484 -19.641 1 86.31 298 PHE A N 1
ATOM 2359 C CA . PHE A 1 298 ? 20.641 -30.453 -20.906 1 86.31 298 PHE A CA 1
ATOM 2360 C C . PHE A 1 298 ? 21.672 -29.328 -20.922 1 86.31 298 PHE A C 1
ATOM 2362 O O . PHE A 1 298 ? 22.438 -29.188 -21.875 1 86.31 298 PHE A O 1
ATOM 2369 N N . LEU A 1 299 ? 21.719 -28.5 -19.953 1 69.25 299 LEU A N 1
ATOM 2370 C CA . LEU A 1 299 ? 22.812 -27.547 -19.859 1 69.25 299 LEU A CA 1
ATOM 2371 C C . LEU A 1 299 ? 24.016 -28.156 -19.141 1 69.25 299 LEU A C 1
ATOM 2373 O O . LEU A 1 299 ? 23.844 -29.016 -18.266 1 69.25 299 LEU A O 1
ATOM 2377 N N . MET B 1 1 ? -19.578 33.562 -9.133 1 72.94 1 MET B N 1
ATOM 2378 C CA . MET B 1 1 ? -18.562 33.438 -8.086 1 72.94 1 MET B CA 1
ATOM 2379 C C . MET B 1 1 ? -19.125 32.75 -6.859 1 72.94 1 MET B C 1
ATOM 2381 O O . MET B 1 1 ? -18.516 31.797 -6.352 1 72.94 1 MET B O 1
ATOM 2385 N N . LYS B 1 2 ? -20.219 33.25 -6.41 1 72.75 2 LYS B N 1
ATOM 2386 C CA . LYS B 1 2 ? -20.828 32.625 -5.234 1 72.75 2 LYS B CA 1
ATOM 2387 C C . LYS B 1 2 ? -21.125 31.141 -5.48 1 72.75 2 LYS B C 1
ATOM 2389 O O . LYS B 1 2 ? -20.844 30.297 -4.625 1 72.75 2 LYS B O 1
ATOM 2394 N N . LYS B 1 3 ? -21.609 30.891 -6.602 1 75.88 3 LYS B N 1
ATOM 2395 C CA . LYS B 1 3 ? -21.938 29.516 -6.957 1 75.88 3 LYS B CA 1
ATOM 2396 C C . LYS B 1 3 ? -20.688 28.641 -6.984 1 75.88 3 LYS B C 1
ATOM 2398 O O . LYS B 1 3 ? -20.734 27.484 -6.559 1 75.88 3 LYS B O 1
ATOM 2403 N N . PHE B 1 4 ? -19.719 29.219 -7.422 1 81.06 4 PHE B N 1
ATOM 2404 C CA . PHE B 1 4 ? -18.453 28.5 -7.496 1 81.06 4 PHE B CA 1
ATOM 2405 C C . PHE B 1 4 ? -17.938 28.172 -6.102 1 81.06 4 PHE B C 1
ATOM 2407 O O . PHE B 1 4 ? -17.5 27.062 -5.844 1 81.06 4 PHE B O 1
ATOM 2414 N N . LEU B 1 5 ? -18.016 29.172 -5.266 1 77 5 LEU B N 1
ATOM 2415 C CA . LEU B 1 5 ? -17.547 29 -3.898 1 77 5 LEU B CA 1
ATOM 2416 C C . LEU B 1 5 ? -18.359 27.938 -3.168 1 77 5 LEU B C 1
ATOM 2418 O O . LEU B 1 5 ? -17.812 27.188 -2.359 1 77 5 LEU B O 1
ATOM 2422 N N . GLU B 1 6 ? -19.562 27.938 -3.467 1 73.31 6 GLU B N 1
ATOM 2423 C CA . GLU B 1 6 ? -20.422 26.922 -2.879 1 73.31 6 GLU B CA 1
ATOM 2424 C C . GLU B 1 6 ? -20.125 25.531 -3.449 1 73.31 6 GLU B C 1
ATOM 2426 O O . GLU B 1 6 ? -20.031 24.562 -2.705 1 73.31 6 GLU B O 1
ATOM 2431 N N . PHE B 1 7 ? -19.938 25.531 -4.695 1 76.06 7 PHE B N 1
ATOM 2432 C CA . PHE B 1 7 ? -19.688 24.281 -5.398 1 76.06 7 PHE B CA 1
ATOM 2433 C C . PHE B 1 7 ? -18.375 23.672 -4.941 1 76.06 7 PHE B C 1
ATOM 2435 O O . PHE B 1 7 ? -18.266 22.438 -4.812 1 76.06 7 PHE B O 1
ATOM 2442 N N . THR B 1 8 ? -17.5 24.531 -4.594 1 77.94 8 THR B N 1
ATOM 2443 C CA . THR B 1 8 ? -16.172 24.062 -4.223 1 77.94 8 THR B CA 1
ATOM 2444 C C . THR B 1 8 ? -15.977 24.109 -2.711 1 77.94 8 THR B C 1
ATOM 2446 O O . THR B 1 8 ? -14.938 23.703 -2.195 1 77.94 8 THR B O 1
ATOM 2449 N N . GLU B 1 9 ? -16.828 24.547 -1.966 1 75.25 9 GLU B N 1
ATOM 2450 C CA . GLU B 1 9 ? -16.812 24.656 -0.51 1 75.25 9 GLU B CA 1
ATOM 2451 C C . GLU B 1 9 ? -15.516 25.281 -0.009 1 75.25 9 GLU B C 1
ATOM 2453 O O . GLU B 1 9 ? -14.781 24.656 0.763 1 75.25 9 GLU B O 1
ATOM 2458 N N . ILE B 1 10 ? -15.312 26.406 -0.31 1 74.81 10 ILE B N 1
ATOM 2459 C CA . ILE B 1 10 ? -14.062 27.109 -0.045 1 74.81 10 ILE B CA 1
ATOM 2460 C C . ILE B 1 10 ? -13.797 27.141 1.458 1 74.81 10 ILE B C 1
ATOM 2462 O O . ILE B 1 10 ? -12.641 27.203 1.886 1 74.81 10 ILE B O 1
ATOM 2466 N N . ARG B 1 11 ? -14.758 26.938 2.213 1 68.88 11 ARG B N 1
ATOM 2467 C CA . ARG B 1 11 ? -14.625 27 3.664 1 68.88 11 ARG B CA 1
ATOM 2468 C C . ARG B 1 11 ? -13.898 25.781 4.199 1 68.88 11 ARG B C 1
ATOM 2470 O O . ARG B 1 11 ? -13.281 25.828 5.266 1 68.88 11 ARG B O 1
ATOM 2477 N N . THR B 1 12 ? -13.938 24.828 3.504 1 75.94 12 THR B N 1
ATOM 2478 C CA . THR B 1 12 ? -13.344 23.578 3.967 1 75.94 12 THR B CA 1
ATOM 2479 C C . THR B 1 12 ? -11.883 23.484 3.543 1 75.94 12 THR B C 1
ATOM 2481 O O . THR B 1 12 ? -11.195 22.531 3.893 1 75.94 12 THR B O 1
ATOM 2484 N N . LYS B 1 13 ? -11.422 24.531 2.889 1 88.56 13 LYS B N 1
ATOM 2485 C CA . LYS B 1 13 ? -10.07 24.5 2.342 1 88.56 13 LYS B CA 1
ATOM 2486 C C . LYS B 1 13 ? -9.039 24.828 3.412 1 88.56 13 LYS B C 1
ATOM 2488 O O . LYS B 1 13 ? -7.832 24.766 3.158 1 88.56 13 LYS B O 1
ATOM 2493 N N . ILE B 1 14 ? -9.516 25.047 4.562 1 89.25 14 ILE B N 1
ATOM 2494 C CA . ILE B 1 14 ? -8.633 25.344 5.688 1 89.25 14 ILE B CA 1
ATOM 2495 C C . ILE B 1 14 ? -7.73 24.141 5.957 1 89.25 14 ILE B C 1
ATOM 2497 O O . ILE B 1 14 ? -6.598 24.297 6.41 1 89.25 14 ILE B O 1
ATOM 2501 N N . THR B 1 15 ? -8.148 22.938 5.59 1 90.5 15 THR B N 1
ATOM 2502 C CA . THR B 1 15 ? -7.406 21.703 5.859 1 90.5 15 THR B CA 1
ATOM 2503 C C . THR B 1 15 ? -6.188 21.609 4.945 1 90.5 15 THR B C 1
ATOM 2505 O O . THR B 1 15 ? -5.227 20.906 5.266 1 90.5 15 THR B O 1
ATOM 2508 N N . SER B 1 16 ? -6.223 22.25 3.865 1 94.56 16 SER B N 1
ATOM 2509 C CA . SER B 1 16 ? -5.047 22.281 3.004 1 94.56 16 SER B CA 1
ATOM 2510 C C . SER B 1 16 ? -4.219 23.547 3.246 1 94.56 16 SER B C 1
ATOM 2512 O O . SER B 1 16 ? -2.988 23.5 3.211 1 94.56 16 SER B O 1
ATOM 2514 N N . LEU B 1 17 ? -4.812 24.609 3.598 1 95.94 17 LEU B N 1
ATOM 2515 C CA . LEU B 1 17 ? -4.152 25.906 3.717 1 95.94 17 LEU B CA 1
ATOM 2516 C C . LEU B 1 17 ? -3.309 25.969 4.984 1 95.94 17 LEU B C 1
ATOM 2518 O O . LEU B 1 17 ? -2.166 26.438 4.953 1 95.94 17 LEU B O 1
ATOM 2522 N N . LEU B 1 18 ? -3.834 25.531 6.02 1 97.12 18 LEU B N 1
ATOM 2523 C CA . LEU B 1 18 ? -3.135 25.703 7.289 1 97.12 18 LEU B CA 1
ATOM 2524 C C . LEU B 1 18 ? -1.856 24.875 7.324 1 97.12 18 LEU B C 1
ATOM 2526 O O . LEU B 1 18 ? -0.804 25.359 7.738 1 97.12 18 LEU B O 1
ATOM 2530 N N . PRO B 1 19 ? -1.903 23.609 6.883 1 97.81 19 PRO B N 1
ATOM 2531 C CA . PRO B 1 19 ? -0.641 22.875 6.816 1 97.81 19 PRO B CA 1
ATOM 2532 C C . PRO B 1 19 ? 0.381 23.531 5.895 1 97.81 19 PRO B C 1
ATOM 2534 O O . PRO B 1 19 ? 1.585 23.469 6.156 1 97.81 19 PRO B O 1
ATOM 2537 N 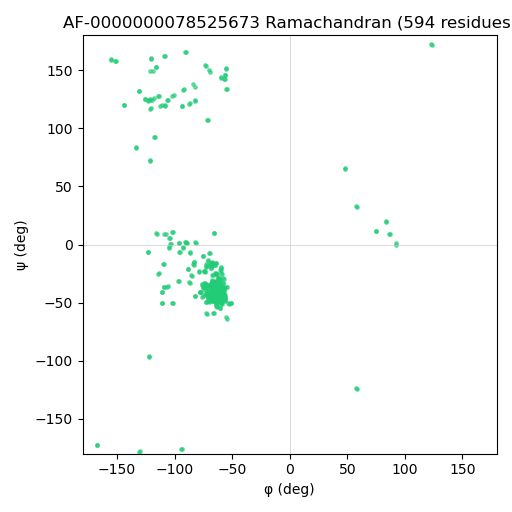N . PHE B 1 20 ? -0.06 24.094 4.867 1 98.06 20 PHE B N 1
ATOM 2538 C CA . PHE B 1 20 ? 0.81 24.828 3.963 1 98.06 20 PHE B CA 1
ATOM 2539 C C . PHE B 1 20 ? 1.477 26 4.688 1 98.06 20 PHE B C 1
ATOM 2541 O O . PHE B 1 20 ? 2.701 26.125 4.656 1 98.06 20 PHE B O 1
ATOM 2548 N N . PHE B 1 21 ? 0.681 26.766 5.395 1 98.25 21 PHE B N 1
ATOM 2549 C CA . PHE B 1 21 ? 1.207 27.922 6.109 1 98.25 21 PHE B CA 1
ATOM 2550 C C . PHE B 1 21 ? 2.086 27.484 7.277 1 98.25 21 PHE B C 1
ATOM 2552 O O . PHE B 1 21 ? 3.064 28.156 7.605 1 98.25 21 PHE B O 1
ATOM 2559 N N . MET B 1 22 ? 1.723 26.422 7.867 1 98.5 22 MET B N 1
ATOM 2560 C CA . MET B 1 22 ? 2.557 25.891 8.938 1 98.5 22 MET B CA 1
ATOM 2561 C C . MET B 1 22 ? 3.947 25.531 8.422 1 98.5 22 MET B C 1
ATOM 2563 O O . MET B 1 22 ? 4.949 25.797 9.094 1 98.5 22 MET B O 1
ATOM 2567 N N . SER B 1 23 ? 3.996 24.938 7.262 1 98.5 23 SER B N 1
ATOM 2568 C CA . SER B 1 23 ? 5.27 24.578 6.648 1 98.5 23 SER B CA 1
ATOM 2569 C C . SER B 1 23 ? 6.094 25.828 6.316 1 98.5 23 SER B C 1
ATOM 2571 O O . SER B 1 23 ? 7.316 25.828 6.488 1 98.5 23 SER B O 1
ATOM 2573 N N . LEU B 1 24 ? 5.41 26.844 5.855 1 98.19 24 LEU B N 1
ATOM 2574 C CA . LEU B 1 24 ? 6.086 28.109 5.59 1 98.19 24 LEU B CA 1
ATOM 2575 C C . LEU B 1 24 ? 6.652 28.703 6.875 1 98.19 24 LEU B C 1
ATOM 2577 O O . LEU B 1 24 ? 7.781 29.203 6.891 1 98.19 24 LEU B O 1
ATOM 2581 N N . ALA B 1 25 ? 5.859 28.672 7.895 1 98.31 25 ALA B N 1
ATOM 2582 C CA . ALA B 1 25 ? 6.309 29.156 9.195 1 98.31 25 ALA B CA 1
ATOM 2583 C C . ALA B 1 25 ? 7.527 28.391 9.68 1 98.31 25 ALA B C 1
ATOM 2585 O O . ALA B 1 25 ? 8.453 28.969 10.25 1 98.31 25 ALA B O 1
ATOM 2586 N N . TYR B 1 26 ? 7.52 27.109 9.461 1 98.38 26 TYR B N 1
ATOM 2587 C CA . TYR B 1 26 ? 8.633 26.281 9.898 1 98.38 26 TYR B CA 1
ATOM 2588 C C . TYR B 1 26 ? 9.906 26.625 9.133 1 98.38 26 TYR B C 1
ATOM 2590 O O . TYR B 1 26 ? 10.992 26.688 9.719 1 98.38 26 TYR B O 1
ATOM 2598 N N . LEU B 1 27 ? 9.797 26.797 7.816 1 98.25 27 LEU B N 1
ATOM 2599 C CA . LEU B 1 27 ? 10.945 27.203 7.012 1 98.25 27 LEU B CA 1
ATOM 2600 C C . LEU B 1 27 ? 11.5 28.547 7.504 1 98.25 27 LEU B C 1
ATOM 2602 O O . LEU B 1 27 ? 12.719 28.719 7.566 1 98.25 27 LEU B O 1
ATOM 2606 N N . PHE B 1 28 ? 10.586 29.406 7.859 1 97.62 28 PHE B N 1
ATOM 2607 C CA . PHE B 1 28 ? 10.969 30.703 8.406 1 97.62 28 PHE B CA 1
ATOM 2608 C C . PHE B 1 28 ? 11.688 30.531 9.742 1 97.62 28 PHE B C 1
ATOM 2610 O O . PHE B 1 28 ? 12.742 31.125 9.961 1 97.62 28 PHE B O 1
ATOM 2617 N N . TYR B 1 29 ? 11.141 29.734 10.586 1 97.38 29 TYR B N 1
ATOM 2618 C CA . TYR B 1 29 ? 11.719 29.438 11.891 1 97.38 29 TYR B CA 1
ATOM 2619 C C . TYR B 1 29 ? 13.125 28.875 11.758 1 97.38 29 TYR B C 1
ATOM 2621 O O . TYR B 1 29 ? 14.016 29.219 12.531 1 97.38 29 TYR B O 1
ATOM 2629 N N . ARG B 1 30 ? 13.328 28.094 10.734 1 96.19 30 ARG B N 1
ATOM 2630 C CA . ARG B 1 30 ? 14.609 27.438 10.523 1 96.19 30 ARG B CA 1
ATOM 2631 C C . ARG B 1 30 ? 15.547 28.297 9.688 1 96.19 30 ARG B C 1
ATOM 2633 O O . ARG B 1 30 ? 16.641 27.875 9.312 1 96.19 30 ARG B O 1
ATOM 2640 N N . ARG B 1 31 ? 15.117 29.469 9.312 1 96.56 31 ARG B N 1
ATOM 2641 C CA . ARG B 1 31 ? 15.875 30.406 8.492 1 96.56 31 ARG B CA 1
ATOM 2642 C C . ARG B 1 31 ? 16.266 29.766 7.156 1 96.56 31 ARG B C 1
ATOM 2644 O O . ARG B 1 31 ? 17.391 29.953 6.68 1 96.56 31 ARG B O 1
ATOM 2651 N N . GLN B 1 32 ? 15.406 28.922 6.695 1 96.31 32 GLN B N 1
ATOM 2652 C CA . GLN B 1 32 ? 15.586 28.281 5.395 1 96.31 32 GLN B CA 1
ATOM 2653 C C . GLN B 1 32 ? 14.992 29.141 4.277 1 96.31 32 GLN B C 1
ATOM 2655 O O . GLN B 1 32 ? 13.812 29.469 4.309 1 96.31 32 GLN B O 1
ATOM 2660 N N . PRO B 1 33 ? 15.867 29.516 3.322 1 96.75 33 PRO B N 1
ATOM 2661 C CA . PRO B 1 33 ? 15.312 30.281 2.203 1 96.75 33 PRO B CA 1
ATOM 2662 C C . PRO B 1 33 ? 14.227 29.516 1.447 1 96.75 33 PRO B C 1
ATOM 2664 O O . PRO B 1 33 ? 14.336 28.297 1.276 1 96.75 33 PRO B O 1
ATOM 2667 N N . VAL B 1 34 ? 13.219 30.25 1.004 1 97.62 34 VAL B N 1
ATOM 2668 C CA . VAL B 1 34 ? 12.086 29.641 0.304 1 97.62 34 VAL B CA 1
ATOM 2669 C C . VAL B 1 34 ? 12.18 29.969 -1.188 1 97.62 34 VAL B C 1
ATOM 2671 O O . VAL B 1 34 ? 12.352 31.125 -1.575 1 97.62 34 VAL B O 1
ATOM 2674 N N . ASN B 1 35 ? 12.18 28.922 -2.016 1 98 35 ASN B N 1
ATOM 2675 C CA . ASN B 1 35 ? 12.039 29.125 -3.453 1 98 35 ASN B CA 1
ATOM 2676 C C . ASN B 1 35 ? 10.625 29.562 -3.824 1 98 35 ASN B C 1
ATOM 2678 O O . ASN B 1 35 ? 9.703 28.734 -3.832 1 98 35 ASN B O 1
ATOM 2682 N N . ALA B 1 36 ? 10.43 30.828 -4.188 1 97.69 36 ALA B N 1
ATOM 2683 C CA . ALA B 1 36 ? 9.117 31.422 -4.414 1 97.69 36 ALA B CA 1
ATOM 2684 C C . ALA B 1 36 ? 8.406 30.766 -5.594 1 97.69 36 ALA B C 1
ATOM 2686 O O . ALA B 1 36 ? 7.199 30.516 -5.547 1 97.69 36 ALA B O 1
ATOM 2687 N N . GLU B 1 37 ? 9.133 30.453 -6.602 1 97.81 37 GLU B N 1
ATOM 2688 C CA . GLU B 1 37 ? 8.547 29.859 -7.789 1 97.81 37 GLU B CA 1
ATOM 2689 C C . GLU B 1 37 ? 7.941 28.484 -7.469 1 97.81 37 GLU B C 1
ATOM 2691 O O . GLU B 1 37 ? 6.766 28.25 -7.746 1 97.81 37 GLU B O 1
ATOM 2696 N N . ARG B 1 38 ? 8.758 27.641 -6.848 1 97.81 38 ARG B N 1
ATOM 2697 C CA . ARG B 1 38 ? 8.281 26.312 -6.508 1 97.81 38 ARG B CA 1
ATOM 2698 C C . ARG B 1 38 ? 7.117 26.375 -5.527 1 97.81 38 ARG B C 1
ATOM 2700 O O . ARG B 1 38 ? 6.148 25.625 -5.656 1 97.81 38 ARG B O 1
ATOM 2707 N N . THR B 1 39 ? 7.25 27.266 -4.629 1 98.31 39 THR B N 1
ATOM 2708 C CA . THR B 1 39 ? 6.238 27.391 -3.588 1 98.31 39 THR B CA 1
ATOM 2709 C C . THR B 1 39 ? 4.914 27.875 -4.176 1 98.31 39 THR B C 1
ATOM 2711 O O . THR B 1 39 ? 3.852 27.344 -3.842 1 98.31 39 THR B O 1
ATOM 2714 N N . ILE B 1 40 ? 4.926 28.812 -5.035 1 98.25 40 ILE B N 1
ATOM 2715 C CA . ILE B 1 40 ? 3.723 29.344 -5.664 1 98.25 40 ILE B CA 1
ATOM 2716 C C . ILE B 1 40 ? 3.105 28.281 -6.578 1 98.25 40 ILE B C 1
ATOM 2718 O O . ILE B 1 40 ? 1.888 28.094 -6.582 1 98.25 40 ILE B O 1
ATOM 2722 N N . LEU B 1 41 ? 3.916 27.609 -7.352 1 98.19 41 LEU B N 1
ATOM 2723 C CA . LEU B 1 41 ? 3.432 26.516 -8.203 1 98.19 41 LEU B CA 1
ATOM 2724 C C . LEU B 1 41 ? 2.732 25.453 -7.371 1 98.19 41 LEU B C 1
ATOM 2726 O O . LEU B 1 41 ? 1.654 24.984 -7.738 1 98.19 41 LEU B O 1
ATOM 2730 N N . PHE B 1 42 ? 3.416 25.109 -6.285 1 98.31 42 PHE B N 1
ATOM 2731 C CA . PHE B 1 42 ? 2.836 24.094 -5.422 1 98.31 42 PHE B CA 1
ATOM 2732 C C . PHE B 1 42 ? 1.508 24.562 -4.844 1 98.31 42 PHE B C 1
ATOM 2734 O O . PHE B 1 42 ? 0.518 23.828 -4.871 1 98.31 42 PHE B O 1
ATOM 2741 N N . PHE B 1 43 ? 1.48 25.766 -4.34 1 98.19 43 PHE B N 1
ATOM 2742 C CA . PHE B 1 43 ? 0.28 26.312 -3.727 1 98.19 43 PHE B CA 1
ATOM 2743 C C . PHE B 1 43 ? -0.882 26.328 -4.711 1 98.19 43 PHE B C 1
ATOM 2745 O O . PHE B 1 43 ? -1.978 25.859 -4.391 1 98.19 43 PHE B O 1
ATOM 2752 N N . CYS B 1 44 ? -0.647 26.797 -5.836 1 98.06 44 CYS B N 1
ATOM 2753 C CA . CYS B 1 44 ? -1.7 26.891 -6.844 1 98.06 44 CYS B CA 1
ATOM 2754 C C . CYS B 1 44 ? -2.189 25.516 -7.258 1 98.06 44 CYS B C 1
ATOM 2756 O O . CYS B 1 44 ? -3.396 25.281 -7.352 1 98.06 44 CYS B O 1
ATOM 2758 N N . SER B 1 45 ? -1.292 24.609 -7.457 1 97.94 45 SER B N 1
ATOM 2759 C CA . SER B 1 45 ? -1.658 23.25 -7.852 1 97.94 45 SER B CA 1
ATOM 2760 C C . SER B 1 45 ? -2.473 22.562 -6.766 1 97.94 45 SER B C 1
ATOM 2762 O O . SER B 1 45 ? -3.549 22.031 -7.035 1 97.94 45 SER B O 1
ATOM 2764 N N . MET B 1 46 ? -1.921 22.656 -5.574 1 96.31 46 MET B N 1
ATOM 2765 C CA . MET B 1 46 ? -2.588 21.969 -4.469 1 96.31 46 MET B CA 1
ATOM 2766 C C . MET B 1 46 ? -3.963 22.578 -4.207 1 96.31 46 MET B C 1
ATOM 2768 O O . MET B 1 46 ? -4.934 21.844 -3.984 1 96.31 46 MET B O 1
ATOM 2772 N N . PHE B 1 47 ? -4.055 23.875 -4.23 1 95.75 47 PHE B N 1
ATOM 2773 C CA . PHE B 1 47 ? -5.305 24.562 -3.93 1 95.75 47 PHE B CA 1
ATOM 2774 C C . PHE B 1 47 ? -6.355 24.266 -4.996 1 95.75 47 PHE B C 1
ATOM 2776 O O . PHE B 1 47 ? -7.496 23.938 -4.676 1 95.75 47 PHE B O 1
ATOM 2783 N N . LEU B 1 48 ? -5.988 24.391 -6.211 1 95.69 48 LEU B N 1
ATOM 2784 C CA . LEU B 1 48 ? -6.914 24.125 -7.309 1 95.69 48 LEU B CA 1
ATOM 2785 C C . LEU B 1 48 ? -7.34 22.656 -7.324 1 95.69 48 LEU B C 1
ATOM 2787 O O . LEU B 1 48 ? -8.492 22.344 -7.629 1 95.69 48 LEU B O 1
ATOM 2791 N N . PHE B 1 49 ? -6.434 21.828 -7.059 1 95.31 49 PHE B N 1
ATOM 2792 C CA . PHE B 1 49 ? -6.777 20.406 -7.035 1 95.31 49 PHE B CA 1
ATOM 2793 C C . PHE B 1 49 ? -7.73 20.094 -5.883 1 95.31 49 PHE B C 1
ATOM 2795 O O . PHE B 1 49 ? -8.625 19.266 -6.02 1 95.31 49 PHE B O 1
ATOM 2802 N N . ASP B 1 50 ? -7.422 20.719 -4.797 1 93.44 50 ASP B N 1
ATOM 2803 C CA . ASP B 1 50 ? -8.328 20.562 -3.664 1 93.44 50 ASP B CA 1
ATOM 2804 C C . ASP B 1 50 ? -9.75 20.984 -4.035 1 93.44 50 ASP B C 1
ATOM 2806 O O . ASP B 1 50 ? -10.719 20.312 -3.684 1 93.44 50 ASP B O 1
ATOM 2810 N N . LEU B 1 51 ? -9.914 22.047 -4.707 1 92.25 51 LEU B N 1
ATOM 2811 C CA . LEU B 1 51 ? -11.211 22.5 -5.207 1 92.25 51 LEU B CA 1
ATOM 2812 C C . LEU B 1 51 ? -11.812 21.453 -6.148 1 92.25 51 LEU B C 1
ATOM 2814 O O . LEU B 1 51 ? -13.023 21.219 -6.121 1 92.25 51 LEU B O 1
ATOM 2818 N N . THR B 1 52 ? -10.992 20.859 -6.961 1 92.38 52 THR B N 1
ATOM 2819 C CA . THR B 1 52 ? -11.422 19.859 -7.918 1 92.38 52 THR B CA 1
ATOM 2820 C C . THR B 1 52 ? -12.078 18.672 -7.199 1 92.38 52 THR B C 1
ATOM 2822 O O . THR B 1 52 ? -13.172 18.25 -7.562 1 92.38 52 THR B O 1
ATOM 2825 N N . THR B 1 53 ? -11.391 18.219 -6.207 1 89.62 53 THR B N 1
ATOM 2826 C CA . THR B 1 53 ? -11.875 17.031 -5.508 1 89.62 53 THR B CA 1
ATOM 2827 C C . THR B 1 53 ? -13.211 17.312 -4.82 1 89.62 53 THR B C 1
ATOM 2829 O O . THR B 1 53 ? -14.102 16.469 -4.812 1 89.62 53 THR B O 1
ATOM 2832 N N . THR B 1 54 ? -13.352 18.5 -4.277 1 85.5 54 THR B N 1
ATOM 2833 C CA . THR B 1 54 ? -14.617 18.875 -3.658 1 85.5 54 THR B CA 1
ATOM 2834 C C . THR B 1 54 ? -15.719 19 -4.707 1 85.5 54 THR B C 1
ATOM 2836 O O . THR B 1 54 ? -16.844 18.578 -4.473 1 85.5 54 THR B O 1
ATOM 2839 N N . ALA B 1 55 ? -15.398 19.547 -5.766 1 87.62 55 ALA B N 1
ATOM 2840 C CA . ALA B 1 55 ? -16.359 19.688 -6.855 1 87.62 55 ALA B CA 1
ATOM 2841 C C . ALA B 1 55 ? -16.812 18.328 -7.363 1 87.62 55 ALA B C 1
ATOM 2843 O O . ALA B 1 55 ? -18 18.109 -7.641 1 87.62 55 ALA B O 1
ATOM 2844 N N . ILE B 1 56 ? -15.891 17.438 -7.473 1 86.69 56 ILE B N 1
ATOM 2845 C CA . ILE B 1 56 ? -16.219 16.078 -7.891 1 86.69 56 ILE B CA 1
ATOM 2846 C C . ILE B 1 56 ? -17.188 15.453 -6.895 1 86.69 56 ILE B C 1
ATOM 2848 O O . ILE B 1 56 ? -18.203 14.875 -7.285 1 86.69 56 ILE B O 1
ATOM 2852 N N . ASN B 1 57 ? -16.875 15.586 -5.684 1 80.44 57 ASN B N 1
ATOM 2853 C CA . ASN B 1 57 ? -17.734 15.031 -4.629 1 80.44 57 ASN B CA 1
ATOM 2854 C C . ASN B 1 57 ? -19.156 15.562 -4.723 1 80.44 57 ASN B C 1
ATOM 2856 O O . ASN B 1 57 ? -20.109 14.789 -4.672 1 80.44 57 ASN B O 1
ATOM 2860 N N . ASN B 1 58 ? -19.281 16.797 -4.895 1 79.5 58 ASN B N 1
ATOM 2861 C CA . ASN B 1 58 ? -20.594 17.422 -4.988 1 79.5 58 ASN B CA 1
ATOM 2862 C C . ASN B 1 58 ? -21.328 17 -6.262 1 79.5 58 ASN B C 1
ATOM 2864 O O . ASN B 1 58 ? -22.547 16.828 -6.254 1 79.5 58 ASN B O 1
ATOM 2868 N N . TYR B 1 59 ? -20.578 16.875 -7.266 1 83.5 59 TYR B N 1
ATOM 2869 C CA . TYR B 1 59 ? -21.141 16.438 -8.539 1 83.5 59 TYR B CA 1
ATOM 2870 C C . TYR B 1 59 ? -21.719 15.023 -8.422 1 83.5 59 TYR B C 1
ATOM 2872 O O . TYR B 1 59 ? -22.812 14.75 -8.898 1 83.5 59 TYR B O 1
ATOM 2880 N N . ILE B 1 60 ? -21.094 14.156 -7.75 1 77.12 60 ILE B N 1
ATOM 2881 C CA . ILE B 1 60 ? -21.484 12.758 -7.617 1 77.12 60 ILE B CA 1
ATOM 2882 C C . ILE B 1 60 ? -22.641 12.641 -6.613 1 77.12 60 ILE B C 1
ATOM 2884 O O . ILE B 1 60 ? -23.578 11.867 -6.82 1 77.12 60 ILE B O 1
ATOM 2888 N N . ASP B 1 61 ? -22.531 13.391 -5.574 1 71.69 61 ASP B N 1
ATOM 2889 C CA . ASP B 1 61 ? -23.531 13.344 -4.527 1 71.69 61 ASP B CA 1
ATOM 2890 C C . ASP B 1 61 ? -24.906 13.758 -5.062 1 71.69 61 ASP B C 1
ATOM 2892 O O . ASP B 1 61 ? -25.938 13.305 -4.566 1 71.69 61 ASP B O 1
ATOM 2896 N N . THR B 1 62 ? -24.953 14.617 -5.926 1 71 62 THR B N 1
ATOM 2897 C CA . THR B 1 62 ? -26.234 15.031 -6.488 1 71 62 THR B CA 1
ATOM 2898 C C . THR B 1 62 ? -26.906 13.875 -7.234 1 71 62 THR B C 1
ATOM 2900 O O . THR B 1 62 ? -28.125 13.836 -7.371 1 71 62 THR B O 1
ATOM 2903 N N . LYS B 1 63 ? -26.172 12.969 -7.703 1 63.03 63 LYS B N 1
ATOM 2904 C CA . LYS B 1 63 ? -26.734 11.812 -8.391 1 63.03 63 LYS B CA 1
ATOM 2905 C C . LYS B 1 63 ? -27.266 10.789 -7.387 1 63.03 63 LYS B C 1
ATOM 2907 O O . LYS B 1 63 ? -28.234 10.078 -7.68 1 63.03 63 LYS B O 1
ATOM 2912 N N . THR B 1 64 ? -26.719 10.867 -6.152 1 58.12 64 THR B N 1
ATOM 2913 C CA . THR B 1 64 ? -27.031 9.766 -5.246 1 58.12 64 THR B CA 1
ATOM 2914 C C . THR B 1 64 ? -27.969 10.227 -4.133 1 58.12 64 THR B C 1
ATOM 2916 O O . THR B 1 64 ? -28.75 9.43 -3.604 1 58.12 64 THR B O 1
ATOM 2919 N N . ASN B 1 65 ? -27.781 11.469 -3.654 1 58.44 65 ASN B N 1
ATOM 2920 C CA . ASN B 1 65 ? -28.516 11.867 -2.457 1 58.44 65 ASN B CA 1
ATOM 2921 C C . ASN B 1 65 ? -29.484 13 -2.75 1 58.44 65 ASN B C 1
ATOM 2923 O O . ASN B 1 65 ? -30.062 13.578 -1.829 1 58.44 65 ASN B O 1
ATOM 2927 N N . GLY B 1 66 ? -29.641 13.266 -3.986 1 61.44 66 GLY B N 1
ATOM 2928 C CA . GLY B 1 66 ? -30.656 14.25 -4.348 1 61.44 66 GLY B CA 1
ATOM 2929 C C . GLY B 1 66 ? -30.219 15.68 -4.043 1 61.44 66 GLY B C 1
ATOM 2930 O O . GLY B 1 66 ? -31.062 16.578 -3.936 1 61.44 66 GLY B O 1
ATOM 2931 N N . GLN B 1 67 ? -29.016 15.797 -3.766 1 64 67 GLN B N 1
ATOM 2932 C CA . GLN B 1 67 ? -28.562 17.156 -3.531 1 64 67 GLN B CA 1
ATOM 2933 C C . GLN B 1 67 ? -28.562 17.969 -4.824 1 64 67 GLN B C 1
ATOM 2935 O O . GLN B 1 67 ? -28.453 17.406 -5.914 1 64 67 GLN B O 1
ATOM 2940 N N . GLU B 1 68 ? -28.812 19.281 -4.68 1 72.44 68 GLU B N 1
ATOM 2941 C CA . GLU B 1 68 ? -28.906 20.141 -5.863 1 72.44 68 GLU B CA 1
ATOM 2942 C C . GLU B 1 68 ? -27.547 20.75 -6.188 1 72.44 68 GLU B C 1
ATOM 2944 O O . GLU B 1 68 ? -26.812 21.172 -5.289 1 72.44 68 GLU B O 1
ATOM 2949 N N . LEU B 1 69 ? -27.234 20.688 -7.438 1 79.38 69 LEU B N 1
ATOM 2950 C CA . LEU B 1 69 ? -26.031 21.359 -7.945 1 79.38 69 LEU B CA 1
ATOM 2951 C C . LEU B 1 69 ? -26.328 22.828 -8.234 1 79.38 69 LEU B C 1
ATOM 2953 O O . LEU B 1 69 ? -27.391 23.156 -8.766 1 79.38 69 LEU B O 1
ATOM 2957 N N . PRO B 1 70 ? -25.375 23.672 -7.863 1 79.31 70 PRO B N 1
ATOM 2958 C CA . PRO B 1 70 ? -25.547 25.078 -8.203 1 79.31 70 PRO B CA 1
ATOM 2959 C C . PRO B 1 70 ? -25.422 25.344 -9.703 1 79.31 70 PRO B C 1
ATOM 2961 O O . PRO B 1 70 ? -25.812 26.422 -10.18 1 79.31 70 PRO B O 1
ATOM 2964 N N . TYR B 1 71 ? -24.891 24.5 -10.414 1 84.56 71 TYR B N 1
ATOM 2965 C CA . TYR B 1 71 ? -24.703 24.578 -11.859 1 84.56 71 TYR B CA 1
ATOM 2966 C C . TYR B 1 71 ? -25.422 23.453 -12.57 1 84.56 71 TYR B C 1
ATOM 2968 O O . TYR B 1 71 ? -25.641 22.375 -11.992 1 84.56 71 TYR B O 1
ATOM 2976 N N . PRO B 1 72 ? -25.812 23.938 -13.836 1 84.25 72 PRO B N 1
ATOM 2977 C CA . PRO B 1 72 ? -26.219 22.781 -14.648 1 84.25 72 PRO B CA 1
ATOM 2978 C C . PRO B 1 72 ? -25.125 21.719 -14.742 1 84.25 72 PRO B C 1
ATOM 2980 O O . PRO B 1 72 ? -23.938 22.047 -14.664 1 84.25 72 PRO B O 1
ATOM 2983 N N . ARG B 1 73 ? -25.469 20.516 -14.898 1 86.69 73 ARG B N 1
ATOM 2984 C CA . ARG B 1 73 ? -24.562 19.375 -14.828 1 86.69 73 ARG B CA 1
ATOM 2985 C C . ARG B 1 73 ? -23.438 19.516 -15.844 1 86.69 73 ARG B C 1
ATOM 2987 O O . ARG B 1 73 ? -22.281 19.188 -15.547 1 86.69 73 ARG B O 1
ATOM 2994 N N . GLY B 1 74 ? -23.781 19.953 -17 1 89.56 74 GLY B N 1
ATOM 2995 C CA . GLY B 1 74 ? -22.75 20.141 -18.016 1 89.56 74 GLY B CA 1
ATOM 2996 C C . GLY B 1 74 ? -21.688 21.141 -17.609 1 89.56 74 GLY B C 1
ATOM 2997 O O . GLY B 1 74 ? -20.5 20.906 -17.828 1 89.56 74 GLY B O 1
ATOM 2998 N N . ARG B 1 75 ? -22.078 22.203 -17.016 1 89.56 75 ARG B N 1
ATOM 2999 C CA . ARG B 1 75 ? -21.172 23.25 -16.578 1 89.56 75 ARG B CA 1
ATOM 3000 C C . ARG B 1 75 ? -20.344 22.812 -15.383 1 89.56 75 ARG B C 1
ATOM 3002 O O . ARG B 1 75 ? -19.156 23.141 -15.266 1 89.56 75 ARG B O 1
ATOM 3009 N N . ALA B 1 76 ? -21.031 22.172 -14.539 1 90.62 76 ALA B N 1
ATOM 3010 C CA . ALA B 1 76 ? -20.328 21.625 -13.375 1 90.62 76 ALA B CA 1
ATOM 3011 C C . ALA B 1 76 ? -19.188 20.703 -13.797 1 90.62 76 ALA B C 1
ATOM 3013 O O . ALA B 1 76 ? -18.078 20.797 -13.258 1 90.62 76 ALA B O 1
ATOM 3014 N N . LYS B 1 77 ? -19.484 19.875 -14.766 1 92.12 77 LYS B N 1
ATOM 3015 C CA . LYS B 1 77 ? -18.469 18.969 -15.281 1 92.12 77 LYS B CA 1
ATOM 3016 C C . LYS B 1 77 ? -17.312 19.719 -15.914 1 92.12 77 LYS B C 1
ATOM 3018 O O . LYS B 1 77 ? -16.141 19.359 -15.734 1 92.12 77 LYS B O 1
ATOM 3023 N N . LEU B 1 78 ? -17.609 20.734 -16.641 1 93.56 78 LEU B N 1
ATOM 3024 C CA . LEU B 1 78 ? -16.594 21.547 -17.297 1 93.56 78 LEU B CA 1
ATOM 3025 C C . LEU B 1 78 ? -15.68 22.203 -16.266 1 93.56 78 LEU B C 1
ATOM 3027 O O . LEU B 1 78 ? -14.461 22.281 -16.453 1 93.56 78 LEU B O 1
ATOM 3031 N N . ILE B 1 79 ? -16.281 22.703 -15.234 1 93.31 79 ILE B N 1
ATOM 3032 C CA . ILE B 1 79 ? -15.516 23.344 -14.164 1 93.31 79 ILE B CA 1
ATOM 3033 C C . ILE B 1 79 ? -14.547 22.328 -13.547 1 93.31 79 ILE B C 1
ATOM 3035 O O . ILE B 1 79 ? -13.383 22.656 -13.305 1 93.31 79 ILE B O 1
ATOM 3039 N N . ILE B 1 80 ? -15.031 21.156 -13.359 1 93.31 80 ILE B N 1
ATOM 3040 C CA . ILE B 1 80 ? -14.219 20.094 -12.773 1 93.31 80 ILE B CA 1
ATOM 3041 C C . ILE B 1 80 ? -13.031 19.781 -13.695 1 93.31 80 ILE B C 1
ATOM 3043 O O . ILE B 1 80 ? -11.891 19.719 -13.242 1 93.31 80 ILE B O 1
ATOM 3047 N N . TYR B 1 81 ? -13.297 19.703 -14.961 1 95.44 81 TYR B N 1
ATOM 3048 C CA . TYR B 1 81 ? -12.242 19.375 -15.914 1 95.44 81 TYR B CA 1
ATOM 3049 C C . TYR B 1 81 ? -11.227 20.5 -16.016 1 95.44 81 TYR B C 1
ATOM 3051 O O . TYR B 1 81 ? -10.023 20.25 -16.109 1 95.44 81 TYR B O 1
ATOM 3059 N N . LEU B 1 82 ? -11.664 21.656 -15.961 1 96.25 82 LEU B N 1
ATOM 3060 C CA . LEU B 1 82 ? -10.773 22.812 -16.047 1 96.25 82 LEU B CA 1
ATOM 3061 C C . LEU B 1 82 ? -9.891 22.906 -14.805 1 96.25 82 LEU B C 1
ATOM 3063 O O . LEU B 1 82 ? -8.672 23.094 -14.922 1 96.25 82 LEU B O 1
ATOM 3067 N N . LEU B 1 83 ? -10.5 22.797 -13.672 1 95.88 83 LEU B N 1
ATOM 3068 C CA . LEU B 1 83 ? -9.734 22.828 -12.43 1 95.88 83 LEU B CA 1
ATOM 3069 C C . LEU B 1 83 ? -8.719 21.703 -12.375 1 95.88 83 LEU B C 1
ATOM 3071 O O . LEU B 1 83 ? -7.562 21.922 -12 1 95.88 83 LEU B O 1
ATOM 3075 N N . PHE B 1 84 ? -9.148 20.578 -12.828 1 95.88 84 PHE B N 1
ATOM 3076 C CA . PHE B 1 84 ? -8.273 19.422 -12.844 1 95.88 84 PHE B CA 1
ATOM 3077 C C . PHE B 1 84 ? -7.129 19.609 -13.828 1 95.88 84 PHE B C 1
ATOM 3079 O O . PHE B 1 84 ? -5.973 19.328 -13.5 1 95.88 84 PHE B O 1
ATOM 3086 N N . GLY B 1 85 ? -7.441 20.016 -14.977 1 97.44 85 GLY B N 1
ATOM 3087 C CA . GLY B 1 85 ? -6.434 20.234 -16 1 97.44 85 GLY B CA 1
ATOM 3088 C C . GLY B 1 85 ? -5.387 21.25 -15.594 1 97.44 85 GLY B C 1
ATOM 3089 O O . GLY B 1 85 ? -4.188 21 -15.719 1 97.44 85 GLY B O 1
ATOM 3090 N N . VAL B 1 86 ? -5.836 22.375 -15.07 1 97.94 86 VAL B N 1
ATOM 3091 C CA . VAL B 1 86 ? -4.918 23.438 -14.688 1 97.94 86 VAL B CA 1
ATOM 3092 C C . VAL B 1 86 ? -4.055 22.984 -13.516 1 97.94 86 VAL B C 1
ATOM 3094 O O . VAL B 1 86 ? -2.838 23.203 -13.516 1 97.94 86 VAL B O 1
ATOM 3097 N N . SER B 1 87 ? -4.645 22.391 -12.523 1 97.81 87 SER B N 1
ATOM 3098 C CA . SER B 1 87 ? -3.881 21.922 -11.375 1 97.81 87 SER B CA 1
ATOM 3099 C C . SER B 1 87 ? -2.859 20.859 -11.789 1 97.81 87 SER B C 1
ATOM 3101 O O . SER B 1 87 ? -1.744 20.828 -11.266 1 97.81 87 SER B O 1
ATOM 3103 N N . SER B 1 88 ? -3.197 20.016 -12.773 1 97.69 88 SER B N 1
ATOM 3104 C CA . SER B 1 88 ? -2.295 18.969 -13.258 1 97.69 88 SER B CA 1
ATOM 3105 C C . SER B 1 88 ? -1.102 19.578 -13.992 1 97.69 88 SER B C 1
ATOM 3107 O O . SER B 1 88 ? 0.037 19.141 -13.789 1 97.69 88 SER B O 1
ATOM 3109 N N . VAL B 1 89 ? -1.395 20.516 -14.812 1 98.12 89 VAL B N 1
ATOM 3110 C CA . VAL B 1 89 ? -0.325 21.172 -15.555 1 98.12 89 VAL B CA 1
ATOM 3111 C C . VAL B 1 89 ? 0.634 21.859 -14.578 1 98.12 89 VAL B C 1
ATOM 3113 O O . VAL B 1 89 ? 1.854 21.75 -14.727 1 98.12 89 VAL B O 1
ATOM 3116 N N . LEU B 1 90 ? 0.09 22.547 -13.609 1 98.31 90 LEU B N 1
ATOM 3117 C CA . LEU B 1 90 ? 0.915 23.203 -12.602 1 98.31 90 LEU B CA 1
ATOM 3118 C C . LEU B 1 90 ? 1.723 22.172 -11.812 1 98.31 90 LEU B C 1
ATOM 3120 O O . LEU B 1 90 ? 2.908 22.391 -11.547 1 98.31 90 LEU B O 1
ATOM 3124 N N . GLY B 1 91 ? 1.092 21.078 -11.484 1 97.81 91 GLY B N 1
ATOM 3125 C CA . GLY B 1 91 ? 1.777 20 -10.766 1 97.81 91 GLY B CA 1
ATOM 3126 C C . GLY B 1 91 ? 2.895 19.375 -11.57 1 97.81 91 GLY B C 1
ATOM 3127 O O . GLY B 1 91 ? 3.98 19.125 -11.047 1 97.81 91 GLY B O 1
ATOM 3128 N N . ILE B 1 92 ? 2.656 19.141 -12.82 1 97.88 92 ILE B N 1
ATOM 3129 C CA . ILE B 1 92 ? 3.66 18.547 -13.695 1 97.88 92 ILE B CA 1
ATOM 3130 C C . ILE B 1 92 ? 4.809 19.531 -13.906 1 97.88 92 ILE B C 1
ATOM 3132 O O . ILE B 1 92 ? 5.977 19.125 -13.945 1 97.88 92 ILE B O 1
ATOM 3136 N N . THR B 1 93 ? 4.48 20.781 -14.039 1 98.06 93 THR B N 1
ATOM 3137 C CA . THR B 1 93 ? 5.504 21.812 -14.148 1 98.06 93 THR B CA 1
ATOM 3138 C C . THR B 1 93 ? 6.375 21.859 -12.898 1 98.06 93 THR B C 1
ATOM 3140 O O . THR B 1 93 ? 7.598 21.969 -12.992 1 98.06 93 THR B O 1
ATOM 3143 N N . LEU B 1 94 ? 5.766 21.734 -11.781 1 97.94 94 LEU B N 1
ATOM 3144 C CA . LEU B 1 94 ? 6.5 21.703 -10.523 1 97.94 94 LEU B CA 1
ATOM 3145 C C . LEU B 1 94 ? 7.438 20.5 -10.477 1 97.94 94 LEU B C 1
ATOM 3147 O O . LEU B 1 94 ? 8.594 20.625 -10.055 1 97.94 94 LEU B O 1
ATOM 3151 N N . ALA B 1 95 ? 6.922 19.375 -10.883 1 97.06 95 ALA B N 1
ATOM 3152 C CA . ALA B 1 95 ? 7.73 18.172 -10.906 1 97.06 95 ALA B CA 1
ATOM 3153 C C . ALA B 1 95 ? 8.945 18.328 -11.82 1 97.06 95 ALA B C 1
ATOM 3155 O O . ALA B 1 95 ? 10.039 17.875 -11.492 1 97.06 95 ALA B O 1
ATOM 3156 N N . TYR B 1 96 ? 8.711 18.984 -12.938 1 96.56 96 TYR B N 1
ATOM 3157 C CA . TYR B 1 96 ? 9.797 19.234 -13.883 1 96.56 96 TYR B CA 1
ATOM 3158 C C . TYR B 1 96 ? 10.859 20.141 -13.273 1 96.56 96 TYR B C 1
ATOM 3160 O O . TYR B 1 96 ? 12.055 19.969 -13.531 1 96.56 96 TYR B O 1
ATOM 3168 N N . ARG B 1 97 ? 10.469 21.078 -12.406 1 96.19 97 ARG B N 1
ATOM 3169 C CA . ARG B 1 97 ? 11.367 22.047 -11.805 1 96.19 97 ARG B CA 1
ATOM 3170 C C . ARG B 1 97 ? 12.023 21.484 -10.547 1 96.19 97 ARG B C 1
ATOM 3172 O O . ARG B 1 97 ? 12.906 22.125 -9.961 1 96.19 97 ARG B O 1
ATOM 3179 N N . THR B 1 98 ? 11.641 20.375 -10.125 1 95.5 98 THR B N 1
ATOM 3180 C CA . THR B 1 98 ? 12.188 19.766 -8.914 1 95.5 98 THR B CA 1
ATOM 3181 C C . THR B 1 98 ? 12.789 18.406 -9.227 1 95.5 98 THR B C 1
ATOM 3183 O O . THR B 1 98 ? 13.898 18.312 -9.758 1 95.5 98 THR B O 1
ATOM 3186 N N . ASP B 1 99 ? 12.023 17.234 -9 1 95.5 99 ASP B N 1
ATOM 3187 C CA . ASP B 1 99 ? 12.617 15.93 -9.281 1 95.5 99 ASP B CA 1
ATOM 3188 C C . ASP B 1 99 ? 11.562 14.828 -9.281 1 95.5 99 ASP B C 1
ATOM 3190 O O . ASP B 1 99 ? 10.359 15.117 -9.258 1 95.5 99 ASP B O 1
ATOM 3194 N N . LEU B 1 100 ? 11.984 13.648 -9.367 1 94.81 100 LEU B N 1
ATOM 3195 C CA . LEU B 1 100 ? 11.133 12.477 -9.539 1 94.81 100 LEU B CA 1
ATOM 3196 C C . LEU B 1 100 ? 10.289 12.227 -8.289 1 94.81 100 LEU B C 1
ATOM 3198 O O . LEU B 1 100 ? 9.156 11.742 -8.391 1 94.81 100 LEU B O 1
ATOM 3202 N N . VAL B 1 101 ? 10.773 12.562 -7.184 1 96.12 101 VAL B N 1
ATOM 3203 C CA . VAL B 1 101 ? 10.047 12.375 -5.934 1 96.12 101 VAL B CA 1
ATOM 3204 C C . VAL B 1 101 ? 8.773 13.219 -5.938 1 96.12 101 VAL B C 1
ATOM 3206 O O . VAL B 1 101 ? 7.695 12.734 -5.598 1 96.12 101 VAL B O 1
ATOM 3209 N N . VAL B 1 102 ? 8.891 14.422 -6.355 1 97.19 102 VAL B N 1
ATOM 3210 C CA . VAL B 1 102 ? 7.746 15.328 -6.422 1 97.19 102 VAL B CA 1
ATOM 3211 C C . VAL B 1 102 ? 6.746 14.828 -7.457 1 97.19 102 VAL B C 1
ATOM 3213 O O . VAL B 1 102 ? 5.531 14.898 -7.242 1 97.19 102 VAL B O 1
ATOM 3216 N N . LEU B 1 103 ? 7.242 14.305 -8.539 1 96.81 103 LEU B N 1
ATOM 3217 C CA . LEU B 1 103 ? 6.367 13.75 -9.562 1 96.81 103 LEU B CA 1
ATOM 3218 C C . LEU B 1 103 ? 5.566 12.57 -9.016 1 96.81 103 LEU B C 1
ATOM 3220 O O . LEU B 1 103 ? 4.344 12.516 -9.172 1 96.81 103 LEU B O 1
ATOM 3224 N N . LEU B 1 104 ? 6.238 11.711 -8.375 1 96.25 104 LEU B N 1
ATOM 3225 C CA . LEU B 1 104 ? 5.602 10.492 -7.895 1 96.25 104 LEU B CA 1
ATOM 3226 C C . LEU B 1 104 ? 4.637 10.797 -6.75 1 96.25 104 LEU B C 1
ATOM 3228 O O . LEU B 1 104 ? 3.494 10.336 -6.758 1 96.25 104 LEU B O 1
ATOM 3232 N N . LEU B 1 105 ? 5.125 11.539 -5.805 1 96.19 105 LEU B N 1
ATOM 3233 C CA . LEU B 1 105 ? 4.277 11.852 -4.66 1 96.19 105 LEU B CA 1
ATOM 3234 C C . LEU B 1 105 ? 3.131 12.766 -5.066 1 96.19 105 LEU B C 1
ATOM 3236 O O . LEU B 1 105 ? 2 12.602 -4.605 1 96.19 105 LEU B O 1
ATOM 3240 N N . GLY B 1 106 ? 3.438 13.766 -5.871 1 95.69 106 GLY B N 1
ATOM 3241 C CA . GLY B 1 106 ? 2.365 14.578 -6.418 1 95.69 106 GLY B CA 1
ATOM 3242 C C . GLY B 1 106 ? 1.352 13.781 -7.211 1 95.69 106 GLY B C 1
ATOM 3243 O O . GLY B 1 106 ? 0.143 13.969 -7.055 1 95.69 106 GLY B O 1
ATOM 3244 N N . GLY B 1 107 ? 1.825 12.93 -8.039 1 96 107 GLY B N 1
ATOM 3245 C CA . GLY B 1 107 ? 0.944 12.039 -8.781 1 96 107 GLY B CA 1
ATOM 3246 C C . GLY B 1 107 ? 0.066 11.188 -7.891 1 96 107 GLY B C 1
ATOM 3247 O O . GLY B 1 107 ? -1.121 11.008 -8.172 1 96 107 GLY B O 1
ATOM 3248 N N . LEU B 1 108 ? 0.68 10.672 -6.906 1 94.94 108 LEU B N 1
ATOM 3249 C CA . LEU B 1 108 ? -0.074 9.875 -5.945 1 94.94 108 LEU B CA 1
ATOM 3250 C C . LEU B 1 108 ? -1.179 10.703 -5.301 1 94.94 108 LEU B C 1
ATOM 3252 O O . LEU B 1 108 ? -2.295 10.219 -5.105 1 94.94 108 LEU B O 1
ATOM 3256 N N . CYS B 1 109 ? -0.845 11.891 -4.93 1 94.31 109 CYS B N 1
ATOM 3257 C CA . CYS B 1 109 ? -1.842 12.773 -4.336 1 94.31 109 CYS B CA 1
ATOM 3258 C C . CYS B 1 109 ? -2.996 13.016 -5.301 1 94.31 109 CYS B C 1
ATOM 3260 O O . CYS B 1 109 ? -4.16 12.992 -4.898 1 94.31 109 CYS B O 1
ATOM 3262 N N . PHE B 1 110 ? -2.682 13.211 -6.551 1 93.5 110 PHE B N 1
ATOM 3263 C CA . PHE B 1 110 ? -3.721 13.422 -7.555 1 93.5 110 PHE B CA 1
ATOM 3264 C C . PHE B 1 110 ? -4.574 12.172 -7.723 1 93.5 110 PHE B C 1
ATOM 3266 O O . PHE B 1 110 ? -5.805 12.25 -7.754 1 93.5 110 PHE B O 1
ATOM 3273 N N . LEU B 1 111 ? -3.924 11.078 -7.781 1 92 111 LEU B N 1
ATOM 3274 C CA . LEU B 1 111 ? -4.625 9.812 -7.984 1 92 111 LEU B CA 1
ATOM 3275 C C . LEU B 1 111 ? -5.551 9.508 -6.809 1 92 111 LEU B C 1
ATOM 3277 O O . LEU B 1 111 ? -6.73 9.211 -7.004 1 92 111 LEU B O 1
ATOM 3281 N N . CYS B 1 112 ? -4.992 9.594 -5.676 1 89.25 112 CYS B N 1
ATOM 3282 C CA . CYS B 1 112 ? -5.77 9.289 -4.48 1 89.25 112 CYS B CA 1
ATOM 3283 C C . CYS B 1 112 ? -6.859 10.328 -4.258 1 89.25 112 CYS B C 1
ATOM 3285 O O . CYS B 1 112 ? -7.934 10.008 -3.742 1 89.25 112 CYS B O 1
ATOM 3287 N N . GLY B 1 113 ? -6.594 11.531 -4.637 1 87.25 113 GLY B N 1
ATOM 3288 C CA . GLY B 1 113 ? -7.625 12.555 -4.535 1 87.25 113 GLY B CA 1
ATOM 3289 C C . GLY B 1 113 ? -8.844 12.258 -5.387 1 87.25 113 GLY B C 1
ATOM 3290 O O . GLY B 1 113 ? -9.977 12.422 -4.93 1 87.25 113 GLY B O 1
ATOM 3291 N N . VAL B 1 114 ? -8.578 11.781 -6.508 1 86.31 114 VAL B N 1
ATOM 3292 C CA . VAL B 1 114 ? -9.664 11.453 -7.422 1 86.31 114 VAL B CA 1
ATOM 3293 C C . VAL B 1 114 ? -10.406 10.219 -6.922 1 86.31 114 VAL B C 1
ATOM 3295 O O . VAL B 1 114 ? -11.633 10.219 -6.832 1 86.31 114 VAL B O 1
ATOM 3298 N N . PHE B 1 115 ? -9.688 9.25 -6.449 1 83.75 115 PHE B N 1
ATOM 3299 C CA . PHE B 1 115 ? -10.305 7.988 -6.066 1 83.75 115 PHE B CA 1
ATOM 3300 C C . PHE B 1 115 ? -10.891 8.078 -4.66 1 83.75 115 PHE B C 1
ATOM 3302 O O . PHE B 1 115 ? -11.688 7.223 -4.258 1 83.75 115 PHE B O 1
ATOM 3309 N N . TYR B 1 116 ? -10.508 8.977 -4.086 1 80.5 116 TYR B N 1
ATOM 3310 C CA . TYR B 1 116 ? -11.086 9.211 -2.77 1 80.5 116 TYR B CA 1
ATOM 3311 C C . TYR B 1 116 ? -12.57 9.539 -2.879 1 80.5 116 TYR B C 1
ATOM 3313 O O . TYR B 1 116 ? -13.375 9.094 -2.057 1 80.5 116 TYR B O 1
ATOM 3321 N N . THR B 1 117 ? -12.875 10.234 -3.91 1 77.31 117 THR B N 1
ATOM 3322 C CA . THR B 1 117 ? -14.219 10.773 -4 1 77.31 117 THR B CA 1
ATOM 3323 C C . THR B 1 117 ? -14.984 10.141 -5.156 1 77.31 117 THR B C 1
ATOM 3325 O O . THR B 1 117 ? -16.219 10.102 -5.148 1 77.31 117 THR B O 1
ATOM 3328 N N . TRP B 1 118 ? -14.219 9.688 -6.094 1 75.38 118 TRP B N 1
ATOM 3329 C CA . TRP B 1 118 ? -14.859 9.18 -7.305 1 75.38 118 TRP B CA 1
ATOM 3330 C C . TRP B 1 118 ? -14.586 7.684 -7.473 1 75.38 118 TRP B C 1
ATOM 3332 O O . TRP B 1 118 ? -13.547 7.184 -7.039 1 75.38 118 TRP B O 1
ATOM 3342 N N . GLY B 1 119 ? -15.477 6.984 -8.141 1 66.88 119 GLY B N 1
ATOM 3343 C CA . GLY B 1 119 ? -15.312 5.574 -8.445 1 66.88 119 GLY B CA 1
ATOM 3344 C C . GLY B 1 119 ? -16.438 4.711 -7.926 1 66.88 119 GLY B C 1
ATOM 3345 O O . GLY B 1 119 ? -17.359 5.207 -7.258 1 66.88 119 GLY B O 1
ATOM 3346 N N . PRO B 1 120 ? -16.453 3.467 -8.281 1 65.06 120 PRO B N 1
ATOM 3347 C CA . PRO B 1 120 ? -17.531 2.564 -7.855 1 65.06 120 PRO B CA 1
ATOM 3348 C C . PRO B 1 120 ? -17.609 2.412 -6.336 1 65.06 120 PRO B C 1
ATOM 3350 O O . PRO B 1 120 ? -18.703 2.309 -5.773 1 65.06 120 PRO B O 1
ATOM 3353 N N . VAL B 1 121 ? -16.406 2.375 -5.746 1 66.06 121 VAL B N 1
ATOM 3354 C CA . VAL B 1 121 ? -16.344 2.35 -4.289 1 66.06 121 VAL B CA 1
ATOM 3355 C C . VAL B 1 121 ? -15.297 3.359 -3.801 1 66.06 121 VAL B C 1
ATOM 3357 O O . VAL B 1 121 ? -14.156 2.992 -3.506 1 66.06 121 VAL B O 1
ATOM 3360 N N . PRO B 1 122 ? -15.812 4.539 -3.736 1 71.38 122 PRO B N 1
ATOM 3361 C CA . PRO B 1 122 ? -14.859 5.57 -3.311 1 71.38 122 PRO B CA 1
ATOM 3362 C C . PRO B 1 122 ? -14.211 5.25 -1.966 1 71.38 122 PRO B C 1
ATOM 3364 O O . PRO B 1 122 ? -14.859 4.691 -1.078 1 71.38 122 PRO B O 1
ATOM 3367 N N . ILE B 1 123 ? -12.969 5.633 -1.831 1 69.5 123 ILE B N 1
ATOM 3368 C CA . ILE B 1 123 ? -12.195 5.398 -0.621 1 69.5 123 ILE B CA 1
ATOM 3369 C C . ILE B 1 123 ? -12.898 6.027 0.578 1 69.5 123 ILE B C 1
ATOM 3371 O O . ILE B 1 123 ? -12.852 5.492 1.687 1 69.5 123 ILE B O 1
ATOM 3375 N N . SER B 1 124 ? -13.555 7.109 0.369 1 69.38 124 SER B N 1
ATOM 3376 C CA . SER B 1 124 ? -14.242 7.84 1.429 1 69.38 124 SER B CA 1
ATOM 3377 C C . SER B 1 124 ? -15.375 7.008 2.027 1 69.38 124 SER B C 1
ATOM 3379 O O . SER B 1 124 ? -15.836 7.289 3.133 1 69.38 124 SER B O 1
ATOM 3381 N N . ARG B 1 125 ? -15.742 5.984 1.324 1 69.56 125 ARG B N 1
ATOM 3382 C CA . ARG B 1 125 ? -16.844 5.148 1.788 1 69.56 125 ARG B CA 1
ATOM 3383 C C . ARG B 1 125 ? -16.328 3.928 2.539 1 69.56 125 ARG B C 1
ATOM 3385 O O . ARG B 1 125 ? -17.125 3.113 3.025 1 69.56 125 ARG B O 1
ATOM 3392 N N . LEU B 1 126 ? -15.031 3.926 2.621 1 72.12 126 LEU B N 1
ATOM 3393 C CA . LEU B 1 126 ? -14.359 2.824 3.301 1 72.12 126 LEU B CA 1
ATOM 3394 C C . LEU B 1 126 ? -13.773 3.283 4.629 1 72.12 126 LEU B C 1
ATOM 3396 O O . LEU B 1 126 ? -13.672 4.484 4.887 1 72.12 126 LEU B O 1
ATOM 3400 N N . PRO B 1 127 ? -13.469 2.373 5.492 1 77 127 PRO B N 1
ATOM 3401 C CA . PRO B 1 127 ? -12.906 2.744 6.797 1 77 127 PRO B CA 1
ATOM 3402 C C . PRO B 1 127 ? -11.523 3.379 6.684 1 77 127 PRO B C 1
ATOM 3404 O O . PRO B 1 127 ? -10.961 3.832 7.684 1 77 127 PRO B O 1
ATOM 3407 N N . LEU B 1 128 ? -11.086 3.691 5.535 1 82.25 128 LEU B N 1
ATOM 3408 C CA . LEU B 1 128 ? -9.734 4.211 5.324 1 82.25 128 LEU B CA 1
ATOM 3409 C C . LEU B 1 128 ? -9.766 5.719 5.094 1 82.25 128 LEU B C 1
ATOM 3411 O O . LEU B 1 128 ? -8.719 6.359 5.016 1 82.25 128 LEU B O 1
ATOM 3415 N N . GLY B 1 129 ? -10.836 6.266 5.125 1 85.06 129 GLY B N 1
ATOM 3416 C CA . GLY B 1 129 ? -10.969 7.676 4.793 1 85.06 129 GLY B CA 1
ATOM 3417 C C . GLY B 1 129 ? -10.234 8.586 5.758 1 85.06 129 GLY B C 1
ATOM 3418 O O . GLY B 1 129 ? -9.586 9.547 5.34 1 85.06 129 GLY B O 1
ATOM 3419 N N . GLU B 1 130 ? -10.328 8.312 7 1 90.62 130 GLU B N 1
ATOM 3420 C CA . GLU B 1 130 ? -9.695 9.125 8.039 1 90.62 130 GLU B CA 1
ATOM 3421 C C . GLU B 1 130 ? -8.18 9.117 7.898 1 90.62 130 GLU B C 1
ATOM 3423 O O . GLU B 1 130 ? -7.535 10.164 7.961 1 90.62 130 GLU B O 1
ATOM 3428 N N . ILE B 1 131 ? -7.703 7.996 7.605 1 91.69 131 ILE B N 1
ATOM 3429 C CA . ILE B 1 131 ? -6.258 7.848 7.488 1 91.69 131 ILE B CA 1
ATOM 3430 C C . ILE B 1 131 ? -5.766 8.57 6.234 1 91.69 131 ILE B C 1
ATOM 3432 O O . ILE B 1 131 ? -4.773 9.305 6.281 1 91.69 131 ILE B O 1
ATOM 3436 N N . PHE B 1 132 ? -6.418 8.367 5.172 1 90.75 132 PHE B N 1
ATOM 3437 C CA . PHE B 1 132 ? -6.02 8.961 3.898 1 90.75 132 PHE B CA 1
ATOM 3438 C C . PHE B 1 132 ? -6.098 10.484 3.963 1 90.75 132 PHE B C 1
ATOM 3440 O O . PHE B 1 132 ? -5.172 11.172 3.543 1 90.75 132 PHE B O 1
ATOM 3447 N N . SER B 1 133 ? -7.133 10.992 4.473 1 90.75 133 SER B N 1
ATOM 3448 C CA . SER B 1 133 ? -7.266 12.445 4.562 1 90.75 133 SER B CA 1
ATOM 3449 C C . SER B 1 133 ? -6.18 13.047 5.445 1 90.75 133 SER B C 1
ATOM 3451 O O . SER B 1 133 ? -5.57 14.055 5.086 1 90.75 133 SER B O 1
ATOM 3453 N N . GLY B 1 134 ? -5.973 12.398 6.559 1 95 134 GLY B N 1
ATOM 3454 C CA . GLY B 1 134 ? -4.926 12.859 7.457 1 95 134 GLY B CA 1
ATOM 3455 C C . GLY B 1 134 ? -3.549 12.852 6.82 1 95 134 GLY B C 1
ATOM 3456 O O . GLY B 1 134 ? -2.789 13.812 6.961 1 95 134 GLY B O 1
ATOM 3457 N N . LEU B 1 135 ? -3.264 11.867 6.133 1 95.88 135 LEU B N 1
ATOM 3458 C CA . LEU B 1 135 ? -1.949 11.711 5.52 1 95.88 135 LEU B CA 1
ATOM 3459 C C . LEU B 1 135 ? -1.773 12.688 4.359 1 95.88 135 LEU B C 1
ATOM 3461 O O . LEU B 1 135 ? -0.739 13.344 4.25 1 95.88 135 LEU B O 1
ATOM 3465 N N . PHE B 1 136 ? -2.686 12.828 3.59 1 94.06 136 PHE B N 1
ATOM 3466 C CA . PHE B 1 136 ? -2.543 13.594 2.359 1 94.06 136 PHE B CA 1
ATOM 3467 C C . PHE B 1 136 ? -2.586 15.094 2.645 1 94.06 136 PHE B C 1
ATOM 3469 O O . PHE B 1 136 ? -1.8 15.859 2.086 1 94.06 136 PHE B O 1
ATOM 3476 N N . TYR B 1 137 ? -3.467 15.453 3.516 1 95.06 137 TYR B N 1
ATOM 3477 C CA . TYR B 1 137 ? -3.525 16.859 3.875 1 95.06 137 TYR B CA 1
ATOM 3478 C C . TYR B 1 137 ? -2.479 17.203 4.93 1 95.06 137 TYR B C 1
ATOM 3480 O O . TYR B 1 137 ? -1.739 18.188 4.785 1 95.06 137 TYR B O 1
ATOM 3488 N N . GLY B 1 138 ? -2.42 16.359 5.863 1 97.38 138 GLY B N 1
ATOM 3489 C CA . GLY B 1 138 ? -1.646 16.688 7.047 1 97.38 138 GLY B CA 1
ATOM 3490 C C . GLY B 1 138 ? -0.169 16.375 6.906 1 97.38 138 GLY B C 1
ATOM 3491 O O . GLY B 1 138 ? 0.67 17 7.559 1 97.38 138 GLY B O 1
ATOM 3492 N N . LEU B 1 139 ? 0.155 15.453 6.109 1 98.12 139 LEU B N 1
ATOM 3493 C CA . LEU B 1 139 ? 1.549 15.031 6.02 1 98.12 139 LEU B CA 1
ATOM 3494 C C . LEU B 1 139 ? 2.148 15.422 4.672 1 98.12 139 LEU B C 1
ATOM 3496 O O . LEU B 1 139 ? 3.197 16.062 4.617 1 98.12 139 LEU B O 1
ATOM 3500 N N . PHE B 1 140 ? 1.534 15.125 3.615 1 97.69 140 PHE B N 1
ATOM 3501 C CA . PHE B 1 140 ? 2.16 15.234 2.303 1 97.69 140 PHE B CA 1
ATOM 3502 C C . PHE B 1 140 ? 2.291 16.688 1.885 1 97.69 140 PHE B C 1
ATOM 3504 O O . PHE B 1 140 ? 3.248 17.062 1.203 1 97.69 140 PHE B O 1
ATOM 3511 N N . ILE B 1 141 ? 1.339 17.5 2.299 1 97.5 141 ILE B N 1
ATOM 3512 C CA . ILE B 1 141 ? 1.459 18.922 1.979 1 97.5 141 ILE B CA 1
ATOM 3513 C C . ILE B 1 141 ? 2.693 19.5 2.662 1 97.5 141 ILE B C 1
ATOM 3515 O O . ILE B 1 141 ? 3.584 20.031 1.999 1 97.5 141 ILE B O 1
ATOM 3519 N N . PRO B 1 142 ? 2.812 19.328 3.924 1 98.44 142 PRO B N 1
ATOM 3520 C CA . PRO B 1 142 ? 4.031 19.812 4.566 1 98.44 142 PRO B CA 1
ATOM 3521 C C . PRO B 1 142 ? 5.293 19.141 4.047 1 98.44 142 PRO B C 1
ATOM 3523 O O . PRO B 1 142 ? 6.332 19.781 3.9 1 98.44 142 PRO B O 1
ATOM 3526 N N . PHE B 1 143 ? 5.242 17.906 3.783 1 98.44 143 PHE B N 1
ATOM 3527 C CA . PHE B 1 143 ? 6.406 17.203 3.279 1 98.44 143 PHE B CA 1
ATOM 3528 C C . PHE B 1 143 ? 6.891 17.812 1.968 1 98.44 143 PHE B C 1
ATOM 3530 O O . PHE B 1 143 ? 8.078 18.094 1.813 1 98.44 143 PHE B O 1
ATOM 3537 N N . LEU B 1 144 ? 6.012 17.953 1.075 1 97.94 144 LEU B N 1
ATOM 3538 C CA . LEU B 1 144 ? 6.391 18.469 -0.235 1 97.94 144 LEU B CA 1
ATOM 3539 C C . LEU B 1 144 ? 6.926 19.891 -0.124 1 97.94 144 LEU B C 1
ATOM 3541 O O . LEU B 1 144 ? 7.895 20.25 -0.797 1 97.94 144 LEU B O 1
ATOM 3545 N N . MET B 1 145 ? 6.32 20.672 0.753 1 97.75 145 MET B N 1
ATOM 3546 C CA . MET B 1 145 ? 6.781 22.047 0.997 1 97.75 145 MET B CA 1
ATOM 3547 C C . MET B 1 145 ? 8.203 22.047 1.539 1 97.75 145 MET B C 1
ATOM 3549 O O . MET B 1 145 ? 9.062 22.781 1.037 1 97.75 145 MET B O 1
ATOM 3553 N N . LEU B 1 146 ? 8.445 21.25 2.477 1 98.19 146 LEU B N 1
ATOM 3554 C CA . LEU B 1 146 ? 9.766 21.203 3.086 1 98.19 146 LEU B CA 1
ATOM 3555 C C . LEU B 1 146 ? 10.773 20.531 2.16 1 98.19 146 LEU B C 1
ATOM 3557 O O . LEU B 1 146 ? 11.922 20.969 2.055 1 98.19 146 LEU B O 1
ATOM 3561 N N . TYR B 1 147 ? 10.336 19.484 1.486 1 97.81 147 TYR B N 1
ATOM 3562 C CA . TYR B 1 147 ? 11.195 18.734 0.58 1 97.81 147 TYR B CA 1
ATOM 3563 C C . TYR B 1 147 ? 11.742 19.625 -0.526 1 97.81 147 TYR B C 1
ATOM 3565 O O . TYR B 1 147 ? 12.93 19.578 -0.85 1 97.81 147 TYR B O 1
ATOM 3573 N N . MET B 1 148 ? 10.945 20.453 -1.052 1 97.06 148 MET B N 1
ATOM 3574 C CA . MET B 1 148 ? 11.352 21.234 -2.213 1 97.06 148 MET B CA 1
ATOM 3575 C C . MET B 1 148 ? 12.148 22.469 -1.786 1 97.06 148 MET B C 1
ATOM 3577 O O . MET B 1 148 ? 12.805 23.109 -2.611 1 97.06 148 MET B O 1
ATOM 3581 N N . ASN B 1 149 ? 12.031 22.828 -0.488 1 97.69 149 ASN B N 1
ATOM 3582 C CA . ASN B 1 149 ? 12.664 24.078 -0.065 1 97.69 149 ASN B CA 1
ATOM 3583 C C . ASN B 1 149 ? 13.883 23.812 0.82 1 97.69 149 ASN B C 1
ATOM 3585 O O . ASN B 1 149 ? 14.719 24.688 1.01 1 97.69 149 ASN B O 1
ATOM 3589 N N . MET B 1 150 ? 14.023 22.656 1.355 1 96.69 150 MET B N 1
ATOM 3590 C CA . MET B 1 150 ? 15.18 22.297 2.162 1 96.69 150 MET B CA 1
ATOM 3591 C C . MET B 1 150 ? 16.281 21.688 1.295 1 96.69 150 MET B C 1
ATOM 3593 O O . MET B 1 150 ? 16.047 21.328 0.138 1 96.69 150 MET B O 1
ATOM 3597 N N . PRO B 1 151 ? 17.547 21.578 1.835 1 95.94 151 PRO B N 1
ATOM 3598 C CA . PRO B 1 151 ? 18.625 20.984 1.036 1 95.94 151 PRO B CA 1
ATOM 3599 C C . PRO B 1 151 ? 18.297 19.578 0.546 1 95.94 151 PRO B C 1
ATOM 3601 O O . PRO B 1 151 ? 17.688 18.797 1.273 1 95.94 151 PRO B O 1
ATOM 3604 N N . SER B 1 152 ? 18.734 19.344 -0.646 1 93.88 152 SER B N 1
ATOM 3605 C CA . SER B 1 152 ? 18.484 18.047 -1.254 1 93.88 152 SER B CA 1
ATOM 3606 C C . SER B 1 152 ? 19 16.922 -0.369 1 93.88 152 SER B C 1
ATOM 3608 O O . SER B 1 152 ? 20.109 17 0.189 1 93.88 152 SER B O 1
ATOM 3610 N N . GLY B 1 153 ? 18.172 15.961 -0.233 1 94.88 153 GLY B N 1
ATOM 3611 C CA . GLY B 1 153 ? 18.594 14.789 0.512 1 94.88 153 GLY B CA 1
ATOM 3612 C C . GLY B 1 153 ? 18.25 14.859 1.988 1 94.88 153 GLY B C 1
ATOM 3613 O O . GLY B 1 153 ? 18.562 13.938 2.746 1 94.88 153 GLY B O 1
ATOM 3614 N N . THR B 1 154 ? 17.609 15.938 2.379 1 96.38 154 THR B N 1
ATOM 3615 C CA . THR B 1 154 ? 17.312 16.109 3.795 1 96.38 154 THR B CA 1
ATOM 3616 C C . THR B 1 154 ? 16.422 14.969 4.297 1 96.38 154 THR B C 1
ATOM 3618 O O . THR B 1 154 ? 16.734 14.352 5.32 1 96.38 154 THR B O 1
ATOM 3621 N N . PHE B 1 155 ? 15.43 14.648 3.568 1 97.38 155 PHE B N 1
ATOM 3622 C CA . PHE B 1 155 ? 14.484 13.633 4.02 1 97.38 155 PHE B CA 1
ATOM 3623 C C . PHE B 1 155 ? 14.75 12.305 3.33 1 97.38 155 PHE B C 1
ATOM 3625 O O . PHE B 1 155 ? 14.828 11.266 3.986 1 97.38 155 PHE B O 1
ATOM 3632 N N . LEU B 1 156 ? 14.859 12.336 2.068 1 96.94 156 LEU B N 1
ATOM 3633 C CA . LEU B 1 156 ? 15.016 11.117 1.279 1 96.94 156 LEU B CA 1
ATOM 3634 C C . LEU B 1 156 ? 15.711 11.422 -0.044 1 96.94 156 LEU B C 1
ATOM 3636 O O . LEU B 1 156 ? 15.789 12.578 -0.463 1 96.94 156 LEU B O 1
ATOM 3640 N N . THR B 1 157 ? 16.281 10.438 -0.628 1 95.19 157 THR B N 1
ATOM 3641 C CA . THR B 1 157 ? 16.859 10.484 -1.963 1 95.19 157 THR B CA 1
ATOM 3642 C C . THR B 1 157 ? 16.375 9.312 -2.811 1 95.19 157 THR B C 1
ATOM 3644 O O . THR B 1 157 ? 16.266 8.188 -2.32 1 95.19 157 THR B O 1
ATOM 3647 N N . LEU B 1 158 ? 15.953 9.562 -3.965 1 95.88 158 LEU B N 1
ATOM 3648 C CA . LEU B 1 158 ? 15.578 8.562 -4.957 1 95.88 158 LEU B CA 1
ATOM 3649 C C . LEU B 1 158 ? 16.422 8.703 -6.219 1 95.88 158 LEU B C 1
ATOM 3651 O O . LEU B 1 158 ? 16.438 9.766 -6.844 1 95.88 158 LEU B O 1
ATOM 3655 N N . ALA B 1 159 ? 17.141 7.723 -6.492 1 94.81 159 ALA B N 1
ATOM 3656 C CA . ALA B 1 159 ? 17.953 7.68 -7.711 1 94.81 159 ALA B CA 1
ATOM 3657 C C . ALA B 1 159 ? 17.547 6.508 -8.602 1 94.81 159 ALA B C 1
ATOM 3659 O O . ALA B 1 159 ? 17.438 5.375 -8.133 1 94.81 159 ALA B O 1
ATOM 3660 N N . VAL B 1 160 ? 17.234 6.836 -9.789 1 94.31 160 VAL B N 1
ATOM 3661 C CA . VAL B 1 160 ? 16.844 5.812 -10.75 1 94.31 160 VAL B CA 1
ATOM 3662 C C . VAL B 1 160 ? 17.781 5.844 -11.953 1 94.31 160 VAL B C 1
ATOM 3664 O O . VAL B 1 160 ? 18.016 6.898 -12.547 1 94.31 160 VAL B O 1
ATOM 3667 N N . ASP B 1 161 ? 18.375 4.801 -12.273 1 92.38 161 ASP B N 1
ATOM 3668 C CA . ASP B 1 161 ? 19.141 4.633 -13.5 1 92.38 161 ASP B CA 1
ATOM 3669 C C . ASP B 1 161 ? 18.75 3.357 -14.234 1 92.38 161 ASP B C 1
ATOM 3671 O O . ASP B 1 161 ? 17.75 2.713 -13.883 1 92.38 161 ASP B O 1
ATOM 3675 N N . TRP B 1 162 ? 19.344 3.09 -15.242 1 91.06 162 TRP B N 1
ATOM 3676 C CA . TRP B 1 162 ? 18.953 1.959 -16.078 1 91.06 162 TRP B CA 1
ATOM 3677 C C . TRP B 1 162 ? 19.203 0.639 -15.359 1 91.06 162 TRP B C 1
ATOM 3679 O O . TRP B 1 162 ? 18.625 -0.389 -15.719 1 91.06 162 TRP B O 1
ATOM 3689 N N . HIS B 1 163 ? 19.969 0.703 -14.328 1 92.88 163 HIS B N 1
ATOM 3690 C CA . HIS B 1 163 ? 20.375 -0.542 -13.695 1 92.88 163 HIS B CA 1
ATOM 3691 C C . HIS B 1 163 ? 19.641 -0.752 -12.375 1 92.88 163 HIS B C 1
ATOM 3693 O O . HIS B 1 163 ? 19.375 -1.891 -11.984 1 92.88 163 HIS B O 1
ATOM 3699 N N . SER B 1 164 ? 19.422 0.391 -11.664 1 95.81 164 SER B N 1
ATOM 3700 C CA . SER B 1 164 ? 18.859 0.209 -10.328 1 95.81 164 SER B CA 1
ATOM 3701 C C . SER B 1 164 ? 18.016 1.407 -9.914 1 95.81 164 SER B C 1
ATOM 3703 O O . SER B 1 164 ? 18.109 2.48 -10.516 1 95.81 164 SER B O 1
ATOM 3705 N N . ILE B 1 165 ? 17.141 1.18 -8.984 1 96.56 165 ILE B N 1
ATOM 3706 C CA . ILE B 1 165 ? 16.422 2.199 -8.234 1 96.56 165 ILE B CA 1
ATOM 3707 C C . ILE B 1 165 ? 16.938 2.248 -6.797 1 96.56 165 ILE B C 1
ATOM 3709 O O . ILE B 1 165 ? 16.938 1.237 -6.094 1 96.56 165 ILE B O 1
ATOM 3713 N N . GLN B 1 166 ? 17.438 3.355 -6.434 1 96.44 166 GLN B N 1
ATOM 3714 C CA . GLN B 1 166 ? 17.984 3.529 -5.094 1 96.44 166 GLN B CA 1
ATOM 3715 C C . GLN B 1 166 ? 17.156 4.527 -4.285 1 96.44 166 GLN B C 1
ATOM 3717 O O . GLN B 1 166 ? 16.922 5.652 -4.734 1 96.44 166 GLN B O 1
ATOM 3722 N N . PHE B 1 167 ? 16.766 4.125 -3.152 1 96.69 167 PHE B N 1
ATOM 3723 C CA . PHE B 1 167 ? 15.977 4.941 -2.236 1 96.69 167 PHE B CA 1
ATOM 3724 C C . PHE B 1 167 ? 16.641 5.023 -0.87 1 96.69 167 PHE B C 1
ATOM 3726 O O . PHE B 1 167 ? 16.984 3.994 -0.278 1 96.69 167 PHE B O 1
ATOM 3733 N N . VAL B 1 168 ? 16.875 6.188 -0.411 1 96.44 168 VAL B N 1
ATOM 3734 C CA . VAL B 1 168 ? 17.453 6.41 0.912 1 96.44 168 VAL B CA 1
ATOM 3735 C C . VAL B 1 168 ? 16.516 7.305 1.734 1 96.44 168 VAL B C 1
ATOM 3737 O O . VAL B 1 168 ? 16.156 8.406 1.302 1 96.44 168 VAL B O 1
ATOM 3740 N N . LEU B 1 169 ? 16.109 6.875 2.873 1 97.44 169 LEU B N 1
ATOM 3741 C CA . LEU B 1 169 ? 15.289 7.641 3.809 1 97.44 169 LEU B CA 1
ATOM 3742 C C . LEU B 1 169 ? 16.078 7.98 5.066 1 97.44 169 LEU B C 1
ATOM 3744 O O . LEU B 1 169 ? 16.562 7.086 5.762 1 97.44 169 LEU B O 1
ATOM 3748 N N . ASN B 1 170 ? 16.219 9.25 5.301 1 97.81 170 ASN B N 1
ATOM 3749 C CA . ASN B 1 170 ? 16.875 9.672 6.531 1 97.81 170 ASN B CA 1
ATOM 3750 C C . ASN B 1 170 ? 15.922 9.672 7.715 1 97.81 170 ASN B C 1
ATOM 3752 O O . ASN B 1 170 ? 14.898 10.359 7.695 1 97.81 170 ASN B O 1
ATOM 3756 N N . ILE B 1 171 ? 16.266 8.992 8.727 1 96.62 171 ILE B N 1
ATOM 3757 C CA . ILE B 1 171 ? 15.352 8.641 9.82 1 96.62 171 ILE B CA 1
ATOM 3758 C C . ILE B 1 171 ? 15.062 9.875 10.664 1 96.62 171 ILE B C 1
ATOM 3760 O O . ILE B 1 171 ? 13.898 10.18 10.953 1 96.62 171 ILE B O 1
ATOM 3764 N N . VAL B 1 172 ? 16.016 10.594 11.078 1 96.56 172 VAL B N 1
ATOM 3765 C CA . VAL B 1 172 ? 15.852 11.711 12.008 1 96.56 172 VAL B CA 1
ATOM 3766 C C . VAL B 1 172 ? 15 12.797 11.359 1 96.56 172 VAL B C 1
ATOM 3768 O O . VAL B 1 172 ? 14 13.234 11.938 1 96.56 172 VAL B O 1
ATOM 3771 N N . PRO B 1 173 ? 15.328 13.195 10.125 1 97.38 173 PRO B N 1
ATOM 3772 C CA . PRO B 1 173 ? 14.469 14.195 9.477 1 97.38 173 PRO B CA 1
ATOM 3773 C C . PRO B 1 173 ? 13.047 13.703 9.258 1 97.38 173 PRO B C 1
ATOM 3775 O O . PRO B 1 173 ? 12.086 14.461 9.43 1 97.38 173 PRO B O 1
ATOM 3778 N N . ALA B 1 174 ? 12.922 12.477 8.898 1 97.75 174 ALA B N 1
ATOM 3779 C CA . ALA B 1 174 ? 11.594 11.906 8.688 1 97.75 174 ALA B CA 1
ATOM 3780 C C . ALA B 1 174 ? 10.797 11.875 9.984 1 97.75 174 ALA B C 1
ATOM 3782 O O . ALA B 1 174 ? 9.609 12.211 10 1 97.75 174 ALA B O 1
ATOM 3783 N N . PHE B 1 175 ? 11.398 11.484 10.992 1 97.19 175 PHE B N 1
ATOM 3784 C CA . PHE B 1 175 ? 10.758 11.438 12.297 1 97.19 175 PHE B CA 1
ATOM 3785 C C . PHE B 1 175 ? 10.375 12.836 12.766 1 97.19 175 PHE B C 1
ATOM 3787 O O . PHE B 1 175 ? 9.289 13.039 13.32 1 97.19 175 PHE B O 1
ATOM 3794 N N . SER B 1 176 ? 11.211 13.766 12.578 1 97.88 176 SER B N 1
ATOM 3795 C CA . SER B 1 176 ? 10.93 15.156 12.914 1 97.88 176 SER B CA 1
ATOM 3796 C C . SER B 1 176 ? 9.719 15.68 12.148 1 97.88 176 SER B C 1
ATOM 3798 O O . SER B 1 176 ? 8.883 16.391 12.703 1 97.88 176 SER B O 1
ATOM 3800 N N . LEU B 1 177 ? 9.664 15.297 10.914 1 98.44 177 LEU B N 1
ATOM 3801 C CA . LEU B 1 177 ? 8.531 15.703 10.086 1 98.44 177 LEU B CA 1
ATOM 3802 C C . LEU B 1 177 ? 7.23 15.117 10.625 1 98.44 177 LEU B C 1
ATOM 3804 O O . LEU B 1 177 ? 6.211 15.805 10.68 1 98.44 177 LEU B O 1
ATOM 3808 N N . LEU B 1 178 ? 7.289 13.891 11 1 98.19 178 LEU B N 1
ATOM 3809 C CA . LEU B 1 178 ? 6.105 13.227 11.531 1 98.19 178 LEU B CA 1
ATOM 3810 C C . LEU B 1 178 ? 5.625 13.906 12.812 1 98.19 178 LEU B C 1
ATOM 3812 O O . LEU B 1 178 ? 4.426 14.102 13.008 1 98.19 178 LEU B O 1
ATOM 3816 N N . LEU B 1 179 ? 6.547 14.25 13.633 1 98.25 179 LEU B N 1
ATOM 3817 C CA . LEU B 1 179 ? 6.191 14.938 14.875 1 98.25 179 LEU B CA 1
ATOM 3818 C C . LEU B 1 179 ? 5.621 16.328 14.586 1 98.25 179 LEU B C 1
ATOM 3820 O O . LEU B 1 179 ? 4.602 16.719 15.156 1 98.25 179 LEU B O 1
ATOM 3824 N N . LEU B 1 180 ? 6.254 17 13.68 1 98.06 180 LEU B N 1
ATOM 3825 C CA . LEU B 1 180 ? 5.832 18.344 13.305 1 98.06 180 LEU B CA 1
ATOM 3826 C C . LEU B 1 180 ? 4.414 18.328 12.75 1 98.06 180 LEU B C 1
ATOM 3828 O O . LEU B 1 180 ? 3.631 19.25 13.016 1 98.06 180 LEU B O 1
ATOM 3832 N N . THR B 1 181 ? 4.074 17.25 12.016 1 98.56 181 THR B N 1
ATOM 3833 C CA . THR B 1 181 ? 2.84 17.25 11.242 1 98.56 181 THR B CA 1
ATOM 3834 C C . THR B 1 181 ? 1.767 16.406 11.93 1 98.56 181 THR B C 1
ATOM 3836 O O . THR B 1 181 ? 0.683 16.219 11.375 1 98.56 181 THR B O 1
ATOM 3839 N N . ALA B 1 182 ? 2.045 15.93 13.102 1 98.56 182 ALA B N 1
ATOM 3840 C CA . ALA B 1 182 ? 1.069 15.109 13.82 1 98.56 182 ALA B CA 1
ATOM 3841 C C . ALA B 1 182 ? -0.233 15.875 14.039 1 98.56 182 ALA B C 1
ATOM 3843 O O . ALA B 1 182 ? -1.32 15.305 13.945 1 98.56 182 ALA B O 1
ATOM 3844 N N . GLY B 1 183 ? -0.144 17.156 14.359 1 98.12 183 GLY B N 1
ATOM 3845 C CA . GLY B 1 183 ? -1.312 17.984 14.562 1 98.12 183 GLY B CA 1
ATOM 3846 C C . GLY B 1 183 ? -2.258 18 13.383 1 98.12 183 GLY B C 1
ATOM 3847 O O . GLY B 1 183 ? -3.387 17.516 13.477 1 98.12 183 GLY B O 1
ATOM 3848 N N . PRO B 1 184 ? -1.766 18.484 12.297 1 98.25 184 PRO B N 1
ATOM 3849 C CA . PRO B 1 184 ? -2.643 18.516 11.125 1 98.25 184 PRO B CA 1
ATOM 3850 C C . PRO B 1 184 ? -3.08 17.125 10.672 1 98.25 184 PRO B C 1
ATOM 3852 O O . PRO B 1 184 ? -4.195 16.953 10.172 1 98.25 184 PRO B O 1
ATOM 3855 N N . ILE B 1 185 ? -2.252 16.078 10.812 1 98.31 185 ILE B N 1
ATOM 3856 C CA . ILE B 1 185 ? -2.635 14.711 10.453 1 98.31 185 ILE B CA 1
ATOM 3857 C C . ILE B 1 185 ? -3.84 14.273 11.289 1 98.31 185 ILE B C 1
ATOM 3859 O O . ILE B 1 185 ? -4.887 13.922 10.742 1 98.31 185 ILE B O 1
ATOM 3863 N N . CYS B 1 186 ? -3.717 14.367 12.555 1 98.31 186 CYS B N 1
ATOM 3864 C CA . CYS B 1 186 ? -4.73 13.867 13.477 1 98.31 186 CYS B CA 1
ATOM 3865 C C . CYS B 1 186 ? -5.984 14.734 13.43 1 98.31 186 CYS B C 1
ATOM 3867 O O . CYS B 1 186 ? -7.102 14.211 13.438 1 98.31 186 CYS B O 1
ATOM 3869 N N . ALA B 1 187 ? -5.82 16.031 13.422 1 97.62 187 ALA B N 1
ATOM 3870 C CA . ALA B 1 187 ? -6.969 16.922 13.43 1 97.62 187 ALA B CA 1
ATOM 3871 C C . ALA B 1 187 ? -7.785 16.797 12.148 1 97.62 187 ALA B C 1
ATOM 3873 O O . ALA B 1 187 ? -9.016 16.875 12.18 1 97.62 187 ALA B O 1
ATOM 3874 N N . THR B 1 188 ? -7.109 16.594 11.016 1 95.88 188 THR B N 1
ATOM 3875 C CA . THR B 1 188 ? -7.828 16.375 9.766 1 95.88 188 THR B CA 1
ATOM 3876 C C . THR B 1 188 ? -8.586 15.047 9.812 1 95.88 188 THR B C 1
ATOM 3878 O O . THR B 1 188 ? -9.766 14.984 9.453 1 95.88 188 THR B O 1
ATOM 3881 N N . ALA B 1 189 ? -7.898 14.039 10.234 1 95.88 189 ALA B N 1
ATOM 3882 C CA . ALA B 1 189 ? -8.547 12.742 10.383 1 95.88 189 ALA B CA 1
ATOM 3883 C C . ALA B 1 189 ? -9.773 12.844 11.281 1 95.88 189 ALA B C 1
ATOM 3885 O O . ALA B 1 189 ? -10.797 12.195 11.023 1 95.88 189 ALA B O 1
ATOM 3886 N N . ASN B 1 190 ? -9.719 13.641 12.266 1 96.75 190 ASN B N 1
ATOM 3887 C CA . ASN B 1 190 ? -10.805 13.773 13.234 1 96.75 190 ASN B CA 1
ATOM 3888 C C . ASN B 1 190 ? -12 14.5 12.633 1 96.75 190 ASN B C 1
ATOM 3890 O O . ASN B 1 190 ? -13.141 14.25 13.039 1 96.75 190 ASN B O 1
ATOM 3894 N N . ILE B 1 191 ? -11.727 15.43 11.781 1 93.62 191 ILE B N 1
ATOM 3895 C CA . ILE B 1 191 ? -12.852 16.047 11.094 1 93.62 191 ILE B CA 1
ATOM 3896 C C . ILE B 1 191 ? -13.656 14.984 10.352 1 93.62 191 ILE B C 1
ATOM 3898 O O . ILE B 1 191 ? -14.883 14.938 10.453 1 93.62 191 ILE B O 1
ATOM 3902 N N . MET B 1 192 ? -12.961 14.172 9.688 1 91.19 192 MET B N 1
ATOM 3903 C CA . MET B 1 192 ? -13.633 13.102 8.953 1 91.19 192 MET B CA 1
ATOM 3904 C C . MET B 1 192 ? -14.305 12.117 9.906 1 91.19 192 MET B C 1
ATOM 3906 O O . MET B 1 192 ? -15.422 11.672 9.656 1 91.19 192 MET B O 1
ATOM 3910 N N . LEU B 1 193 ? -13.625 11.789 10.906 1 94.5 193 LEU B N 1
ATOM 3911 C CA . LEU B 1 193 ? -14.18 10.859 11.883 1 94.5 193 LEU B CA 1
ATOM 3912 C C . LEU B 1 193 ? -15.461 11.422 12.5 1 94.5 193 LEU B C 1
ATOM 3914 O O . LEU B 1 193 ? -16.453 10.695 12.656 1 94.5 193 LEU B O 1
ATOM 3918 N N . ALA B 1 194 ? -15.445 12.656 12.867 1 94.69 194 ALA B N 1
ATOM 3919 C CA . ALA B 1 194 ? -16.625 13.32 13.414 1 94.69 194 ALA B CA 1
ATOM 3920 C C . ALA B 1 194 ? -17.781 13.273 12.422 1 94.69 194 ALA B C 1
ATOM 3922 O O . ALA B 1 194 ? -18.922 12.992 12.805 1 94.69 194 ALA B O 1
ATOM 3923 N N . ASN B 1 195 ? -17.438 13.578 11.211 1 89.81 195 ASN B N 1
ATOM 3924 C CA . ASN B 1 195 ? -18.438 13.516 10.148 1 89.81 195 ASN B CA 1
ATOM 3925 C C . ASN B 1 195 ? -19.078 12.133 10.055 1 89.81 195 ASN B C 1
ATOM 3927 O O . ASN B 1 195 ? -20.297 12.008 10 1 89.81 195 ASN B O 1
ATOM 3931 N N . ASN B 1 196 ? -18.266 11.156 10.102 1 89.88 196 ASN B N 1
ATOM 3932 C CA . ASN B 1 196 ? -18.719 9.781 9.953 1 89.88 196 ASN B CA 1
ATOM 3933 C C . ASN B 1 196 ? -19.469 9.297 11.188 1 89.88 196 ASN B C 1
ATOM 3935 O O . ASN B 1 196 ? -20.406 8.5 11.086 1 89.88 196 ASN B O 1
ATOM 3939 N N . ILE B 1 197 ? -19.047 9.734 12.328 1 93.75 197 ILE B N 1
ATOM 3940 C CA . ILE B 1 197 ? -19.75 9.391 13.562 1 93.75 197 ILE B CA 1
ATOM 3941 C C . ILE B 1 197 ? -21.156 9.969 13.523 1 93.75 197 ILE B C 1
ATOM 3943 O O . ILE B 1 197 ? -22.125 9.266 13.828 1 93.75 197 ILE B O 1
ATOM 3947 N N . CYS B 1 198 ? -21.312 11.164 13.117 1 92.69 198 CYS B N 1
ATOM 3948 C CA . CYS B 1 198 ? -22.609 11.836 13.055 1 92.69 198 CYS B CA 1
ATOM 3949 C C . CYS B 1 198 ? -23.516 11.164 12.031 1 92.69 198 CYS B C 1
ATOM 3951 O O . CYS B 1 198 ? -24.734 11.094 12.227 1 92.69 198 CYS B O 1
ATOM 3953 N N . ASP B 1 199 ? -22.922 10.641 10.984 1 88.44 199 ASP B N 1
ATOM 3954 C CA . ASP B 1 199 ? -23.688 10.133 9.859 1 88.44 199 ASP B CA 1
ATOM 3955 C C . ASP B 1 199 ? -23.781 8.609 9.898 1 88.44 199 ASP B C 1
ATOM 3957 O O . ASP B 1 199 ? -24.188 7.977 8.922 1 88.44 199 ASP B O 1
ATOM 3961 N N . LEU B 1 200 ? -23.391 8.047 10.969 1 90.44 200 LEU B N 1
ATOM 3962 C CA . LEU B 1 200 ? -23.219 6.598 11.039 1 90.44 200 LEU B CA 1
ATOM 3963 C C . LEU B 1 200 ? -24.484 5.879 10.594 1 90.44 200 LEU B C 1
ATOM 3965 O O . LEU B 1 200 ? -24.438 5.012 9.719 1 90.44 200 LEU B O 1
ATOM 3969 N N . GLU B 1 201 ? -25.672 6.207 11.109 1 89.19 201 GLU B N 1
ATOM 3970 C CA . GLU B 1 201 ? -26.938 5.543 10.789 1 89.19 201 GLU B CA 1
ATOM 3971 C C . GLU B 1 201 ? -27.297 5.723 9.32 1 89.19 201 GLU B C 1
ATOM 3973 O O . GLU B 1 201 ? -27.672 4.758 8.641 1 89.19 201 GLU B O 1
ATOM 3978 N N . LYS B 1 202 ? -27.156 6.918 8.883 1 84.12 202 LYS B N 1
ATOM 3979 C CA . LYS B 1 202 ? -27.422 7.211 7.48 1 84.12 202 LYS B CA 1
ATOM 3980 C C . LYS B 1 202 ? -26.484 6.441 6.566 1 84.12 202 LYS B C 1
ATOM 3982 O O . LYS B 1 202 ? -26.891 5.945 5.516 1 84.12 202 LYS B O 1
ATOM 3987 N N . ASP B 1 203 ? -25.25 6.363 6.91 1 81.62 203 ASP B N 1
ATOM 3988 C CA . ASP B 1 203 ? -24.219 5.691 6.125 1 81.62 203 ASP B CA 1
ATOM 3989 C C . ASP B 1 203 ? -24.516 4.203 5.984 1 81.62 203 ASP B C 1
ATOM 3991 O O . ASP B 1 203 ? -24.391 3.639 4.895 1 81.62 203 ASP B O 1
ATOM 3995 N N . ILE B 1 204 ? -24.922 3.592 6.996 1 81 204 ILE B N 1
ATOM 3996 C CA . ILE B 1 204 ? -25.234 2.164 6.996 1 81 204 ILE B CA 1
ATOM 3997 C C . ILE B 1 204 ? -26.375 1.88 6.02 1 81 204 ILE B C 1
ATOM 3999 O O . ILE B 1 204 ? -26.328 0.895 5.281 1 81 204 ILE B O 1
ATOM 4003 N N . THR B 1 205 ? -27.344 2.727 5.988 1 81.06 205 THR B N 1
ATOM 4004 C CA . THR B 1 205 ? -28.516 2.531 5.152 1 81.06 205 THR B CA 1
ATOM 4005 C C . THR B 1 205 ? -28.141 2.553 3.674 1 81.06 205 THR B C 1
ATOM 4007 O O . THR B 1 205 ? -28.828 1.946 2.848 1 81.06 205 THR B O 1
ATOM 4010 N N . VAL B 1 206 ? -27.062 3.201 3.426 1 73.75 206 VAL B N 1
ATOM 4011 C CA . VAL B 1 206 ? -26.703 3.326 2.016 1 73.75 206 VAL B CA 1
ATOM 4012 C C . VAL B 1 206 ? -25.484 2.463 1.711 1 73.75 206 VAL B C 1
ATOM 4014 O O . VAL B 1 206 ? -24.828 2.648 0.684 1 73.75 206 VAL B O 1
ATOM 4017 N N . GLY B 1 207 ? -25.062 1.644 2.613 1 71 207 GLY B N 1
ATOM 4018 C CA . GLY B 1 207 ? -24 0.674 2.381 1 71 207 GLY B CA 1
ATOM 4019 C C . GLY B 1 207 ? -22.609 1.26 2.541 1 71 207 GLY B C 1
ATOM 4020 O O . GLY B 1 207 ? -21.656 0.792 1.914 1 71 207 GLY B O 1
ATOM 4021 N N . ARG B 1 208 ? -22.578 2.342 3.217 1 75.31 208 ARG B N 1
ATOM 4022 C CA . ARG B 1 208 ? -21.297 2.963 3.549 1 75.31 208 ARG B CA 1
ATOM 4023 C C . ARG B 1 208 ? -20.812 2.504 4.918 1 75.31 208 ARG B C 1
ATOM 4025 O O . ARG B 1 208 ? -21.469 2.74 5.93 1 75.31 208 ARG B O 1
ATOM 4032 N N . TYR B 1 209 ? -19.641 1.875 4.879 1 80.06 209 TYR B N 1
ATOM 4033 C CA . TYR B 1 209 ? -19.109 1.335 6.125 1 80.06 209 TYR B CA 1
ATOM 4034 C C . TYR B 1 209 ? -17.781 2.006 6.488 1 80.06 209 TYR B C 1
ATOM 4036 O O . TYR B 1 209 ? -16.703 1.492 6.164 1 80.06 209 TYR B O 1
ATOM 4044 N N . THR B 1 210 ? -17.969 3.008 7.242 1 85.62 210 THR B N 1
ATOM 4045 C CA . THR B 1 210 ? -16.812 3.807 7.641 1 85.62 210 THR B CA 1
ATOM 4046 C C . THR B 1 210 ? -16.266 3.328 8.977 1 85.62 210 THR B C 1
ATOM 4048 O O . THR B 1 210 ? -16.688 2.295 9.5 1 85.62 210 THR B O 1
ATOM 4051 N N . LEU B 1 211 ? -15.305 3.963 9.523 1 86.31 211 LEU B N 1
ATOM 4052 C CA . LEU B 1 211 ? -14.57 3.535 10.711 1 86.31 211 LEU B CA 1
ATOM 4053 C C . LEU B 1 211 ? -15.5 3.396 11.906 1 86.31 211 LEU B C 1
ATOM 4055 O O . LEU B 1 211 ? -15.406 2.43 12.672 1 86.31 211 LEU B O 1
ATOM 4059 N N . PRO B 1 212 ? -16.406 4.348 12.094 1 90.06 212 PRO B N 1
ATOM 4060 C CA . PRO B 1 212 ? -17.297 4.223 13.25 1 90.06 212 PRO B CA 1
ATOM 4061 C C . PRO B 1 212 ? -18.141 2.951 13.211 1 90.06 212 PRO B C 1
ATOM 4063 O O . PRO B 1 212 ? -18.531 2.434 14.258 1 90.06 212 PRO B O 1
ATOM 4066 N N . TYR B 1 213 ? -18.453 2.518 12.047 1 86.69 213 TYR B N 1
ATOM 4067 C CA . TYR B 1 213 ? -19.188 1.268 11.914 1 86.69 213 TYR B CA 1
ATOM 4068 C C . TYR B 1 213 ? -18.438 0.117 12.578 1 86.69 213 TYR B C 1
ATOM 4070 O O . TYR B 1 213 ? -19.047 -0.726 13.242 1 86.69 213 TYR B O 1
ATOM 4078 N N . PHE B 1 214 ? -17.203 0.112 12.445 1 82.69 214 PHE B N 1
ATOM 4079 C CA . PHE B 1 214 ? -16.391 -0.995 12.938 1 82.69 214 PHE B CA 1
ATOM 4080 C C . PHE B 1 214 ? -16 -0.78 14.398 1 82.69 214 PHE B C 1
ATOM 4082 O O . PHE B 1 214 ? -15.836 -1.742 15.148 1 82.69 214 PHE B O 1
ATOM 4089 N N . PHE B 1 215 ? -15.836 0.416 14.75 1 89.31 215 PHE B N 1
ATOM 4090 C CA . PHE B 1 215 ? -15.367 0.728 16.094 1 89.31 215 PHE B CA 1
ATOM 4091 C C . PHE B 1 215 ? -16.531 0.847 17.062 1 89.31 215 PHE B C 1
ATOM 4093 O O . PHE B 1 215 ? -16.359 0.768 18.281 1 89.31 215 PHE B O 1
ATOM 4100 N N . GLY B 1 216 ? -17.75 1.094 16.562 1 88.25 216 GLY B N 1
ATOM 4101 C CA . GLY B 1 216 ? -18.906 1.299 17.422 1 88.25 216 GLY B CA 1
ATOM 4102 C C . GLY B 1 216 ? -18.734 2.447 18.391 1 88.25 216 GLY B C 1
ATOM 4103 O O . GLY B 1 216 ? -18.359 3.555 18 1 88.25 216 GLY B O 1
ATOM 4104 N N . LYS B 1 217 ? -18.906 2.135 19.672 1 86.5 217 LYS B N 1
ATOM 4105 C CA . LYS B 1 217 ? -18.859 3.152 20.719 1 86.5 217 LYS B CA 1
ATOM 4106 C C . LYS B 1 217 ? -17.422 3.623 20.938 1 86.5 217 LYS B C 1
ATOM 4108 O O . LYS B 1 217 ? -17.203 4.719 21.469 1 86.5 217 LYS B O 1
ATOM 4113 N N . ASN B 1 218 ? -16.547 2.807 20.484 1 93.81 218 ASN B N 1
ATOM 4114 C CA . ASN B 1 218 ? -15.141 3.152 20.672 1 93.81 218 ASN B CA 1
ATOM 4115 C C . ASN B 1 218 ? -14.703 4.258 19.703 1 93.81 218 ASN B C 1
ATOM 4117 O O . ASN B 1 218 ? -13.617 4.828 19.859 1 93.81 218 ASN B O 1
ATOM 4121 N N . ALA B 1 219 ? -15.5 4.582 18.781 1 94.69 219 ALA B N 1
ATOM 4122 C CA . ALA B 1 219 ? -15.18 5.645 17.828 1 94.69 219 ALA B CA 1
ATOM 4123 C C . ALA B 1 219 ? -14.992 6.98 18.547 1 94.69 219 ALA B C 1
ATOM 4125 O O . ALA B 1 219 ? -14.125 7.773 18.172 1 94.69 219 ALA B O 1
ATOM 4126 N N . LEU B 1 220 ? -15.727 7.203 19.562 1 96.44 220 LEU B N 1
ATOM 4127 C CA . LEU B 1 220 ? -15.617 8.445 20.312 1 96.44 220 LEU B CA 1
ATOM 4128 C C . LEU B 1 220 ? -14.305 8.5 21.078 1 96.44 220 LEU B C 1
ATOM 4130 O O . LEU B 1 220 ? -13.734 9.578 21.266 1 96.44 220 LEU B O 1
ATOM 4134 N N . GLY B 1 221 ? -13.883 7.371 21.531 1 96.81 221 GLY B N 1
ATOM 4135 C CA . GLY B 1 221 ? -12.578 7.305 22.172 1 96.81 221 GLY B CA 1
ATOM 4136 C C . GLY B 1 221 ? -11.438 7.605 21.219 1 96.81 221 GLY B C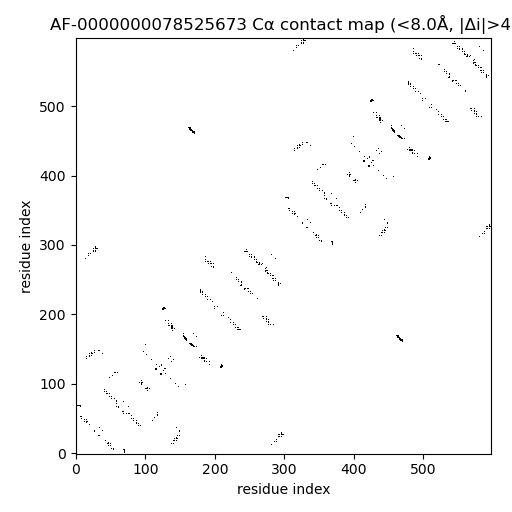 1
ATOM 4137 O O . GLY B 1 221 ? -10.484 8.297 21.594 1 96.81 221 GLY B O 1
ATOM 4138 N N . VAL B 1 222 ? -11.578 7.055 20.062 1 96.56 222 VAL B N 1
ATOM 4139 C CA . VAL B 1 222 ? -10.57 7.324 19.031 1 96.56 222 VAL B CA 1
ATOM 4140 C C . VAL B 1 222 ? -10.57 8.812 18.688 1 96.56 222 VAL B C 1
ATOM 4142 O O . VAL B 1 222 ? -9.508 9.414 18.531 1 96.56 222 VAL B O 1
ATOM 4145 N N . PHE B 1 223 ? -11.75 9.367 18.609 1 97.31 223 PHE B N 1
ATOM 4146 C CA . PHE B 1 223 ? -11.922 10.789 18.344 1 97.31 223 PHE B CA 1
ATOM 4147 C C . PHE B 1 223 ? -11.172 11.625 19.375 1 97.31 223 PHE B C 1
ATOM 4149 O O . PHE B 1 223 ? -10.375 12.492 19.016 1 97.31 223 PHE B O 1
ATOM 4156 N N . ALA B 1 224 ? -11.344 11.312 20.562 1 98 224 ALA B N 1
ATOM 4157 C CA . ALA B 1 224 ? -10.672 12.023 21.641 1 98 224 ALA B CA 1
ATOM 4158 C C . ALA B 1 224 ? -9.172 11.742 21.625 1 98 224 ALA B C 1
ATOM 4160 O O . ALA B 1 224 ? -8.359 12.664 21.75 1 98 224 ALA B O 1
ATOM 4161 N N . GLY B 1 225 ? -8.812 10.562 21.469 1 98 225 GLY B N 1
ATOM 4162 C CA . GLY B 1 225 ? -7.422 10.141 21.5 1 98 225 GLY B CA 1
ATOM 4163 C C . GLY B 1 225 ? -6.578 10.828 20.438 1 98 225 GLY B C 1
ATOM 4164 O O . GLY B 1 225 ? -5.43 11.203 20.703 1 98 225 GLY B O 1
ATOM 4165 N N . LEU B 1 226 ? -7.094 10.977 19.312 1 97.88 226 LEU B N 1
ATOM 4166 C CA . LEU B 1 226 ? -6.363 11.609 18.219 1 97.88 226 LEU B CA 1
ATOM 4167 C C . LEU B 1 226 ? -6.004 13.047 18.578 1 97.88 226 LEU B C 1
ATOM 4169 O O . LEU B 1 226 ? -4.922 13.531 18.219 1 97.88 226 LEU B O 1
ATOM 4173 N N . TYR B 1 227 ? -6.902 13.719 19.234 1 98.25 227 TYR B N 1
ATOM 4174 C CA . TYR B 1 227 ? -6.586 15.078 19.656 1 98.25 227 TYR B CA 1
ATOM 4175 C C . TYR B 1 227 ? -5.492 15.086 20.719 1 98.25 227 TYR B C 1
ATOM 4177 O O . TYR B 1 227 ? -4.559 15.891 20.656 1 98.25 227 TYR B O 1
ATOM 4185 N N . TYR B 1 228 ? -5.582 14.219 21.625 1 98.31 228 TYR B N 1
ATOM 4186 C CA . TYR B 1 228 ? -4.621 14.219 22.719 1 98.31 228 TYR B CA 1
ATOM 4187 C C . TYR B 1 228 ? -3.23 13.836 22.234 1 98.31 228 TYR B C 1
ATOM 4189 O O . TYR B 1 228 ? -2.223 14.336 22.734 1 98.31 228 TYR B O 1
ATOM 4197 N N . ILE B 1 229 ? -3.16 12.969 21.297 1 97.94 229 ILE B N 1
ATOM 4198 C CA . ILE B 1 229 ? -1.885 12.578 20.703 1 97.94 229 ILE B CA 1
ATOM 4199 C C . ILE B 1 229 ? -1.207 13.797 20.094 1 97.94 229 ILE B C 1
ATOM 4201 O O . ILE B 1 229 ? 0.022 13.898 20.094 1 97.94 229 ILE B O 1
ATOM 4205 N N . THR B 1 230 ? -1.963 14.68 19.516 1 98 230 THR B N 1
ATOM 4206 C CA . THR B 1 230 ? -1.408 15.891 18.906 1 98 230 THR B CA 1
ATOM 4207 C C . THR B 1 230 ? -0.635 16.703 19.938 1 98 230 THR B C 1
ATOM 4209 O O . THR B 1 230 ? 0.427 17.25 19.641 1 98 230 THR B O 1
ATOM 4212 N N . TYR B 1 231 ? -1.133 16.766 21.141 1 98.38 231 TYR B N 1
ATOM 4213 C CA . TYR B 1 231 ? -0.48 17.547 22.188 1 98.38 231 TYR B CA 1
ATOM 4214 C C . TYR B 1 231 ? 0.767 16.844 22.703 1 98.38 231 TYR B C 1
ATOM 4216 O O . TYR B 1 231 ? 1.783 17.484 22.969 1 98.38 231 TYR B O 1
ATOM 4224 N N . LEU B 1 232 ? 0.672 15.57 22.766 1 98.19 232 LEU B N 1
ATOM 4225 C CA . LEU B 1 232 ? 1.833 14.797 23.188 1 98.19 232 LEU B CA 1
ATOM 4226 C C . LEU B 1 232 ? 2.975 14.938 22.188 1 98.19 232 LEU B C 1
ATOM 4228 O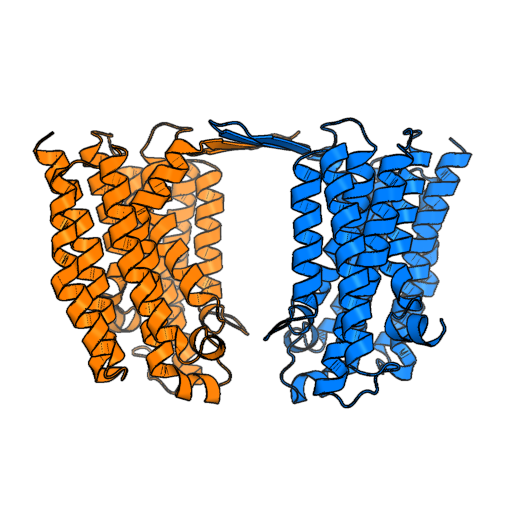 O . LEU B 1 232 ? 4.125 15.148 22.578 1 98.19 232 LEU B O 1
ATOM 4232 N N . THR B 1 233 ? 2.676 14.789 20.953 1 98.25 233 THR B N 1
ATOM 4233 C CA . THR B 1 233 ? 3.697 14.875 19.922 1 98.25 233 THR B CA 1
ATOM 4234 C C . THR B 1 233 ? 4.246 16.297 19.812 1 98.25 233 THR B C 1
ATOM 4236 O O . THR B 1 233 ? 5.426 16.484 19.5 1 98.25 233 THR B O 1
ATOM 4239 N N . TRP B 1 234 ? 3.385 17.25 20.047 1 98.25 234 TRP B N 1
ATOM 4240 C CA . TRP B 1 234 ? 3.82 18.641 20.031 1 98.25 234 TRP B CA 1
ATOM 4241 C C . TRP B 1 234 ? 4.824 18.906 21.141 1 98.25 234 TRP B C 1
ATOM 4243 O O . TRP B 1 234 ? 5.879 19.516 20.922 1 98.25 234 TRP B O 1
ATOM 4253 N N . ALA B 1 235 ? 4.559 18.422 22.344 1 98.44 235 ALA B N 1
ATOM 4254 C CA . ALA B 1 235 ? 5.484 18.531 23.469 1 98.44 235 ALA B CA 1
ATOM 4255 C C . ALA B 1 235 ? 6.797 17.812 23.172 1 98.44 235 ALA B C 1
ATOM 4257 O O . ALA B 1 235 ? 7.875 18.312 23.484 1 98.44 235 ALA B O 1
ATOM 4258 N N . ALA B 1 236 ? 6.688 16.719 22.594 1 98.31 236 ALA B N 1
ATOM 4259 C CA . ALA B 1 236 ? 7.867 15.93 22.234 1 98.31 236 ALA B CA 1
ATOM 4260 C C . ALA B 1 236 ? 8.727 16.672 21.219 1 98.31 236 ALA B C 1
ATOM 4262 O O . ALA B 1 236 ? 9.961 16.609 21.281 1 98.31 236 ALA B O 1
ATOM 4263 N N . SER B 1 237 ? 8.102 17.359 20.281 1 98.25 237 SER B N 1
ATOM 4264 C CA . SER B 1 237 ? 8.828 18.109 19.266 1 98.25 237 SER B CA 1
ATOM 4265 C C . SER B 1 237 ? 9.68 19.219 19.891 1 98.25 237 SER B C 1
ATOM 4267 O O . SER B 1 237 ? 10.789 19.484 19.438 1 98.25 237 SER B O 1
ATOM 4269 N N . VAL B 1 238 ? 9.156 19.812 20.891 1 98 238 VAL B N 1
ATOM 4270 C CA . VAL B 1 238 ? 9.914 20.844 21.594 1 98 238 VAL B CA 1
ATOM 4271 C C . VAL B 1 238 ? 11.023 20.203 22.422 1 98 238 VAL B C 1
ATOM 4273 O O . VAL B 1 238 ? 12.172 20.672 22.391 1 98 238 VAL B O 1
ATOM 4276 N N . ALA B 1 239 ? 10.719 19.125 23.094 1 98.06 239 ALA B N 1
ATOM 4277 C CA . ALA B 1 239 ? 11.688 18.438 23.938 1 98.06 239 ALA B CA 1
ATOM 4278 C C . ALA B 1 239 ? 12.875 17.922 23.109 1 98.06 239 ALA B C 1
ATOM 4280 O O . ALA B 1 239 ? 14.008 17.906 23.594 1 98.06 239 ALA B O 1
ATOM 4281 N N . LEU B 1 240 ? 12.656 17.609 21.891 1 97.5 240 LEU B N 1
ATOM 4282 C CA . LEU B 1 240 ? 13.688 17.031 21.047 1 97.5 240 LEU B CA 1
ATOM 4283 C C . LEU B 1 240 ? 14.422 18.125 20.266 1 97.5 240 LEU B C 1
ATOM 4285 O O . LEU B 1 240 ? 15.289 17.844 19.453 1 97.5 240 LEU B O 1
ATOM 4289 N N . GLY B 1 241 ? 13.984 19.375 20.422 1 96.62 241 GLY B N 1
ATOM 4290 C CA . GLY B 1 241 ? 14.68 20.5 19.828 1 96.62 241 GLY B CA 1
ATOM 4291 C C . GLY B 1 241 ? 14.242 20.781 18.406 1 96.62 241 GLY B C 1
ATOM 4292 O O . GLY B 1 241 ? 14.875 21.562 17.703 1 96.62 241 GLY B O 1
ATOM 4293 N N . ILE B 1 242 ? 13.203 20.109 18.016 1 96.88 242 ILE B N 1
ATOM 4294 C CA . ILE B 1 242 ? 12.672 20.344 16.688 1 96.88 242 ILE B CA 1
ATOM 4295 C C . ILE B 1 242 ? 12 21.703 16.609 1 96.88 242 ILE B C 1
ATOM 4297 O O . ILE B 1 242 ? 12.133 22.422 15.617 1 96.88 242 ILE B O 1
ATOM 4301 N N . LEU B 1 243 ? 11.32 22.047 17.656 1 97.81 243 LEU B N 1
ATOM 4302 C CA . LEU B 1 243 ? 10.625 23.312 17.766 1 97.81 243 LEU B CA 1
ATOM 4303 C C . LEU B 1 243 ? 11.133 24.125 18.953 1 97.81 243 LEU B C 1
ATOM 4305 O O . LEU B 1 243 ? 11.711 23.562 19.891 1 97.81 243 LEU B O 1
ATOM 4309 N N . SER B 1 244 ? 10.891 25.438 18.938 1 97.44 244 SER B N 1
ATOM 4310 C CA . SER B 1 244 ? 11.281 26.344 20.016 1 97.44 244 SER B CA 1
ATOM 4311 C C . SER B 1 244 ? 10.398 26.156 21.234 1 97.44 244 SER B C 1
ATOM 4313 O O . SER B 1 244 ? 9.234 25.75 21.125 1 97.44 244 SER B O 1
ATOM 4315 N N . PRO B 1 245 ? 10.883 26.484 22.406 1 97.19 245 PRO B N 1
ATOM 4316 C CA . PRO B 1 245 ? 10.062 26.438 23.625 1 97.19 245 PRO B CA 1
ATOM 4317 C C . PRO B 1 245 ? 8.852 27.359 23.547 1 97.19 245 PRO B C 1
ATOM 4319 O O . PRO B 1 245 ? 7.844 27.125 24.219 1 97.19 245 PRO B O 1
ATOM 4322 N N . ILE B 1 246 ? 8.859 28.375 22.703 1 97.44 246 ILE B N 1
ATOM 4323 C CA . ILE B 1 246 ? 7.738 29.281 22.484 1 97.44 246 ILE B CA 1
ATOM 4324 C C . ILE B 1 246 ? 6.516 28.484 22.031 1 97.44 246 ILE B C 1
ATOM 4326 O O . ILE B 1 246 ? 5.379 28.844 22.359 1 97.44 246 ILE B O 1
ATOM 4330 N N . CYS B 1 247 ? 6.797 27.391 21.375 1 98.06 247 CYS B N 1
ATOM 4331 C CA . CYS B 1 247 ? 5.727 26.594 20.797 1 98.06 247 CYS B CA 1
ATOM 4332 C C . CYS B 1 247 ? 4.934 25.891 21.891 1 98.06 247 CYS B C 1
ATOM 4334 O O . CYS B 1 247 ? 3.82 25.406 21.641 1 98.06 247 CYS B O 1
ATOM 4336 N N . LEU B 1 248 ? 5.473 25.859 23.109 1 98.06 248 LEU B N 1
ATOM 4337 C CA . LEU B 1 248 ? 4.742 25.25 24.219 1 98.06 248 LEU B CA 1
ATOM 4338 C C . LEU B 1 248 ? 3.477 26.031 24.531 1 98.06 248 LEU B C 1
ATOM 4340 O O . LEU B 1 248 ? 2.553 25.5 25.156 1 98.06 248 LEU B O 1
ATOM 4344 N N . LEU B 1 249 ? 3.35 27.266 24.078 1 97.75 249 LEU B N 1
ATOM 4345 C CA . LEU B 1 249 ? 2.168 28.094 24.281 1 97.75 249 LEU B CA 1
ATOM 4346 C C . LEU B 1 249 ? 0.943 27.469 23.625 1 97.75 249 LEU B C 1
ATOM 4348 O O . LEU B 1 249 ? -0.18 27.641 24.109 1 97.75 249 LEU B O 1
ATOM 4352 N N . ALA B 1 250 ? 1.212 26.766 22.578 1 97.94 250 ALA B N 1
ATOM 4353 C CA . ALA B 1 250 ? 0.104 26.156 21.859 1 97.94 250 ALA B CA 1
ATOM 4354 C C . ALA B 1 250 ? -0.552 25.047 22.672 1 97.94 250 ALA B C 1
ATOM 4356 O O . ALA B 1 250 ? -1.682 24.641 22.391 1 97.94 250 ALA B O 1
ATOM 4357 N N . LEU B 1 251 ? 0.13 24.562 23.719 1 98.19 251 LEU B N 1
ATOM 4358 C CA . LEU B 1 251 ? -0.422 23.516 24.562 1 98.19 251 LEU B CA 1
ATOM 4359 C C . LEU B 1 251 ? -1.616 24.016 25.359 1 98.19 251 LEU B C 1
ATOM 4361 O O . LEU B 1 251 ? -2.463 23.234 25.797 1 98.19 251 LEU B O 1
ATOM 4365 N N . LEU B 1 252 ? -1.78 25.297 25.5 1 98 252 LEU B N 1
ATOM 4366 C CA . LEU B 1 252 ? -2.879 25.891 26.25 1 98 252 LEU B CA 1
ATOM 4367 C C . LEU B 1 252 ? -4.211 25.672 25.547 1 98 252 LEU B C 1
ATOM 4369 O O . LEU B 1 252 ? -5.27 25.719 26.172 1 98 252 LEU B O 1
ATOM 4373 N N . THR B 1 253 ? -4.105 25.406 24.281 1 98.5 253 THR B N 1
ATOM 4374 C CA . THR B 1 253 ? -5.328 25.219 23.5 1 98.5 253 THR B CA 1
ATOM 4375 C C . THR B 1 253 ? -6.016 23.906 23.906 1 98.5 253 THR B C 1
ATOM 4377 O O . THR B 1 253 ? -7.148 23.656 23.5 1 98.5 253 THR B O 1
ATOM 4380 N N . ILE B 1 254 ? -5.355 23.109 24.75 1 98.38 254 ILE B N 1
ATOM 4381 C CA . ILE B 1 254 ? -5.941 21.859 25.203 1 98.38 254 ILE B CA 1
ATOM 4382 C C . ILE B 1 254 ? -7.238 22.125 25.953 1 98.38 254 ILE B C 1
ATOM 4384 O O . ILE B 1 254 ? -8.148 21.297 25.969 1 98.38 254 ILE B O 1
ATOM 4388 N N . ILE B 1 255 ? -7.375 23.25 26.578 1 98.31 255 ILE B N 1
ATOM 4389 C CA . ILE B 1 255 ? -8.531 23.594 27.391 1 98.31 255 ILE B CA 1
ATOM 4390 C C . ILE B 1 255 ? -9.773 23.719 26.516 1 98.31 255 ILE B C 1
ATOM 4392 O O . ILE B 1 255 ? -10.727 22.953 26.672 1 98.31 255 ILE B O 1
ATOM 4396 N N . PRO B 1 256 ? -9.773 24.625 25.5 1 98.44 256 PRO B N 1
ATOM 4397 C CA . PRO B 1 256 ? -10.961 24.688 24.656 1 98.44 256 PRO B CA 1
ATOM 4398 C C . PRO B 1 256 ? -11.18 23.422 23.844 1 98.44 256 PRO B C 1
ATOM 4400 O O . PRO B 1 256 ? -12.32 23.047 23.562 1 98.44 256 PRO B O 1
ATOM 4403 N N . VAL B 1 257 ? -10.148 22.766 23.422 1 98.69 257 VAL B N 1
ATOM 4404 C CA . VAL B 1 257 ? -10.273 21.547 22.609 1 98.69 257 VAL B CA 1
ATOM 4405 C C . VAL B 1 257 ? -10.914 20.438 23.453 1 98.69 257 VAL B C 1
ATOM 4407 O O . VAL B 1 257 ? -11.797 19.734 22.969 1 98.69 257 VAL B O 1
ATOM 4410 N N . HIS B 1 258 ? -10.461 20.328 24.719 1 98.44 258 HIS B N 1
ATOM 4411 C CA . HIS B 1 258 ? -11.055 19.328 25.609 1 98.44 258 HIS B CA 1
ATOM 4412 C C . HIS B 1 258 ? -12.539 19.609 25.828 1 98.44 258 HIS B C 1
ATOM 4414 O O . HIS B 1 258 ? -13.344 18.672 25.859 1 98.44 258 HIS B O 1
ATOM 4420 N N . LYS B 1 259 ? -12.891 20.828 26 1 98.44 259 LYS B N 1
ATOM 4421 C CA . LYS B 1 259 ? -14.289 21.203 26.156 1 98.44 259 LYS B CA 1
ATOM 4422 C C . LYS B 1 259 ? -15.102 20.781 24.922 1 98.44 259 LYS B C 1
ATOM 4424 O O . LYS B 1 259 ? -16.203 20.234 25.062 1 98.44 259 LYS B O 1
ATOM 4429 N N . ASN B 1 260 ? -14.547 21.031 23.734 1 98.44 260 ASN B N 1
ATOM 4430 C CA . ASN B 1 260 ? -15.219 20.641 22.5 1 98.44 260 ASN B CA 1
ATOM 4431 C C . ASN B 1 260 ? -15.352 19.125 22.391 1 98.44 260 ASN B C 1
ATOM 4433 O O . ASN B 1 260 ? -16.344 18.625 21.875 1 98.44 260 ASN B O 1
ATOM 4437 N N . ILE B 1 261 ? -14.305 18.422 22.844 1 98.25 261 ILE B N 1
ATOM 4438 C CA . ILE B 1 261 ? -14.336 16.953 22.828 1 98.25 261 ILE B CA 1
ATOM 4439 C C . ILE B 1 261 ? -15.492 16.453 23.688 1 98.25 261 ILE B C 1
ATOM 4441 O O . ILE B 1 261 ? -16.266 15.602 23.266 1 98.25 261 ILE B O 1
ATOM 4445 N N . CYS B 1 262 ? -15.656 17.016 24.906 1 97.94 262 CYS B N 1
ATOM 4446 C CA . CYS B 1 262 ? -16.703 16.609 25.828 1 97.94 262 CYS B CA 1
ATOM 4447 C C . CYS B 1 262 ? -18.094 16.938 25.266 1 97.94 262 CYS B C 1
ATOM 4449 O O . CYS B 1 262 ? -19.016 16.125 25.375 1 97.94 262 CYS B O 1
ATOM 4451 N N . ARG B 1 263 ? -18.188 18.047 24.688 1 97.69 263 ARG B N 1
ATOM 4452 C CA . ARG B 1 263 ? -19.469 18.453 24.094 1 97.69 263 ARG B CA 1
ATOM 4453 C C . ARG B 1 263 ? -19.844 17.516 22.953 1 97.69 263 ARG B C 1
ATOM 4455 O O . ARG B 1 263 ? -21.016 17.125 22.828 1 97.69 263 ARG B O 1
ATOM 4462 N N . PHE B 1 264 ? -18.922 17.203 22.109 1 97.56 264 PHE B N 1
ATOM 4463 C CA . PHE B 1 264 ? -19.188 16.312 20.984 1 97.56 264 PHE B CA 1
ATOM 4464 C C . PHE B 1 264 ? -19.547 14.914 21.484 1 97.56 264 PHE B C 1
ATOM 4466 O O . PHE B 1 264 ? -20.406 14.25 20.922 1 97.56 264 PHE B O 1
ATOM 4473 N N . ARG B 1 265 ? -18.812 14.469 22.531 1 96 265 ARG B N 1
ATOM 4474 C CA . ARG B 1 265 ? -19.078 13.148 23.094 1 96 265 ARG B CA 1
ATOM 4475 C C . ARG B 1 265 ? -20.484 13.07 23.688 1 96 265 ARG B C 1
ATOM 4477 O O . ARG B 1 265 ? -21.141 12.031 23.609 1 96 265 ARG B O 1
ATOM 4484 N N . ALA B 1 266 ? -20.938 14.156 24.266 1 95.44 266 ALA B N 1
ATOM 4485 C CA . ALA B 1 266 ? -22.266 14.203 24.891 1 95.44 266 ALA B CA 1
ATOM 4486 C C . ALA B 1 266 ? -23.359 14.125 23.828 1 95.44 266 ALA B C 1
ATOM 4488 O O . ALA B 1 266 ? -24.375 13.453 24.031 1 95.44 266 ALA B O 1
ATOM 4489 N N . GLU B 1 267 ? -23.125 14.883 22.75 1 94.19 267 GLU B N 1
ATOM 4490 C CA . GLU B 1 267 ? -24.062 14.898 21.641 1 94.19 267 GLU B CA 1
ATOM 4491 C C . GLU B 1 267 ? -23.328 15.023 20.297 1 94.19 267 GLU B C 1
ATOM 4493 O O . GLU B 1 267 ? -22.609 16 20.078 1 94.19 267 GLU B O 1
ATOM 4498 N N . HIS B 1 268 ? -23.5 14.039 19.438 1 92.62 268 HIS B N 1
ATOM 4499 C CA . HIS B 1 268 ? -22.828 14.094 18.156 1 92.62 268 HIS B CA 1
ATOM 4500 C C . HIS B 1 268 ? -23.828 14.039 17 1 92.62 268 HIS B C 1
ATOM 4502 O O . HIS B 1 268 ? -23.922 13.031 16.297 1 92.62 268 HIS B O 1
ATOM 4508 N N . ILE B 1 269 ? -24.469 15.156 16.891 1 91.19 269 ILE B N 1
ATOM 4509 C CA . ILE B 1 269 ? -25.422 15.445 15.828 1 91.19 269 ILE B CA 1
ATOM 4510 C C . ILE B 1 269 ? -24.781 16.344 14.781 1 91.19 269 ILE B C 1
ATOM 4512 O O . ILE B 1 269 ? -24.203 17.391 15.117 1 91.19 269 ILE B O 1
ATOM 4516 N N . LYS B 1 270 ? -24.828 16 13.602 1 88.44 270 LYS B N 1
ATOM 4517 C CA . LYS B 1 270 ? -24.125 16.641 12.492 1 88.44 270 LYS B CA 1
ATOM 4518 C C . LYS B 1 270 ? -24.359 18.141 12.477 1 88.44 270 LYS B C 1
ATOM 4520 O O . LYS B 1 270 ? -23.406 18.922 12.461 1 88.44 270 LYS B O 1
ATOM 4525 N N . GLU B 1 271 ? -25.594 18.578 12.555 1 88.19 271 GLU B N 1
ATOM 4526 C CA . GLU B 1 271 ? -25.969 19.969 12.414 1 88.19 271 GLU B CA 1
ATOM 4527 C C . GLU B 1 271 ? -25.562 20.781 13.648 1 88.19 271 GLU B C 1
ATOM 4529 O O . GLU B 1 271 ? -25.391 22 13.57 1 88.19 271 GLU B O 1
ATOM 4534 N N . LYS B 1 272 ? -25.281 20.125 14.734 1 92 272 LYS B N 1
ATOM 4535 C CA . LYS B 1 272 ? -25.062 20.844 15.984 1 92 272 LYS B CA 1
ATOM 4536 C C . LYS B 1 272 ? -23.609 20.781 16.422 1 92 272 LYS B C 1
ATOM 4538 O O . LYS B 1 272 ? -23.047 21.781 16.859 1 92 272 LYS B O 1
ATOM 4543 N N . THR B 1 273 ? -23 19.547 16.25 1 94.38 273 THR B N 1
ATOM 4544 C CA . THR B 1 273 ? -21.75 19.406 16.969 1 94.38 273 THR B CA 1
ATOM 4545 C C . THR B 1 273 ? -20.609 19.047 16.016 1 94.38 273 THR B C 1
ATOM 4547 O O . THR B 1 273 ? -19.438 19.062 16.406 1 94.38 273 THR B O 1
ATOM 4550 N N . PHE B 1 274 ? -20.891 18.797 14.812 1 92.44 274 PHE B N 1
ATOM 4551 C CA . PHE B 1 274 ? -19.828 18.547 13.844 1 92.44 274 PHE B CA 1
ATOM 4552 C C . PHE B 1 274 ? -18.875 19.734 13.766 1 92.44 274 PHE B C 1
ATOM 4554 O O . PHE B 1 274 ? -17.672 19.578 13.625 1 92.44 274 PHE B O 1
ATOM 4561 N N . VAL B 1 275 ? -19.391 20.922 13.859 1 93.12 275 VAL B N 1
ATOM 4562 C CA . VAL B 1 275 ? -18.641 22.172 13.727 1 93.12 275 VAL B CA 1
ATOM 4563 C C . VAL B 1 275 ? -17.547 22.219 14.781 1 93.12 275 VAL B C 1
ATOM 4565 O O . VAL B 1 275 ? -16.516 22.859 14.578 1 93.12 275 VAL B O 1
ATOM 4568 N N . LEU B 1 276 ? -17.719 21.531 15.859 1 96.1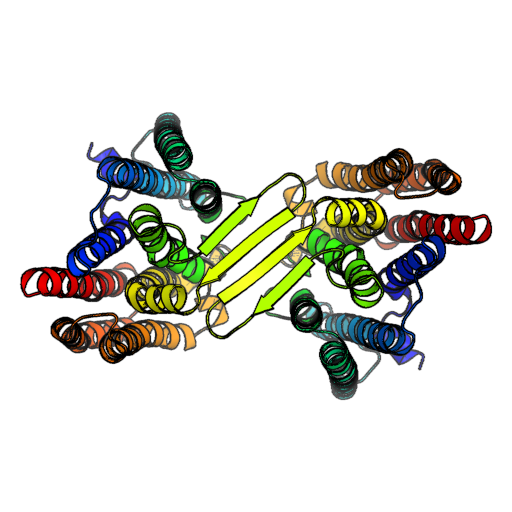9 276 LEU B N 1
ATOM 4569 C CA . LEU B 1 276 ? -16.734 21.516 16.938 1 96.19 276 LEU B CA 1
ATOM 4570 C C . LEU B 1 276 ? -15.422 20.891 16.469 1 96.19 276 LEU B C 1
ATOM 4572 O O . LEU B 1 276 ? -14.344 21.281 16.922 1 96.19 276 LEU B O 1
ATOM 4576 N N . SER B 1 277 ? -15.539 19.891 15.578 1 95.94 277 SER B N 1
ATOM 4577 C CA . SER B 1 277 ? -14.336 19.25 15.047 1 95.94 277 SER B CA 1
ATOM 4578 C C . SER B 1 277 ? -13.562 20.203 14.141 1 95.94 277 SER B C 1
ATOM 4580 O O . SER B 1 277 ? -12.328 20.219 14.141 1 95.94 277 SER B O 1
ATOM 4582 N N . VAL B 1 278 ? -14.234 21 13.43 1 94 278 VAL B N 1
ATOM 4583 C CA . VAL B 1 278 ? -13.617 22.016 12.57 1 94 278 VAL B CA 1
ATOM 4584 C C . VAL B 1 278 ? -12.961 23.094 13.43 1 94 278 VAL B C 1
ATOM 4586 O O . VAL B 1 278 ? -11.836 23.516 13.148 1 94 278 VAL B O 1
ATOM 4589 N N . GLN B 1 279 ? -13.664 23.469 14.414 1 96.38 279 GLN B N 1
ATOM 4590 C CA . GLN B 1 279 ? -13.117 24.453 15.352 1 96.38 279 GLN B CA 1
ATOM 4591 C C . GLN B 1 279 ? -11.828 23.938 15.992 1 96.38 279 GLN B C 1
ATOM 4593 O O . GLN B 1 279 ? -10.844 24.656 16.094 1 96.38 279 GLN B O 1
ATOM 4598 N N . ASN B 1 280 ? -11.898 22.734 16.422 1 98.06 280 ASN B N 1
ATOM 4599 C CA . ASN B 1 280 ? -10.711 22.125 17.016 1 98.06 280 ASN B CA 1
ATOM 4600 C C . ASN B 1 280 ? -9.531 22.125 16.047 1 98.06 280 ASN B C 1
ATOM 4602 O O . ASN B 1 280 ? -8.391 22.359 16.453 1 98.06 280 ASN B O 1
ATOM 4606 N N . TYR B 1 281 ? -9.828 21.812 14.805 1 97.44 281 TYR B N 1
ATOM 4607 C CA . TYR B 1 281 ? -8.773 21.844 13.797 1 97.44 281 TYR B CA 1
ATOM 4608 C C . TYR B 1 281 ? -8.125 23.219 13.727 1 97.44 281 TYR B C 1
ATOM 4610 O O . TYR B 1 281 ? -6.898 23.328 13.758 1 97.44 281 TYR B O 1
ATOM 4618 N N . ILE B 1 282 ? -8.914 24.25 13.68 1 97.25 282 ILE B N 1
ATOM 4619 C CA . ILE B 1 282 ? -8.43 25.609 13.555 1 97.25 282 ILE B CA 1
ATOM 4620 C C . ILE B 1 282 ? -7.648 26 14.812 1 97.25 282 ILE B C 1
ATOM 4622 O O . ILE B 1 282 ? -6.574 26.594 14.719 1 97.25 282 ILE B O 1
ATOM 4626 N N . ILE B 1 283 ? -8.164 25.641 15.906 1 98.19 283 ILE B N 1
ATOM 4627 C CA . ILE B 1 283 ? -7.535 25.984 17.188 1 98.19 283 ILE B CA 1
ATOM 4628 C C . ILE B 1 283 ? -6.168 25.312 17.281 1 98.19 283 ILE B C 1
ATOM 4630 O O . ILE B 1 283 ? -5.168 25.953 17.594 1 98.19 283 ILE B O 1
ATOM 4634 N N . ILE B 1 284 ? -6.109 24.062 16.984 1 98.25 284 ILE B N 1
ATOM 4635 C CA . ILE B 1 284 ? -4.887 23.281 17.156 1 98.25 284 ILE B CA 1
ATOM 4636 C C . ILE B 1 284 ? -3.865 23.688 16.094 1 98.25 284 ILE B C 1
ATOM 4638 O O . ILE B 1 284 ? -2.781 24.188 16.422 1 98.25 284 ILE B O 1
ATOM 4642 N N . VAL B 1 285 ? -4.191 23.547 14.828 1 98.25 285 VAL B N 1
ATOM 4643 C CA . VAL B 1 285 ? -3.24 23.75 13.742 1 98.25 285 VAL B CA 1
ATOM 4644 C C . VAL B 1 285 ? -2.953 25.25 13.594 1 98.25 285 VAL B C 1
ATOM 4646 O O . VAL B 1 285 ? -1.829 25.641 13.273 1 98.25 285 VAL B O 1
ATOM 4649 N N . GLY B 1 286 ? -3.973 26.078 13.805 1 98.19 286 GLY B N 1
ATOM 4650 C CA . GLY B 1 286 ? -3.752 27.516 13.812 1 98.19 286 GLY B CA 1
ATOM 4651 C C . GLY B 1 286 ? -2.756 27.969 14.867 1 98.19 286 GLY B C 1
ATOM 4652 O O . GLY B 1 286 ? -1.838 28.734 14.57 1 98.19 286 GLY B O 1
ATOM 4653 N N . ALA B 1 287 ? -2.984 27.484 16.062 1 98.44 287 ALA B N 1
ATOM 4654 C CA . ALA B 1 287 ? -2.078 27.844 17.156 1 98.44 287 ALA B CA 1
ATOM 4655 C C . ALA B 1 287 ? -0.667 27.328 16.875 1 98.44 287 ALA B C 1
ATOM 4657 O O . ALA B 1 287 ? 0.317 28.016 17.172 1 98.44 287 ALA B O 1
ATOM 4658 N N . GLN B 1 288 ? -0.578 26.141 16.391 1 98.31 288 GLN B N 1
ATOM 4659 C CA . GLN B 1 288 ? 0.723 25.578 16.047 1 98.31 288 GLN B CA 1
ATOM 4660 C C . GLN B 1 288 ? 1.428 26.422 14.992 1 98.31 288 GLN B C 1
ATOM 4662 O O . GLN B 1 288 ? 2.611 26.734 15.125 1 98.31 288 GLN B O 1
ATOM 4667 N N . THR B 1 289 ? 0.717 26.781 14.016 1 98.44 289 THR B N 1
ATOM 4668 C CA . THR B 1 289 ? 1.263 27.625 12.953 1 98.44 289 THR B CA 1
ATOM 4669 C C . THR B 1 289 ? 1.734 28.953 13.5 1 98.44 289 THR B C 1
ATOM 4671 O O . THR B 1 289 ? 2.848 29.406 13.211 1 98.44 289 THR B O 1
ATOM 4674 N N . LEU B 1 290 ? 0.914 29.531 14.305 1 98.12 290 LEU B N 1
ATOM 4675 C CA . LEU B 1 290 ? 1.21 30.844 14.859 1 98.12 290 LEU B CA 1
ATOM 4676 C C . LEU B 1 290 ? 2.434 30.781 15.766 1 98.12 290 LEU B C 1
ATOM 4678 O O . LEU B 1 290 ? 3.307 31.656 15.695 1 98.12 290 LEU B O 1
ATOM 4682 N N . THR B 1 291 ? 2.473 29.828 16.625 1 98.19 291 THR B N 1
ATOM 4683 C CA . THR B 1 291 ? 3.576 29.766 17.578 1 98.19 291 THR B CA 1
ATOM 4684 C C . THR B 1 291 ? 4.883 29.438 16.859 1 98.19 291 THR B C 1
ATOM 4686 O O . THR B 1 291 ? 5.953 29.891 17.281 1 98.19 291 THR B O 1
ATOM 4689 N N . ILE B 1 292 ? 4.867 28.625 15.852 1 98.31 292 ILE B N 1
ATOM 4690 C CA . ILE B 1 292 ? 6.062 28.391 15.055 1 98.31 292 ILE B CA 1
ATOM 4691 C C . ILE B 1 292 ? 6.523 29.688 14.398 1 98.31 292 ILE B C 1
ATOM 4693 O O . ILE B 1 292 ? 7.715 30 14.414 1 98.31 292 ILE B O 1
ATOM 4697 N N . PHE B 1 293 ? 5.566 30.406 13.836 1 97.88 293 PHE B N 1
ATOM 4698 C CA . PHE B 1 293 ? 5.875 31.688 13.203 1 97.88 293 PHE B CA 1
ATOM 4699 C C . PHE B 1 293 ? 6.52 32.625 14.195 1 97.88 293 PHE B C 1
ATOM 4701 O O . PHE B 1 293 ? 7.531 33.281 13.891 1 97.88 293 PHE B O 1
ATOM 4708 N N . LEU B 1 294 ? 5.945 32.719 15.383 1 97.56 294 LEU B N 1
ATOM 4709 C CA . LEU B 1 294 ? 6.477 33.562 16.438 1 97.56 294 LEU B CA 1
ATOM 4710 C C . LEU B 1 294 ? 7.898 33.156 16.812 1 97.56 294 LEU B C 1
ATOM 4712 O O . LEU B 1 294 ? 8.734 34.031 17.094 1 97.56 294 LEU B O 1
ATOM 4716 N N . SER B 1 295 ? 8.07 31.906 16.828 1 97 295 SER B N 1
ATOM 4717 C CA . SER B 1 295 ? 9.414 31.422 17.109 1 97 295 SER B CA 1
ATOM 4718 C C . SER B 1 295 ? 10.43 31.938 16.094 1 97 295 SER B C 1
ATOM 4720 O O . SER B 1 295 ? 11.594 32.156 16.422 1 97 295 SER B O 1
ATOM 4722 N N . GLY B 1 296 ? 10.055 32.031 14.867 1 95.06 296 GLY B N 1
ATOM 4723 C CA . GLY B 1 296 ? 10.93 32.562 13.828 1 95.06 296 GLY B CA 1
ATOM 4724 C C . GLY B 1 296 ? 11.25 34.031 14 1 95.06 296 GLY B C 1
ATOM 4725 O O . GLY B 1 296 ? 12.289 34.5 13.523 1 95.06 296 GLY B O 1
ATOM 4726 N N . LEU B 1 297 ? 10.375 34.781 14.648 1 93.88 297 LEU B N 1
ATOM 4727 C CA . LEU B 1 297 ? 10.578 36.188 14.875 1 93.88 297 LEU B CA 1
ATOM 4728 C C . LEU B 1 297 ? 11.586 36.438 16 1 93.88 297 LEU B C 1
ATOM 4730 O O . LEU B 1 297 ? 12.305 37.438 16 1 93.88 297 LEU B O 1
ATOM 4734 N N . PHE B 1 298 ? 11.633 35.594 17.016 1 86.38 298 PHE B N 1
ATOM 4735 C CA . PHE B 1 298 ? 12.469 35.812 18.203 1 86.38 298 PHE B CA 1
ATOM 4736 C C . PHE B 1 298 ? 13.797 35.062 18.062 1 86.38 298 PHE B C 1
ATOM 4738 O O . PHE B 1 298 ? 14.68 35.219 18.906 1 86.38 298 PHE B O 1
ATOM 4745 N N . LEU B 1 299 ? 13.969 34.281 17.078 1 70 299 LEU B N 1
ATOM 4746 C CA . LEU B 1 299 ? 15.289 33.688 16.828 1 70 299 LEU B CA 1
ATOM 4747 C C . LEU B 1 299 ? 16.125 34.625 15.969 1 70 299 LEU B C 1
ATOM 4749 O O . LEU B 1 299 ? 15.602 35.375 15.141 1 70 299 LEU B O 1
#

InterPro domains:
  IPR000537 UbiA prenyltransferase [PF01040] (19-265)
  IPR026046 UbiA prenyltransferase domain containing protein 1 [PTHR13929] (2-298)
  IPR026046 UbiA prenyltransferase domain containing protein 1 [cd13962] (5-295)
  IPR044878 UbiA prenyltransferase superfamily [G3DSA:1.10.357.140] (10-154)

Radius of gyration: 27.03 Å; Cα contacts (8 Å, |Δi|>4): 831; chains: 2; bounding box: 55×74×55 Å

pLDDT: mean 91.92, std 8.97, range [58.12, 98.69]

Foldseek 3Di:
DVLLCVLQVVVVCCLQPLLLLLLVLLCLLVVFDADPLLSVLLVLLVSLLSSLLSNLLSLVCCVPPVDDRSDDSVVSVVSSVVSLVVSVVSQVVSCVVAHDVSVVLVVVLSVLSCQCRDDPQRVLLEQCNLQVQLCSRQQSSSVVRCQRRDDHQQAKDWDDDPVDTDIDGDDVSVLLSCLLRLLSSLLRSLLSLLVCVQCVVVSVVVPRQYNCNVCPLCSLVSSVVSLVVNLVSQVVSCVVVVAPPLLNVLSVLCVLLVVLSVVCNVPRHCVPNSVSSVVSSCSNSVSNSVSSNVSSVVD/DVLLCVLQVVVVCCLQPLLLLLLVLLCLLVVFDADPLLSVLLVLLVSLLSSLLSNLLSLVCCVPPVDDRSDDSVVSVVSSVVSLVVSVVSQVVSCVVAHDVSVVLVVVLSVLSCQCRDDPQRVLLEQCNLQVQLCSRQQSSSVVRCQRRDDHQQAKDWDDDPVDTDIDGDDVSVVLSCLLRLLSSLLRSLLSLLVCVQCVVVSVVVPRQYNCNVCPLCSLVSSVVSLVVNLVSQVVSCVVVVAPPLLNVLSVLCVLLVVLSVVCNVPRHCVPNSVSSVVSSCSNSVSNSVSSNVSSVVD

Organism: NCBI:txid29354

Sequence (598 aa):
MKKFLEFTEIRTKITSLLPFFMSLAYLFYRRQPVNAERTILFFCSMFLFDLTTTAINNYIDTKTNGQELPYPRGRAKLIIYLLFGVSSVLGITLAYRTDLVVLLLGGLCFLCGVFYTWGPVPISRLPLGEIFSGLFYGLFIPFLMLYMNMPSGTFLTLAVDWHSIQFVLNIVPAFSLLLLTAGPICATANIMLANNICDLEKDITVGRYTLPYFFGKNALGVFAGLYYITYLTWAASVALGILSPICLLALLTIIPVHKNICRFRAEHIKEKTFVLSVQNYIIIVGAQTLTIFLSGLFLMKKFLEFTEIRTKITSLLPFFMSLAYLFYRRQPVNAERTILFFCSMFLFDLTTTAINNYIDTKTNGQELPYPRGRAKLIIYLLFGVSSVLGITLAYRTDLVVLLLGGLCFLCGVFYTWGPVPISRLPLGEIFSGLFYGLFIPFLMLYMNMPSGTFLTLAVDWHSIQFVLNIVPAFSLLLLTAGPICATANIMLANNICDLEKDITVGRYTLPYFFGKNALGVFAGLYYITYLTWAASVALGILSPICLLALLTIIPVHKNICRFRAEHIKEKTFVLSVQNYIIIVGAQTLTIFLSGLFL